Protein AF-0000000068864408 (afdb_homodimer)

Radius of gyration: 22.8 Å; Cα contacts (8 Å, |Δi|>4): 830; chains: 2; bounding box: 75×54×79 Å

Secondary structure (DSSP, 8-state):
--THHHHHHHS---------EEE--SSSSTTHHHHHHHHHTT---EEE---TTHHHHSSSS-S-EEE-TTSSTT---TT-SEE-HHHHHHHHHHH-GGGTT--HHHHHHHHHHHHHHHHHHHHHEETTEEPPHHHHHHHHHHHHHHHHHHS-SSS-TT--SS--HHHHHHHHHHH-IIIIIHHHHHHT--HHHH-HHHHHHHHHHHHSHHHHHHHHH-SSTT----TT---/--THHHHHHHTS--------EEE--SSSSTTHHHHHHHHHTT---EEE---TTHHHHSSSS-S-EEE-TTSSTT---TT-SEE-HHHHHHHHHHH-GGGTT--HHHHHHHHHHHHHHHHHHHHHEETTEEPPHHHHHHHHHHHHHHHHHHS-SSS-TT--SS--HHHHHHHHHHH-IIIIIHHHHHHT--HHHH-HHHHHHHHHHHHSHHHHHHHHH-SSTT----TT---

Sequence (462 aa):
MESLKWLWVLLAARVAAEAPKLTYFNVAGRAELARLYAAVGNLTIVDSTDTSGYKTKTPSGYVPVIAHAGLFPSCAFEYGCLQESLAIERYVRDIAPGFLALSPQQRAVDDMFAQIKEDILQGVEDRGAIRPPAAINATFAQYLRVLELFVPESGFVHGRTFPTGADLAVLVALRAGFPFAQALEAAHFDVATRYPKVHALAARTAAAPTVAAYLSKSKTFYARHSSGSVLMESLKWLWVLLAARVAAEAPKLTYFNVAGRAELARLYAAVGNLTIVDSTDTSGYKTKTPSGYVPVIAHAGLFPSCAFEYGCLQESLAIERYVRDIAPGFLALSPQQRAVDDMFAQIKEDILQGVEDRGAIRPPAAINATFAQYLRVLELFVPESGFVHGRTFPTGADLAVLVALRAGFPFAQALEAAHFDVATRYPKVHALAARTAAAPTVAAYLSKSKTFYARHSSGSVL

Structure (mmCIF, N/CA/C/O backbone):
data_AF-0000000068864408-model_v1
#
loop_
_entity.id
_entity.type
_entity.pdbx_description
1 polymer 'Glutathione S-transferase'
#
loop_
_atom_site.group_PDB
_atom_site.id
_atom_site.type_symbol
_atom_site.label_atom_id
_atom_site.label_alt_id
_atom_site.label_comp_id
_atom_site.label_asym_id
_atom_site.label_entity_id
_atom_site.label_seq_id
_atom_site.pdbx_PDB_ins_code
_atom_site.Cartn_x
_atom_site.Cartn_y
_atom_site.Cartn_z
_atom_site.occupancy
_atom_site.B_iso_or_equiv
_atom_site.auth_seq_id
_atom_site.auth_comp_id
_atom_site.auth_asym_id
_atom_site.auth_atom_id
_atom_site.pdbx_PDB_model_num
ATOM 1 N N . MET A 1 1 ? -2.32 18.219 -54.531 1 35 1 MET A N 1
ATOM 2 C CA . MET A 1 1 ? -1.271 17.812 -53.594 1 35 1 MET A CA 1
ATOM 3 C C . MET A 1 1 ? -1.398 18.547 -52.25 1 35 1 MET A C 1
ATOM 5 O O . MET A 1 1 ? -0.665 18.25 -51.312 1 35 1 MET A O 1
ATOM 9 N N . GLU A 1 2 ? -1.987 19.719 -52.219 1 42.62 2 GLU A N 1
ATOM 10 C CA . GLU A 1 2 ? -2.154 20.688 -51.125 1 42.62 2 GLU A CA 1
ATOM 11 C C . GLU A 1 2 ? -3.172 20.172 -50.094 1 42.62 2 GLU A C 1
ATOM 13 O O . GLU A 1 2 ? -3.211 20.656 -48.969 1 42.62 2 GLU A O 1
ATOM 18 N N . SER A 1 3 ? -4.188 19.406 -50.531 1 43.03 3 SER A N 1
ATOM 19 C CA . SER A 1 3 ? -5.402 19.094 -49.781 1 43.03 3 SER A CA 1
ATOM 20 C C . SER A 1 3 ? -5.133 18.078 -48.688 1 43.03 3 SER A C 1
ATOM 22 O O . SER A 1 3 ? -5.996 17.812 -47.844 1 43.03 3 SER A O 1
ATOM 24 N N . LEU A 1 4 ? -4.078 17.234 -48.812 1 36.28 4 LEU A N 1
ATOM 25 C CA . LEU A 1 4 ? -3.818 16.172 -47.875 1 36.28 4 LEU A CA 1
ATOM 26 C C . LEU A 1 4 ? -3.236 16.719 -46.594 1 36.28 4 LEU A C 1
ATOM 28 O O . LEU A 1 4 ? -2.953 15.961 -45.656 1 36.28 4 LEU A O 1
ATOM 32 N N . LYS A 1 5 ? -2.734 17.953 -46.656 1 38.84 5 LYS A N 1
ATOM 33 C CA . LYS A 1 5 ? -2.086 18.516 -45.469 1 38.84 5 LYS A CA 1
ATOM 34 C C . LYS A 1 5 ? -3.074 18.656 -44.312 1 38.84 5 LYS A C 1
ATOM 36 O O . LYS A 1 5 ? -2.693 18.547 -43.125 1 38.84 5 LYS A O 1
ATOM 41 N N . TRP A 1 6 ? -4.277 19.156 -44.656 1 39.31 6 TRP A N 1
ATOM 42 C CA . TRP A 1 6 ? -5.199 19.656 -43.625 1 39.31 6 TRP A CA 1
ATOM 43 C C . TRP A 1 6 ? -5.766 18.5 -42.812 1 39.31 6 TRP A C 1
ATOM 45 O O . TRP A 1 6 ? -6.125 18.688 -41.625 1 39.31 6 TRP A O 1
ATOM 55 N N . LEU A 1 7 ? -6.109 17.328 -43.469 1 38.22 7 LEU A N 1
ATOM 56 C CA . LEU A 1 7 ? -6.953 16.391 -42.75 1 38.22 7 LEU A CA 1
ATOM 57 C C . LEU A 1 7 ? -6.203 15.781 -41.562 1 38.22 7 LEU A C 1
ATOM 59 O O . LEU A 1 7 ? -6.824 15.328 -40.594 1 38.22 7 LEU A O 1
ATOM 63 N N . TRP A 1 8 ? -4.91 15.523 -41.781 1 34.44 8 TRP A N 1
ATOM 64 C CA . TRP A 1 8 ? -4.219 14.781 -40.719 1 34.44 8 TRP A CA 1
ATOM 65 C C . TRP A 1 8 ? -4.121 15.617 -39.438 1 34.44 8 TRP A C 1
ATOM 67 O O . TRP A 1 8 ? -3.641 15.133 -38.406 1 34.44 8 TRP A O 1
ATOM 77 N N . VAL A 1 9 ? -4.055 16.984 -39.625 1 35.59 9 VAL A N 1
ATOM 78 C CA . VAL A 1 9 ? -3.936 17.812 -38.438 1 35.59 9 VAL A CA 1
ATOM 79 C C . VAL A 1 9 ? -5.137 17.594 -37.531 1 35.59 9 VAL A C 1
ATOM 81 O O . VAL A 1 9 ? -5.082 17.875 -36.312 1 35.59 9 VAL A O 1
ATOM 84 N N . LEU A 1 10 ? -6.359 17.453 -38.094 1 33.41 10 LEU A N 1
ATOM 85 C CA . LEU A 1 10 ? -7.59 17.531 -37.312 1 33.41 10 LEU A CA 1
ATOM 86 C C . LEU A 1 10 ? -7.57 16.531 -36.156 1 33.41 10 LEU A C 1
ATOM 88 O O . LEU A 1 10 ? -8.031 16.828 -35.062 1 33.41 10 LEU A O 1
ATOM 92 N N . LEU A 1 11 ? -7.523 15.195 -36.5 1 32.44 11 LEU A N 1
ATOM 93 C CA . LEU A 1 11 ? -7.945 14.211 -35.5 1 32.44 11 LEU A CA 1
ATOM 94 C C . LEU A 1 11 ? -6.984 14.188 -34.312 1 32.44 11 LEU A C 1
ATOM 96 O O . LEU A 1 11 ? -7.148 13.383 -33.406 1 32.44 11 LEU A O 1
ATOM 100 N N . ALA A 1 12 ? -5.738 14.508 -34.594 1 31.3 12 ALA A N 1
ATOM 101 C CA . ALA A 1 12 ? -4.926 14.555 -33.375 1 31.3 12 ALA A CA 1
ATOM 102 C C . ALA A 1 12 ? -5.449 15.602 -32.406 1 31.3 12 ALA A C 1
ATOM 104 O O . ALA A 1 12 ? -5.012 16.75 -32.438 1 31.3 12 ALA A O 1
ATOM 105 N N . ALA A 1 13 ? -6.703 16.047 -32.438 1 31.47 13 ALA A N 1
ATOM 106 C CA . ALA A 1 13 ? -7.293 16.828 -31.344 1 31.47 13 ALA A CA 1
ATOM 107 C C . ALA A 1 13 ? -6.629 16.484 -30.016 1 31.47 13 ALA A C 1
ATOM 109 O O . ALA A 1 13 ? -6.512 15.32 -29.641 1 31.47 13 ALA A O 1
ATOM 110 N N . ARG A 1 14 ? -5.754 17.312 -29.406 1 33.25 14 ARG A N 1
ATOM 111 C CA . ARG A 1 14 ? -5.262 17.344 -28.047 1 33.25 14 ARG A CA 1
ATOM 112 C C . ARG A 1 14 ? -6.312 16.844 -27.062 1 33.25 14 ARG A C 1
ATOM 114 O O . ARG A 1 14 ? -7.316 17.516 -26.812 1 33.25 14 ARG A O 1
ATOM 121 N N . VAL A 1 15 ? -6.961 15.805 -27.234 1 36.31 15 VAL A N 1
ATOM 122 C CA . VAL A 1 15 ? -7.758 15.383 -26.078 1 36.31 15 VAL A CA 1
ATOM 123 C C . VAL A 1 15 ? -7.184 15.992 -24.812 1 36.31 15 VAL A C 1
ATOM 125 O O . VAL A 1 15 ? -6.062 15.68 -24.406 1 36.31 15 VAL A O 1
ATOM 128 N N . ALA A 1 16 ? -7.051 17.234 -24.672 1 42.25 16 ALA A N 1
ATOM 129 C CA . ALA A 1 16 ? -6.777 17.844 -23.375 1 42.25 16 ALA A CA 1
ATOM 130 C C . ALA A 1 16 ? -6.922 16.844 -22.234 1 42.25 16 ALA A C 1
ATOM 132 O O . ALA A 1 16 ? -7.988 16.25 -22.062 1 42.25 16 ALA A O 1
ATOM 133 N N . ALA A 1 17 ? -5.867 16.031 -22.031 1 57.53 17 ALA A N 1
ATOM 134 C CA . ALA A 1 17 ? -5.84 14.961 -21.047 1 57.53 17 ALA A CA 1
ATOM 135 C C . ALA A 1 17 ? -6.691 15.32 -19.828 1 57.53 17 ALA A C 1
ATOM 137 O O . ALA A 1 17 ? -6.445 16.328 -19.156 1 57.53 17 ALA A O 1
ATOM 138 N N . GLU A 1 18 ? -8 15.023 -19.766 1 85.44 18 GLU A N 1
ATOM 139 C CA . GLU A 1 18 ? -8.945 15.258 -18.688 1 85.44 18 GLU A CA 1
ATOM 140 C C . GLU A 1 18 ? -8.312 14.984 -17.328 1 85.44 18 GLU A C 1
ATOM 142 O O . GLU A 1 18 ? -7.504 14.062 -17.188 1 85.44 18 GLU A O 1
ATOM 147 N N . ALA A 1 19 ? -8.398 16.047 -16.453 1 96.56 19 ALA A N 1
ATOM 148 C CA . ALA A 1 19 ? -7.914 15.914 -15.086 1 96.56 19 ALA A CA 1
ATOM 149 C C . ALA A 1 19 ? -8.43 14.633 -14.445 1 96.56 19 ALA A C 1
ATOM 151 O O . ALA A 1 19 ? -9.57 14.234 -14.672 1 96.56 19 ALA A O 1
ATOM 152 N N . PRO A 1 20 ? -7.562 13.93 -13.727 1 98.12 20 PRO A N 1
ATOM 153 C CA . PRO A 1 20 ? -8.078 12.773 -12.977 1 98.12 20 PRO A CA 1
ATOM 154 C C . PRO A 1 20 ? -9.258 13.133 -12.086 1 98.12 20 PRO A C 1
ATOM 156 O O . PRO A 1 20 ? -9.281 14.219 -11.492 1 98.12 20 PRO A O 1
ATOM 159 N N . LYS A 1 21 ? -10.219 12.234 -12.039 1 98.31 21 LYS A N 1
ATOM 160 C CA . LYS A 1 21 ? -11.383 12.438 -11.172 1 98.31 21 LYS A CA 1
ATOM 161 C C . LYS A 1 21 ? -11.367 11.469 -9.992 1 98.31 21 LYS A C 1
ATOM 163 O O . LYS A 1 21 ? -11.445 10.258 -10.18 1 98.31 21 LYS A O 1
ATOM 168 N N . LEU A 1 22 ? -11.25 12.031 -8.836 1 98.62 22 LEU A N 1
ATOM 169 C CA . LEU A 1 22 ? -11.258 11.273 -7.586 1 98.62 22 LEU A CA 1
ATOM 170 C C . LEU A 1 22 ? -12.641 11.305 -6.941 1 98.62 22 LEU A C 1
ATOM 172 O O . LEU A 1 22 ? -13.234 12.375 -6.785 1 98.62 22 LEU A O 1
ATOM 176 N N . THR A 1 23 ? -13.188 10.102 -6.609 1 98.62 23 THR A N 1
ATOM 177 C CA . THR A 1 23 ? -14.484 10 -5.945 1 98.62 23 THR A CA 1
ATOM 178 C C . THR A 1 23 ? -14.336 9.344 -4.574 1 98.62 23 THR A C 1
ATOM 180 O O . THR A 1 23 ? -13.805 8.234 -4.465 1 98.62 23 THR A O 1
ATOM 183 N N . TYR A 1 24 ? -14.781 10.055 -3.576 1 98 24 TYR A N 1
ATOM 184 C CA . TYR A 1 24 ? -14.734 9.562 -2.203 1 98 24 TYR A CA 1
ATOM 185 C C . TYR A 1 24 ? -15.766 10.266 -1.337 1 98 24 TYR A C 1
ATOM 187 O O . TYR A 1 24 ? -16.375 11.25 -1.764 1 98 24 TYR A O 1
ATOM 195 N N . PHE A 1 25 ? -16.031 9.766 -0.148 1 96.19 25 PHE A N 1
ATOM 196 C CA . PHE A 1 25 ? -16.969 10.359 0.806 1 96.19 25 PHE A CA 1
ATOM 197 C C . PHE A 1 25 ? -16.5 11.75 1.211 1 96.19 25 PHE A C 1
ATOM 199 O O . PHE A 1 25 ? -15.336 12.102 1.048 1 96.19 25 PHE A O 1
ATOM 206 N N . ASN A 1 26 ? -17.406 12.477 1.78 1 94.94 26 ASN A N 1
ATOM 207 C CA . ASN A 1 26 ? -17.109 13.836 2.223 1 94.94 26 ASN A CA 1
ATOM 208 C C . ASN A 1 26 ? -16.406 13.836 3.58 1 94.94 26 ASN A C 1
ATOM 210 O O . ASN A 1 26 ? -16.859 14.508 4.512 1 94.94 26 ASN A O 1
ATOM 214 N N . VAL A 1 27 ? -15.375 13.062 3.727 1 96.31 27 VAL A N 1
ATOM 215 C CA . VAL A 1 27 ? -14.523 12.969 4.91 1 96.31 27 VAL A CA 1
ATOM 216 C C . VAL A 1 27 ? -13.062 12.828 4.484 1 96.31 27 VAL A C 1
ATOM 218 O O . VAL A 1 27 ? -12.773 12.656 3.301 1 96.31 27 VAL A O 1
ATOM 221 N N . ALA A 1 28 ? -12.227 12.922 5.488 1 96.88 28 ALA A N 1
ATOM 222 C CA . ALA A 1 28 ? -10.789 12.859 5.207 1 96.88 28 ALA A CA 1
ATOM 223 C C . ALA A 1 28 ? -10.211 11.508 5.609 1 96.88 28 ALA A C 1
ATOM 225 O O . ALA A 1 28 ? -9.219 11.445 6.34 1 96.88 28 ALA A O 1
ATOM 226 N N . GLY A 1 29 ? -10.914 10.484 5.078 1 96.31 29 GLY A N 1
ATOM 227 C CA . GLY A 1 29 ? -10.438 9.125 5.281 1 96.31 29 GLY A CA 1
ATOM 228 C C . GLY A 1 29 ? -9.375 8.711 4.285 1 96.31 29 GLY A C 1
ATOM 229 O O . GLY A 1 29 ? -8.359 9.391 4.129 1 96.31 29 GLY A O 1
ATOM 230 N N . ARG A 1 30 ? -9.633 7.711 3.504 1 97.5 30 ARG A N 1
ATOM 231 C CA . ARG A 1 30 ? -8.633 7.023 2.688 1 97.5 30 ARG A CA 1
ATOM 232 C C . ARG A 1 30 ? -8.281 7.844 1.449 1 97.5 30 ARG A C 1
ATOM 234 O O . ARG A 1 30 ? -7.262 7.598 0.807 1 97.5 30 ARG A O 1
ATOM 241 N N . ALA A 1 31 ? -9.039 8.852 1.105 1 98.38 31 ALA A N 1
ATOM 242 C CA . ALA A 1 31 ? -8.734 9.609 -0.107 1 98.38 31 ALA A CA 1
ATOM 243 C C . ALA A 1 31 ? -7.914 10.852 0.213 1 98.38 31 ALA A C 1
ATOM 245 O O . ALA A 1 31 ? -7.43 11.531 -0.693 1 98.38 31 ALA A O 1
ATOM 246 N N . GLU A 1 32 ? -7.738 11.156 1.433 1 98.75 32 GLU A N 1
ATOM 247 C CA . GLU A 1 32 ? -7.238 12.484 1.791 1 98.75 32 GLU A CA 1
ATOM 248 C C . GLU A 1 32 ? -5.773 12.648 1.392 1 98.75 32 GLU A C 1
ATOM 250 O O . GLU A 1 32 ? -5.359 13.734 0.973 1 98.75 32 GLU A O 1
ATOM 255 N N . LEU A 1 33 ? -4.988 11.648 1.601 1 98.88 33 LEU A N 1
ATOM 256 C CA . LEU A 1 33 ? -3.586 11.773 1.224 1 98.88 33 LEU A CA 1
ATOM 257 C C . LEU A 1 33 ? -3.445 12.023 -0.274 1 98.88 33 LEU A C 1
ATOM 259 O O . LEU A 1 33 ? -2.566 12.781 -0.7 1 98.88 33 LEU A O 1
ATOM 263 N N . ALA A 1 34 ? -4.281 11.43 -1.109 1 98.94 34 ALA A N 1
ATOM 264 C CA . ALA A 1 34 ? -4.277 11.695 -2.545 1 98.94 34 ALA A CA 1
ATOM 265 C C . ALA A 1 34 ? -4.598 13.164 -2.834 1 98.94 34 ALA A C 1
ATOM 267 O O . ALA A 1 34 ? -3.965 13.789 -3.691 1 98.94 34 ALA A O 1
ATOM 268 N N . ARG A 1 35 ? -5.574 13.719 -2.131 1 98.81 35 ARG A N 1
ATOM 269 C CA . ARG A 1 35 ? -5.934 15.125 -2.281 1 98.81 35 ARG A CA 1
ATOM 270 C C . ARG A 1 35 ? -4.75 16.031 -1.957 1 98.81 35 ARG A C 1
ATOM 272 O O . ARG A 1 35 ? -4.469 16.984 -2.689 1 98.81 35 ARG A O 1
ATOM 279 N N . LEU A 1 36 ? -4.082 15.688 -0.911 1 98.94 36 LEU A N 1
ATOM 280 C CA . LEU A 1 36 ? -2.949 16.5 -0.472 1 98.94 36 LEU A CA 1
ATOM 281 C C . LEU A 1 36 ? -1.782 16.375 -1.447 1 98.94 36 LEU A C 1
ATOM 283 O O . LEU A 1 36 ? -1.086 17.359 -1.718 1 98.94 36 LEU A O 1
ATOM 287 N N . TYR A 1 37 ? -1.508 15.156 -1.98 1 98.88 37 TYR A N 1
ATOM 288 C CA . TYR A 1 37 ? -0.506 15 -3.029 1 98.88 37 TYR A CA 1
ATOM 289 C C . TYR A 1 37 ? -0.811 15.906 -4.215 1 98.88 37 TYR A C 1
ATOM 291 O O . TYR A 1 37 ? 0.09 16.547 -4.766 1 98.88 37 TYR A O 1
ATOM 299 N N . ALA A 1 38 ? -2.059 15.938 -4.652 1 98.75 38 ALA A N 1
ATOM 300 C CA . ALA A 1 38 ? -2.447 16.766 -5.793 1 98.75 38 ALA A CA 1
ATOM 301 C C . ALA A 1 38 ? -2.184 18.25 -5.516 1 98.75 38 ALA A C 1
ATOM 303 O O . ALA A 1 38 ? -1.597 18.938 -6.344 1 98.75 38 ALA A O 1
ATOM 304 N N . ALA A 1 39 ? -2.561 18.688 -4.34 1 98.56 39 ALA A N 1
ATOM 305 C CA . ALA A 1 39 ? -2.42 20.094 -3.969 1 98.56 39 ALA A CA 1
ATOM 306 C C . ALA A 1 39 ? -0.951 20.484 -3.898 1 98.56 39 ALA A C 1
ATOM 308 O O . ALA A 1 39 ? -0.54 21.469 -4.527 1 98.56 39 ALA A O 1
ATOM 309 N N . VAL A 1 40 ? -0.152 19.734 -3.176 1 98.56 40 VAL A N 1
ATOM 310 C CA . VAL A 1 40 ? 1.252 20.062 -2.953 1 98.56 40 VAL A CA 1
ATOM 311 C C . VAL A 1 40 ? 2.041 19.859 -4.246 1 98.56 40 VAL A C 1
ATOM 313 O O . VAL A 1 40 ? 2.982 20.609 -4.523 1 98.56 40 VAL A O 1
ATOM 316 N N . GLY A 1 41 ? 1.615 18.891 -5.027 1 98.5 41 GLY A N 1
ATOM 317 C CA . GLY A 1 41 ? 2.318 18.531 -6.25 1 98.5 41 GLY A CA 1
ATOM 318 C C . GLY A 1 41 ? 1.89 19.359 -7.449 1 98.5 41 GLY A C 1
ATOM 319 O O . GLY A 1 41 ? 2.395 19.172 -8.555 1 98.5 41 GLY A O 1
ATOM 320 N N . ASN A 1 42 ? 0.974 20.219 -7.23 1 98.12 42 ASN A N 1
ATOM 321 C CA . ASN A 1 42 ? 0.466 21.094 -8.281 1 98.12 42 ASN A CA 1
ATOM 322 C C . ASN A 1 42 ? -0.183 20.297 -9.414 1 98.12 42 ASN A C 1
ATOM 324 O O . ASN A 1 42 ? 0.141 20.5 -10.586 1 98.12 42 ASN A O 1
ATOM 328 N N . LEU A 1 43 ? -0.949 19.391 -9.078 1 98.31 43 LEU A N 1
ATOM 329 C CA . LEU A 1 43 ? -1.766 18.609 -10 1 98.31 43 LEU A CA 1
ATOM 330 C C . LEU A 1 43 ? -3.244 18.938 -9.828 1 98.31 43 LEU A C 1
ATOM 332 O O . LEU A 1 43 ? -3.795 18.797 -8.734 1 98.31 43 LEU A O 1
ATOM 336 N N . THR A 1 44 ? -3.891 19.359 -10.875 1 98 44 THR A N 1
ATOM 337 C CA . THR A 1 44 ? -5.332 19.578 -10.836 1 98 44 THR A CA 1
ATOM 338 C C . THR A 1 44 ? -6.078 18.25 -10.898 1 98 44 THR A C 1
ATOM 340 O O . THR A 1 44 ? -5.793 17.406 -11.758 1 98 44 THR A O 1
ATOM 343 N N . ILE A 1 45 ? -7.008 18.094 -9.938 1 98.19 45 ILE A N 1
ATOM 344 C CA . ILE A 1 45 ? -7.895 16.938 -9.992 1 98.19 45 ILE A CA 1
ATOM 345 C C . ILE A 1 45 ? -9.344 17.391 -9.836 1 98.19 45 ILE A C 1
ATOM 347 O O . ILE A 1 45 ? -9.609 18.484 -9.336 1 98.19 45 ILE A O 1
ATOM 351 N N . VAL A 1 46 ? -10.242 16.578 -10.383 1 98.06 46 VAL A N 1
ATOM 352 C CA . VAL A 1 46 ? -11.648 16.719 -10.039 1 98.06 46 VAL A CA 1
ATOM 353 C C . VAL A 1 46 ? -11.961 15.891 -8.789 1 98.06 46 VAL A C 1
ATOM 355 O O . VAL A 1 46 ? -11.898 14.656 -8.82 1 98.06 46 VAL A O 1
ATOM 358 N N . ASP A 1 47 ? -12.25 16.578 -7.762 1 97.81 47 ASP A N 1
ATOM 359 C CA . ASP A 1 47 ? -12.539 15.938 -6.48 1 97.81 47 ASP A CA 1
ATOM 360 C C . ASP A 1 47 ? -14.047 15.836 -6.246 1 97.81 47 ASP A C 1
ATOM 362 O O . ASP A 1 47 ? -14.695 16.844 -5.93 1 97.81 47 ASP A O 1
ATOM 366 N N . SER A 1 48 ? -14.602 14.641 -6.336 1 97.62 48 SER A N 1
ATOM 367 C CA . SER A 1 48 ? -16.047 14.438 -6.191 1 97.62 48 SER A CA 1
ATOM 368 C C . SER A 1 48 ? -16.375 13.742 -4.875 1 97.62 48 SER A C 1
ATOM 370 O O . SER A 1 48 ? -15.805 12.695 -4.562 1 97.62 48 SER A O 1
ATOM 372 N N . THR A 1 49 ? -17.328 14.305 -4.168 1 96.62 49 THR A N 1
ATOM 373 C CA . THR A 1 49 ? -17.812 13.664 -2.949 1 96.62 49 THR A CA 1
ATOM 374 C C . THR A 1 49 ? -19.188 13.055 -3.17 1 96.62 49 THR A C 1
ATOM 376 O O . THR A 1 49 ? -19.859 12.641 -2.215 1 96.62 49 THR A O 1
ATOM 379 N N . ASP A 1 50 ? -19.656 13.023 -4.402 1 96.31 50 ASP A N 1
ATOM 380 C CA . ASP A 1 50 ? -20.891 12.305 -4.738 1 96.31 50 ASP A CA 1
ATOM 381 C C . ASP A 1 50 ? -20.625 10.805 -4.848 1 96.31 50 ASP A C 1
ATOM 383 O O . ASP A 1 50 ? -20.109 10.328 -5.863 1 96.31 50 ASP A O 1
ATOM 387 N N . THR A 1 51 ? -21.078 10.062 -3.857 1 96.62 51 THR A N 1
ATOM 388 C CA . THR A 1 51 ? -20.844 8.625 -3.828 1 96.62 51 THR A CA 1
ATOM 389 C C . THR A 1 51 ? -22.141 7.855 -4.039 1 96.62 51 THR A C 1
ATOM 391 O O . THR A 1 51 ? -22.281 6.719 -3.58 1 96.62 51 THR A O 1
ATOM 394 N N . SER A 1 52 ? -23.078 8.516 -4.594 1 96.06 52 SER A N 1
ATOM 395 C CA . SER A 1 52 ? -24.344 7.859 -4.855 1 96.06 52 SER A CA 1
ATOM 396 C C . SER A 1 52 ? -24.172 6.656 -5.77 1 96.06 52 SER A C 1
ATOM 398 O O . SER A 1 52 ? -23.594 6.773 -6.859 1 96.06 52 SER A O 1
ATOM 400 N N . GLY A 1 53 ? -24.562 5.473 -5.277 1 96.5 53 GLY A N 1
ATOM 401 C CA . GLY A 1 53 ? -24.547 4.27 -6.098 1 96.5 53 GLY A CA 1
ATOM 402 C C . GLY A 1 53 ? -23.156 3.688 -6.258 1 96.5 53 GLY A C 1
ATOM 403 O O . GLY A 1 53 ? -22.891 2.928 -7.195 1 96.5 53 GLY A O 1
ATOM 404 N N . TYR A 1 54 ? -22.203 4.078 -5.414 1 96.31 54 TYR A N 1
ATOM 405 C CA . TYR A 1 54 ? -20.812 3.693 -5.605 1 96.31 54 TYR A CA 1
ATOM 406 C C . TYR A 1 54 ? -20.656 2.178 -5.617 1 96.31 54 TYR A C 1
ATOM 408 O O . TYR A 1 54 ? -19.766 1.641 -6.277 1 96.31 54 TYR A O 1
ATOM 416 N N . LYS A 1 55 ? -21.547 1.451 -5.02 1 96 55 LYS A N 1
ATOM 417 C CA . LYS A 1 55 ? -21.422 -0.001 -4.922 1 96 55 LYS A CA 1
ATOM 418 C C . LYS A 1 55 ? -21.516 -0.651 -6.301 1 96 55 LYS A C 1
ATOM 420 O O . LYS A 1 55 ? -20.891 -1.684 -6.547 1 96 55 LYS A O 1
ATOM 425 N N . THR A 1 56 ? -22.234 -0.036 -7.242 1 96.62 56 THR A N 1
ATOM 426 C CA . THR A 1 56 ? -22.391 -0.6 -8.578 1 96.62 56 THR A CA 1
ATOM 427 C C . THR A 1 56 ? -21.594 0.198 -9.602 1 96.62 56 THR A C 1
ATOM 429 O O . THR A 1 56 ? -21.422 -0.24 -10.742 1 96.62 56 THR A O 1
ATOM 432 N N . LYS A 1 57 ? -21.094 1.305 -9.18 1 97.81 57 LYS A N 1
ATOM 433 C CA . LYS A 1 57 ? -20.422 2.189 -10.125 1 97.81 57 LYS A CA 1
ATOM 434 C C . LYS A 1 57 ? -18.906 2.08 -9.992 1 97.81 57 LYS A C 1
ATOM 436 O O . LYS A 1 57 ? -18.156 2.846 -10.609 1 97.81 57 LYS A O 1
ATOM 441 N N . THR A 1 58 ? -18.484 1.167 -9.102 1 97.88 58 THR A N 1
ATOM 442 C CA . THR A 1 58 ? -17.078 0.82 -8.945 1 97.88 58 THR A CA 1
ATOM 443 C C . THR A 1 58 ? -16.875 -0.69 -9.039 1 97.88 58 THR A C 1
ATOM 445 O O . THR A 1 58 ? -17.797 -1.461 -8.797 1 97.88 58 THR A O 1
ATOM 448 N N . PRO A 1 59 ? -15.656 -1.133 -9.359 1 96.56 59 PRO A N 1
ATOM 449 C CA . PRO A 1 59 ? -15.414 -2.566 -9.523 1 96.56 59 PRO A CA 1
ATOM 450 C C . PRO A 1 59 ? -15.625 -3.359 -8.234 1 96.56 59 PRO A C 1
ATOM 452 O O . PRO A 1 59 ? -16.188 -4.453 -8.266 1 96.56 59 PRO A O 1
ATOM 455 N N . SER A 1 60 ? -15.172 -2.816 -7.141 1 95.75 60 SER A N 1
ATOM 456 C CA . SER A 1 60 ? -15.148 -3.57 -5.895 1 95.75 60 SER A CA 1
ATOM 457 C C . SER A 1 60 ? -16.312 -3.189 -4.992 1 95.75 60 SER A C 1
ATOM 459 O O . SER A 1 60 ? -16.516 -3.797 -3.939 1 95.75 60 SER A O 1
ATOM 461 N N . GLY A 1 61 ? -17.016 -2.152 -5.344 1 95.62 61 GLY A N 1
ATOM 462 C CA . GLY A 1 61 ? -18.125 -1.697 -4.52 1 95.62 61 GLY A CA 1
ATOM 463 C C . GLY A 1 61 ? -17.688 -0.82 -3.363 1 95.62 61 GLY A C 1
ATOM 464 O O . GLY A 1 61 ? -18.406 -0.701 -2.361 1 95.62 61 GLY A O 1
ATOM 465 N N . TYR A 1 62 ? -16.516 -0.321 -3.414 1 94.62 62 TYR A N 1
ATOM 466 C CA . TYR A 1 62 ? -16.078 0.632 -2.402 1 94.62 62 TYR A CA 1
ATOM 467 C C . TYR A 1 62 ? -15.352 1.808 -3.041 1 94.62 62 TYR A C 1
ATOM 469 O O . TYR A 1 62 ? -15.055 1.788 -4.238 1 94.62 62 TYR A O 1
ATOM 477 N N . VAL A 1 63 ? -15.203 2.861 -2.381 1 97.12 63 VAL A N 1
ATOM 478 C CA . VAL A 1 63 ? -14.453 4.066 -2.713 1 97.12 63 VAL A CA 1
ATOM 479 C C . VAL A 1 63 ? -13.336 4.281 -1.691 1 97.12 63 VAL A C 1
ATOM 481 O O . VAL A 1 63 ? -13.406 3.771 -0.571 1 97.12 63 VAL A O 1
ATOM 484 N N . PRO A 1 64 ? -12.203 4.902 -2.086 1 98.25 64 PRO A N 1
ATOM 485 C CA . PRO A 1 64 ? -12.008 5.82 -3.213 1 98.25 64 PRO A CA 1
ATOM 486 C C . PRO A 1 64 ? -11.766 5.09 -4.531 1 98.25 64 PRO A C 1
ATOM 488 O O . PRO A 1 64 ? -11.359 3.924 -4.531 1 98.25 64 PRO A O 1
ATOM 491 N N . VAL A 1 65 ? -12.086 5.781 -5.598 1 98.69 65 VAL A N 1
ATOM 492 C CA . VAL A 1 65 ? -11.805 5.367 -6.969 1 98.69 65 VAL A CA 1
ATOM 493 C C . VAL A 1 65 ? -11.359 6.57 -7.793 1 98.69 65 VAL A C 1
ATOM 495 O O . VAL A 1 65 ? -11.75 7.703 -7.508 1 98.69 65 VAL A O 1
ATOM 498 N N . ILE A 1 66 ? -10.484 6.363 -8.742 1 98.56 66 ILE A N 1
ATOM 499 C CA . ILE A 1 66 ? -10.039 7.461 -9.594 1 98.56 66 ILE A CA 1
ATOM 500 C C . ILE A 1 66 ? -10.18 7.062 -11.062 1 98.56 66 ILE A C 1
ATOM 502 O O . ILE A 1 66 ? -9.906 5.914 -11.422 1 98.56 66 ILE A O 1
ATOM 506 N N . ALA A 1 67 ? -10.734 7.957 -11.859 1 97.62 67 ALA A N 1
ATOM 507 C CA . ALA A 1 67 ? -10.805 7.852 -13.312 1 97.62 67 ALA A CA 1
ATOM 508 C C . ALA A 1 67 ? -9.805 8.789 -13.977 1 97.62 67 ALA A C 1
ATOM 510 O O . ALA A 1 67 ? -9.703 9.961 -13.609 1 97.62 67 ALA A O 1
ATOM 511 N N . HIS A 1 68 ? -9.031 8.25 -14.898 1 97.25 68 HIS A N 1
ATOM 512 C CA . HIS A 1 68 ? -8.078 9.047 -15.656 1 97.25 68 HIS A CA 1
ATOM 513 C C . HIS A 1 68 ? -7.762 8.391 -17 1 97.25 68 HIS A C 1
ATOM 515 O O . HIS A 1 68 ? -7.73 7.168 -17.109 1 97.25 68 HIS A O 1
ATOM 521 N N . ALA A 1 69 ? -7.469 9.164 -17.953 1 91.81 69 ALA A N 1
ATOM 522 C CA . ALA A 1 69 ? -7.141 8.656 -19.281 1 91.81 69 ALA A CA 1
ATOM 523 C C . ALA A 1 69 ? -5.938 7.719 -19.219 1 91.81 69 ALA A C 1
ATOM 525 O O . ALA A 1 69 ? -4.961 7.992 -18.516 1 91.81 69 ALA A O 1
ATOM 526 N N . GLY A 1 70 ? -6.074 6.621 -19.891 1 90.12 70 GLY A N 1
ATOM 527 C CA . GLY A 1 70 ? -4.973 5.68 -19.984 1 90.12 70 GLY A CA 1
ATOM 528 C C . GLY A 1 70 ? -4.992 4.629 -18.891 1 90.12 70 GLY A C 1
ATOM 529 O O . GLY A 1 70 ? -4.328 3.598 -19 1 90.12 70 GLY A O 1
ATOM 530 N N . LEU A 1 71 ? -5.734 4.973 -17.812 1 92.5 71 LEU A N 1
ATOM 531 C CA . LEU A 1 71 ? -5.953 3.98 -16.766 1 92.5 71 LEU A CA 1
ATOM 532 C C . LEU A 1 71 ? -7.059 3.008 -17.156 1 92.5 71 LEU A C 1
ATOM 534 O O . LEU A 1 71 ? -8.188 3.42 -17.438 1 92.5 71 LEU A O 1
ATOM 538 N N . PHE A 1 72 ? -6.727 1.739 -17.234 1 92.25 72 PHE A N 1
ATOM 539 C CA . PHE A 1 72 ? -7.707 0.715 -17.562 1 92.25 72 PHE A CA 1
ATOM 540 C C . PHE A 1 72 ? -8.477 1.098 -18.828 1 92.25 72 PHE A C 1
ATOM 542 O O . PHE A 1 72 ? -9.664 1.429 -18.75 1 92.25 72 PHE A O 1
ATOM 549 N N . PRO A 1 73 ? -7.914 0.913 -19.953 1 84.25 73 PRO A N 1
ATOM 550 C CA . PRO A 1 73 ? -8.531 1.36 -21.203 1 84.25 73 PRO A CA 1
ATOM 551 C C . PRO A 1 73 ? -9.914 0.753 -21.438 1 84.25 73 PRO A C 1
ATOM 553 O O . PRO A 1 73 ? -10.742 1.345 -22.125 1 84.25 73 PRO A O 1
ATOM 556 N N . SER A 1 74 ? -10.25 -0.343 -20.844 1 87.56 74 SER A N 1
ATOM 557 C CA . SER A 1 74 ? -11.523 -1.01 -21.047 1 87.56 74 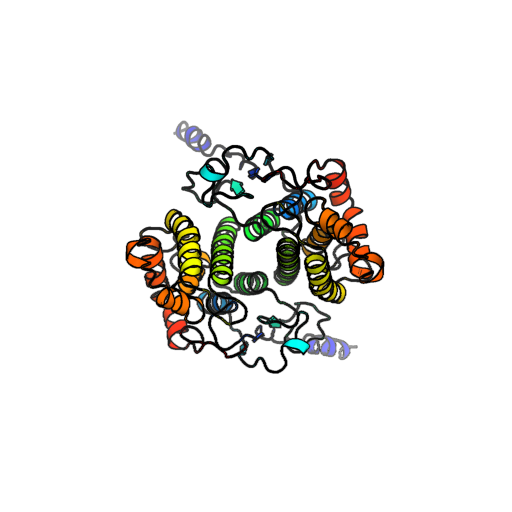SER A CA 1
ATOM 558 C C . SER A 1 74 ? -12.43 -0.881 -19.828 1 87.56 74 SER A C 1
ATOM 560 O O . SER A 1 74 ? -13.336 -1.69 -19.625 1 87.56 74 SER A O 1
ATOM 562 N N . CYS A 1 75 ? -12.172 0.135 -19.062 1 94.06 75 CYS A N 1
ATOM 563 C CA . CYS A 1 75 ? -12.961 0.318 -17.844 1 94.06 75 CYS A CA 1
ATOM 564 C C . CYS A 1 75 ? -14.422 0.607 -18.188 1 94.06 75 CYS A C 1
ATOM 566 O O . CYS A 1 75 ? -14.719 1.533 -18.938 1 94.06 75 CYS A O 1
ATOM 568 N N . ALA A 1 76 ? -15.398 -0.102 -17.562 1 94.25 76 ALA A N 1
ATOM 569 C CA . ALA A 1 76 ? -16.828 0.028 -17.828 1 94.25 76 ALA A CA 1
ATOM 570 C C . ALA A 1 76 ? -17.562 0.673 -16.656 1 94.25 76 ALA A C 1
ATOM 572 O O . ALA A 1 76 ? -18.781 0.807 -16.672 1 94.25 76 ALA A O 1
ATOM 573 N N . PHE A 1 77 ? -16.844 1.099 -15.641 1 97.44 77 PHE A N 1
ATOM 574 C CA . PHE A 1 77 ? -17.469 1.63 -14.438 1 97.44 77 PHE A CA 1
ATOM 575 C C . PHE A 1 77 ? -17.469 3.154 -14.445 1 97.44 77 PHE A C 1
ATOM 577 O O . PHE A 1 77 ? -16.438 3.773 -14.719 1 97.44 77 PHE A O 1
ATOM 584 N N . GLU A 1 78 ? -18.578 3.73 -14.078 1 96.75 78 GLU A N 1
ATOM 585 C CA . GLU A 1 78 ? -18.812 5.168 -14.188 1 96.75 78 GLU A CA 1
ATOM 586 C C . GLU A 1 78 ? -17.781 5.961 -13.398 1 96.75 78 GLU A C 1
ATOM 588 O O . GLU A 1 78 ? -17.297 6.992 -13.867 1 96.75 78 GLU A O 1
ATOM 593 N N . TYR A 1 79 ? -17.391 5.516 -12.227 1 97.62 79 TYR A N 1
ATOM 594 C CA . TYR A 1 79 ? -16.5 6.273 -11.352 1 97.62 79 TYR A CA 1
ATOM 595 C C . TYR A 1 79 ? -15.047 5.938 -11.641 1 97.62 79 TYR A C 1
ATOM 597 O O . TYR A 1 79 ? -14.133 6.539 -11.062 1 97.62 79 TYR A O 1
ATOM 605 N N . GLY A 1 80 ? -14.82 5.012 -12.555 1 97.12 80 GLY A N 1
ATOM 606 C CA . GLY A 1 80 ? -13.469 4.578 -12.875 1 97.12 80 GLY A CA 1
ATOM 607 C C . GLY A 1 80 ? -13.117 3.221 -12.297 1 97.12 80 GLY A C 1
ATOM 608 O O . GLY A 1 80 ? -13.93 2.621 -11.586 1 97.12 80 GLY A O 1
ATOM 609 N N . CYS A 1 81 ? -11.898 2.805 -12.633 1 97.69 81 CYS A N 1
ATOM 610 C CA . CYS A 1 81 ? -11.617 1.413 -12.305 1 97.69 81 CYS A CA 1
ATOM 611 C C . CYS A 1 81 ? -10.406 1.31 -11.383 1 97.69 81 CYS A C 1
ATOM 613 O O . CYS A 1 81 ? -10.148 0.251 -10.805 1 97.69 81 CYS A O 1
ATOM 615 N N . LEU A 1 82 ? -9.641 2.453 -11.219 1 98.5 82 LEU A N 1
ATOM 616 C CA . LEU A 1 82 ? -8.531 2.357 -10.273 1 98.5 82 LEU A CA 1
ATOM 617 C C . LEU A 1 82 ? -9.016 2.602 -8.844 1 98.5 82 LEU A C 1
ATOM 619 O O . LEU A 1 82 ? -9.516 3.686 -8.531 1 98.5 82 LEU A O 1
ATOM 623 N N . GLN A 1 83 ? -8.867 1.541 -8.062 1 98.06 83 GLN A N 1
ATOM 624 C CA . GLN A 1 83 ? -9.242 1.611 -6.656 1 98.06 83 GLN A CA 1
ATOM 625 C C . GLN A 1 83 ? -8.055 1.276 -5.754 1 98.06 83 GLN A C 1
ATOM 627 O O . GLN A 1 83 ? -6.902 1.326 -6.191 1 98.06 83 GLN A O 1
ATOM 632 N N . GLU A 1 84 ? -8.289 1.091 -4.488 1 97.88 84 GLU A N 1
ATOM 633 C CA . GLU A 1 84 ? -7.246 0.906 -3.479 1 97.88 84 GLU A CA 1
ATOM 634 C C . GLU A 1 84 ? -6.547 2.223 -3.16 1 97.88 84 GLU A C 1
ATOM 636 O O . GLU A 1 84 ? -5.789 2.744 -3.982 1 97.88 84 GLU A O 1
ATOM 641 N N . SER A 1 85 ? -6.719 2.689 -1.941 1 98.38 85 SER A N 1
ATOM 642 C CA . SER A 1 85 ? -6.316 4.039 -1.566 1 98.38 85 SER A CA 1
ATOM 643 C C . SER A 1 85 ? -4.812 4.234 -1.739 1 98.38 85 SER A C 1
ATOM 645 O O . SER A 1 85 ? -4.371 5.266 -2.25 1 98.38 85 SER A O 1
ATOM 647 N N . LEU A 1 86 ? -4.012 3.213 -1.416 1 98.44 86 LEU A N 1
ATOM 648 C CA . LEU A 1 86 ? -2.562 3.355 -1.526 1 98.44 86 LEU A CA 1
ATOM 649 C C . LEU A 1 86 ? -2.131 3.404 -2.988 1 98.44 86 LEU A C 1
ATOM 651 O O . LEU A 1 86 ? -1.178 4.105 -3.336 1 98.44 86 LEU A O 1
ATOM 655 N N . ALA A 1 87 ? -2.811 2.658 -3.861 1 98.69 87 ALA A N 1
ATOM 656 C CA . ALA A 1 87 ? -2.531 2.727 -5.293 1 98.69 87 ALA A CA 1
ATOM 657 C C . ALA A 1 87 ? -2.896 4.098 -5.859 1 98.69 87 ALA A C 1
ATOM 659 O O . ALA A 1 87 ? -2.139 4.672 -6.645 1 98.69 87 ALA A O 1
ATOM 660 N N . ILE A 1 88 ? -4.008 4.617 -5.43 1 98.88 88 ILE A N 1
ATOM 661 C CA . ILE A 1 88 ? -4.512 5.898 -5.91 1 98.88 88 ILE A CA 1
ATOM 662 C C . ILE A 1 88 ? -3.572 7.02 -5.465 1 98.88 88 ILE A C 1
ATOM 664 O O . ILE A 1 88 ? -3.18 7.863 -6.273 1 98.88 88 ILE A O 1
ATOM 668 N N . GLU A 1 89 ? -3.238 7.023 -4.156 1 98.81 89 GLU A N 1
ATOM 669 C CA . GLU A 1 89 ? -2.396 8.109 -3.664 1 98.81 89 GLU A CA 1
ATOM 670 C C . GLU A 1 89 ? -1.015 8.07 -4.312 1 98.81 89 GLU A C 1
ATOM 672 O O . GLU A 1 89 ? -0.447 9.117 -4.637 1 98.81 89 GLU A O 1
ATOM 677 N N . ARG A 1 90 ? -0.521 6.945 -4.582 1 98.5 90 ARG A N 1
ATOM 678 C CA . ARG A 1 90 ? 0.766 6.824 -5.258 1 98.5 90 ARG A CA 1
ATOM 679 C C . ARG A 1 90 ? 0.67 7.297 -6.703 1 98.5 90 ARG A C 1
ATOM 681 O O . ARG A 1 90 ? 1.587 7.945 -7.215 1 98.5 90 ARG A O 1
ATOM 688 N N . TYR A 1 91 ? -0.351 6.926 -7.387 1 98.75 91 TYR A N 1
ATOM 689 C CA . TYR A 1 91 ? -0.558 7.355 -8.766 1 98.75 91 TYR A CA 1
ATOM 690 C C . TYR A 1 91 ? -0.592 8.875 -8.859 1 98.75 91 TYR A C 1
ATOM 692 O O . TYR A 1 91 ? 0.1 9.469 -9.688 1 98.75 91 TYR A O 1
ATOM 700 N N . VAL A 1 92 ? -1.358 9.5 -7.953 1 98.81 92 VAL A N 1
ATOM 701 C CA . VAL A 1 92 ? -1.472 10.953 -7.934 1 98.81 92 VAL A CA 1
ATOM 702 C C . VAL A 1 92 ? -0.099 11.57 -7.688 1 98.81 92 VAL A C 1
ATOM 704 O O . VAL A 1 92 ? 0.297 12.516 -8.383 1 98.81 92 VAL A O 1
ATOM 707 N N . ARG A 1 93 ? 0.611 11.008 -6.719 1 98.69 93 ARG A N 1
ATOM 708 C CA . ARG A 1 93 ? 1.968 11.492 -6.465 1 98.69 93 ARG A CA 1
ATOM 709 C C . ARG A 1 93 ? 2.826 11.391 -7.723 1 98.69 93 ARG A C 1
ATOM 711 O O . ARG A 1 93 ? 3.527 12.336 -8.078 1 98.69 93 ARG A O 1
ATOM 718 N N . ASP A 1 94 ? 2.746 10.266 -8.422 1 97.44 94 ASP A N 1
ATOM 719 C CA . ASP A 1 94 ? 3.674 9.938 -9.5 1 97.44 94 ASP A CA 1
ATOM 720 C C . ASP A 1 94 ? 3.41 10.797 -10.734 1 97.44 94 ASP A C 1
ATOM 722 O O . ASP A 1 94 ? 4.301 10.984 -11.562 1 97.44 94 ASP A O 1
ATOM 726 N N . ILE A 1 95 ? 2.219 11.391 -10.891 1 97.75 95 ILE A N 1
ATOM 727 C CA . ILE A 1 95 ? 1.937 12.195 -12.07 1 97.75 95 ILE A CA 1
ATOM 728 C C . ILE A 1 95 ? 1.91 13.68 -11.695 1 97.75 95 ILE A C 1
ATOM 730 O O . ILE A 1 95 ? 1.727 14.539 -12.555 1 97.75 95 ILE A O 1
ATOM 734 N N . ALA A 1 96 ? 2.055 13.984 -10.398 1 98.5 96 ALA A N 1
ATOM 735 C CA . ALA A 1 96 ? 2.098 15.375 -9.961 1 98.5 96 ALA A CA 1
ATOM 736 C C . ALA A 1 96 ? 3.467 15.992 -10.227 1 98.5 96 ALA A C 1
ATOM 738 O O . ALA A 1 96 ? 4.492 15.469 -9.781 1 98.5 96 ALA A O 1
ATOM 739 N N . PRO A 1 97 ? 3.553 17.094 -10.883 1 98.25 97 PRO A N 1
ATOM 740 C CA . PRO A 1 97 ? 4.824 17.719 -11.258 1 98.25 97 PRO A CA 1
ATOM 741 C C . PRO A 1 97 ? 5.73 17.984 -10.062 1 98.25 97 PRO A C 1
ATOM 743 O O . PRO A 1 97 ? 6.953 17.844 -10.156 1 98.25 97 PRO A O 1
ATOM 746 N N . GLY A 1 98 ? 5.211 18.328 -8.953 1 98 98 GLY A N 1
ATOM 747 C CA . GLY A 1 98 ? 5.973 18.75 -7.785 1 98 98 GLY A CA 1
ATOM 748 C C . GLY A 1 98 ? 6.75 17.609 -7.148 1 98 98 GLY A C 1
ATOM 749 O O . GLY A 1 98 ? 7.645 17.844 -6.332 1 98 98 GLY A O 1
ATOM 750 N N . PHE A 1 99 ? 6.406 16.359 -7.547 1 98.44 99 PHE A N 1
ATOM 751 C CA . PHE A 1 99 ? 7.031 15.219 -6.895 1 98.44 99 PHE A CA 1
ATOM 752 C C . PHE A 1 99 ? 7.902 14.445 -7.879 1 98.44 99 PHE A C 1
ATOM 754 O O . PHE A 1 99 ? 8.484 13.414 -7.523 1 98.44 99 PHE A O 1
ATOM 761 N N . LEU A 1 100 ? 8.094 14.883 -9.102 1 96.75 100 LEU A N 1
ATOM 762 C CA . LEU A 1 100 ? 8.781 14.148 -10.164 1 96.75 100 LEU A CA 1
ATOM 763 C C . LEU A 1 100 ? 10.25 13.953 -9.828 1 96.75 100 LEU A C 1
ATOM 765 O O . LEU A 1 100 ? 10.867 12.977 -10.266 1 96.75 100 LEU A O 1
ATOM 769 N N . ALA A 1 101 ? 10.82 14.82 -9.008 1 96.56 101 ALA A N 1
ATOM 770 C CA . ALA A 1 101 ? 12.258 14.797 -8.75 1 96.56 101 ALA A CA 1
ATOM 771 C C . ALA A 1 101 ? 12.594 13.859 -7.59 1 96.56 101 ALA A C 1
ATOM 773 O O . ALA A 1 101 ? 13.766 13.648 -7.277 1 96.56 101 ALA A O 1
ATOM 774 N N . LEU A 1 102 ? 11.617 13.289 -6.945 1 97.69 102 LEU A N 1
ATOM 775 C CA . LEU A 1 102 ? 11.883 12.406 -5.816 1 97.69 102 LEU A CA 1
ATOM 776 C C . LEU A 1 102 ? 12.633 11.156 -6.27 1 97.69 102 LEU A C 1
ATOM 778 O O . LEU A 1 102 ? 12.312 10.578 -7.316 1 97.69 102 LEU A O 1
ATOM 782 N N . SER A 1 103 ? 13.664 10.773 -5.516 1 97 103 SER A N 1
ATOM 783 C CA . SER A 1 103 ? 14.398 9.539 -5.773 1 97 103 SER A CA 1
ATOM 784 C C . SER A 1 103 ? 13.562 8.312 -5.422 1 97 103 SER A C 1
ATOM 786 O O . SER A 1 103 ? 12.57 8.422 -4.695 1 97 103 SER A O 1
ATOM 788 N N . PRO A 1 104 ? 13.945 7.141 -5.926 1 96.88 104 PRO A N 1
ATOM 789 C CA . PRO A 1 104 ? 13.25 5.918 -5.523 1 96.88 104 PRO A CA 1
ATOM 790 C C . PRO A 1 104 ? 13.281 5.691 -4.012 1 96.88 104 PRO A C 1
ATOM 792 O O . PRO A 1 104 ? 12.32 5.176 -3.439 1 96.88 104 PRO A O 1
ATOM 795 N N . GLN A 1 105 ? 14.367 6.09 -3.387 1 97.5 105 GLN A N 1
ATOM 796 C CA . GLN A 1 105 ? 14.484 5.934 -1.941 1 97.5 105 GLN A CA 1
ATOM 797 C C . GLN A 1 105 ? 13.5 6.844 -1.208 1 97.5 105 GLN A C 1
ATOM 799 O O . GLN A 1 105 ? 12.828 6.41 -0.272 1 97.5 105 GLN A O 1
ATOM 804 N N . GLN A 1 106 ? 13.398 8.086 -1.627 1 98.12 106 GLN A N 1
ATOM 805 C CA . GLN A 1 106 ? 12.469 9.016 -1.002 1 98.12 106 GLN A CA 1
ATOM 806 C C . GLN A 1 106 ? 11.023 8.555 -1.178 1 98.12 106 GLN A C 1
ATOM 808 O O . GLN A 1 106 ? 10.227 8.625 -0.241 1 98.12 106 GLN A O 1
ATOM 813 N N . ARG A 1 107 ? 10.727 8.062 -2.375 1 98.44 107 ARG A N 1
ATOM 814 C CA . ARG A 1 107 ? 9.391 7.547 -2.643 1 98.44 107 ARG A CA 1
ATOM 815 C C . ARG A 1 107 ? 9.078 6.344 -1.758 1 98.44 107 ARG A C 1
ATOM 817 O O . ARG A 1 107 ? 7.949 6.188 -1.288 1 98.44 107 ARG A O 1
ATOM 824 N N . ALA A 1 108 ? 10.07 5.527 -1.528 1 98.44 108 ALA A N 1
ATOM 825 C CA . ALA A 1 108 ? 9.883 4.34 -0.696 1 98.44 108 ALA A CA 1
ATOM 826 C C . ALA A 1 108 ? 9.578 4.727 0.748 1 98.44 108 ALA A C 1
ATOM 828 O O . ALA A 1 108 ? 8.703 4.129 1.384 1 98.44 108 ALA A O 1
ATOM 829 N N . VAL A 1 109 ? 10.266 5.695 1.251 1 98.38 109 VAL A N 1
ATOM 830 C CA . VAL A 1 109 ? 10.023 6.188 2.604 1 98.38 109 VAL A CA 1
ATOM 831 C C . VAL A 1 109 ? 8.625 6.785 2.695 1 98.38 109 VAL A C 1
ATOM 833 O O . VAL A 1 109 ? 7.879 6.5 3.639 1 98.38 109 VAL A O 1
ATOM 836 N N . ASP A 1 110 ? 8.273 7.598 1.694 1 98.75 110 ASP A N 1
ATOM 837 C CA . ASP A 1 110 ? 6.918 8.141 1.646 1 98.75 110 ASP A CA 1
ATOM 838 C C . ASP A 1 110 ? 5.879 7.023 1.685 1 98.75 110 ASP A C 1
ATOM 840 O O . ASP A 1 110 ? 4.879 7.125 2.398 1 98.75 110 ASP A O 1
ATOM 844 N N . ASP A 1 111 ? 6.117 5.953 0.958 1 98.69 111 ASP A N 1
ATOM 845 C CA . ASP A 1 111 ? 5.191 4.828 0.885 1 98.69 111 ASP A CA 1
ATOM 846 C C . ASP A 1 111 ? 5.09 4.113 2.23 1 98.69 111 ASP A C 1
ATOM 848 O O . ASP A 1 111 ? 4.016 3.641 2.609 1 98.69 111 ASP A O 1
ATOM 852 N N . MET A 1 112 ? 6.18 3.971 2.92 1 98.69 112 MET A N 1
ATOM 853 C CA . MET A 1 112 ? 6.148 3.354 4.242 1 98.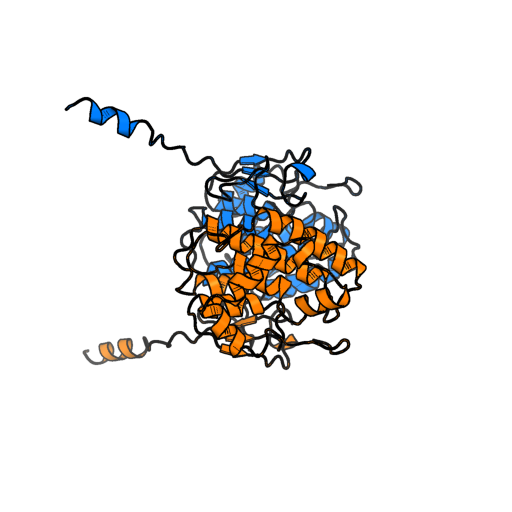69 112 MET A CA 1
ATOM 854 C C . MET A 1 112 ? 5.27 4.152 5.195 1 98.69 112 MET A C 1
ATOM 856 O O . MET A 1 112 ? 4.434 3.584 5.902 1 98.69 112 MET A O 1
ATOM 860 N N . PHE A 1 113 ? 5.406 5.473 5.188 1 98.81 113 PHE A N 1
ATOM 861 C CA . PHE A 1 113 ? 4.602 6.328 6.055 1 98.81 113 PHE A CA 1
ATOM 862 C C . PHE A 1 113 ? 3.129 6.25 5.676 1 98.81 113 PHE A C 1
ATOM 864 O O . PHE A 1 113 ? 2.258 6.234 6.547 1 98.81 113 PHE A O 1
ATOM 871 N N . ALA A 1 114 ? 2.889 6.199 4.371 1 98.81 114 ALA A N 1
ATOM 872 C CA . ALA A 1 114 ? 1.514 6.078 3.895 1 98.81 114 ALA A CA 1
ATOM 873 C C . ALA A 1 114 ? 0.883 4.77 4.359 1 98.81 114 ALA A C 1
ATOM 875 O O . ALA A 1 114 ? -0.294 4.734 4.727 1 98.81 114 ALA A O 1
ATOM 876 N N . GLN A 1 115 ? 1.644 3.732 4.281 1 98.62 115 GLN A N 1
ATOM 877 C CA . GLN A 1 115 ? 1.122 2.445 4.73 1 98.62 115 GLN A CA 1
ATOM 878 C C . GLN A 1 115 ? 0.88 2.447 6.238 1 98.62 115 GLN A C 1
ATOM 880 O O . GLN A 1 115 ? -0.098 1.867 6.715 1 98.62 115 GLN A O 1
ATOM 885 N N . ILE A 1 116 ? 1.751 3.041 7.02 1 98.62 116 ILE A N 1
ATOM 886 C CA . ILE A 1 116 ? 1.549 3.164 8.461 1 98.62 116 ILE A CA 1
ATOM 887 C C . ILE A 1 116 ? 0.274 3.959 8.734 1 98.62 116 ILE A C 1
ATOM 889 O O . ILE A 1 116 ? -0.514 3.596 9.609 1 98.62 116 ILE A O 1
ATOM 893 N N . LYS A 1 117 ? 0.075 4.988 7.949 1 98.81 117 LYS A N 1
ATOM 894 C CA . LYS A 1 117 ? -1.172 5.742 8.055 1 98.81 117 LYS A CA 1
ATOM 895 C C . LYS A 1 117 ? -2.381 4.836 7.836 1 98.81 117 LYS A C 1
ATOM 897 O O . LYS A 1 117 ? -3.375 4.938 8.555 1 98.81 117 LYS A O 1
ATOM 902 N N . GLU A 1 118 ? -2.307 3.992 6.844 1 98.38 118 GLU A N 1
ATOM 903 C CA . GLU A 1 118 ? -3.387 3.049 6.566 1 98.38 118 GLU A CA 1
ATOM 904 C C . GLU A 1 118 ? -3.586 2.078 7.727 1 98.38 118 GLU A C 1
ATOM 906 O O . GLU A 1 118 ? -4.719 1.75 8.078 1 98.38 118 GLU A O 1
ATOM 911 N N . ASP A 1 119 ? -2.479 1.593 8.32 1 97.75 119 ASP A N 1
ATOM 912 C CA . ASP A 1 119 ? -2.568 0.708 9.477 1 97.75 119 ASP A CA 1
ATOM 913 C C . ASP A 1 119 ? -3.252 1.406 10.648 1 97.75 119 ASP A C 1
ATOM 915 O O . ASP A 1 119 ? -4.066 0.801 11.352 1 97.75 119 ASP A O 1
ATOM 919 N N . ILE A 1 120 ? -2.92 2.666 10.836 1 98.69 120 ILE A N 1
ATOM 920 C CA . ILE A 1 120 ? -3.57 3.445 11.891 1 98.69 120 ILE A CA 1
ATOM 921 C C . ILE A 1 120 ? -5.066 3.547 11.602 1 98.69 120 ILE A C 1
ATOM 923 O O . ILE A 1 120 ? -5.891 3.33 12.492 1 98.69 120 ILE A O 1
ATOM 927 N N . LEU A 1 121 ? -5.422 3.854 10.383 1 98.44 121 LEU A N 1
ATOM 928 C CA . LEU A 1 121 ? -6.824 3.971 10.008 1 98.44 121 LEU A CA 1
ATOM 929 C C . LEU A 1 121 ? -7.586 2.695 10.352 1 98.44 121 LEU A C 1
ATOM 931 O O . LEU A 1 121 ? -8.648 2.752 10.969 1 98.44 121 LEU A O 1
ATOM 935 N N . GLN A 1 122 ? -7.027 1.581 10.039 1 96.94 122 GLN A N 1
ATOM 936 C CA . GLN A 1 122 ? -7.68 0.299 10.281 1 96.94 122 GLN A CA 1
ATOM 937 C C . GLN A 1 122 ? -7.812 0.023 11.773 1 96.94 122 GLN A C 1
ATOM 939 O O . GLN A 1 122 ? -8.75 -0.645 12.211 1 96.94 122 GLN A O 1
ATOM 944 N N . GLY A 1 123 ? -6.906 0.55 12.539 1 98 123 GLY A N 1
ATOM 945 C CA . GLY A 1 123 ? -6.898 0.323 13.977 1 98 123 GLY A CA 1
ATOM 946 C C . GLY A 1 123 ? -7.867 1.218 14.727 1 98 123 GLY A C 1
ATOM 947 O O . GLY A 1 123 ? -8.203 0.946 15.883 1 98 123 GLY A O 1
ATOM 948 N N . VAL A 1 124 ? -8.375 2.27 14.047 1 97.94 124 VAL A N 1
ATOM 949 C CA . VAL A 1 124 ? -9.148 3.225 14.836 1 97.94 124 VAL A CA 1
ATOM 950 C C . VAL A 1 124 ? -10.578 3.299 14.305 1 97.94 124 VAL A C 1
ATOM 952 O O . VAL A 1 124 ? -11.445 3.904 14.938 1 97.94 124 VAL A O 1
ATOM 955 N N . GLU A 1 125 ? -10.828 2.684 13.117 1 95.44 125 GLU A N 1
ATOM 956 C CA . GLU A 1 125 ? -12.141 2.768 12.492 1 95.44 125 GLU A CA 1
ATOM 957 C C . GLU A 1 125 ? -12.523 1.444 11.828 1 95.44 125 GLU A C 1
ATOM 959 O O . GLU A 1 125 ? -11.656 0.729 11.32 1 95.44 125 GLU A O 1
ATOM 964 N N . ASP A 1 126 ? -13.75 1.054 11.914 1 91.31 126 ASP A N 1
ATOM 965 C CA . ASP A 1 126 ? -14.297 -0.105 11.219 1 91.31 126 ASP A CA 1
ATOM 966 C C . ASP A 1 126 ? -15.656 0.218 10.602 1 91.31 126 ASP A C 1
ATOM 968 O O . ASP A 1 126 ? -16.641 0.42 11.328 1 91.31 126 ASP A O 1
ATOM 972 N N . ARG A 1 127 ? -15.734 0.235 9.305 1 86.19 127 ARG A N 1
ATOM 973 C CA . ARG A 1 127 ? -16.984 0.388 8.555 1 86.19 127 ARG A CA 1
ATOM 974 C C . ARG A 1 127 ? -17.734 1.638 8.992 1 86.19 127 ARG A C 1
ATOM 976 O O . ARG A 1 127 ? -18.938 1.576 9.289 1 86.19 127 ARG A O 1
ATOM 983 N N . GLY A 1 128 ? -16.969 2.672 9.234 1 87.94 128 GLY A N 1
ATOM 984 C CA . GLY A 1 128 ? -17.594 3.959 9.492 1 87.94 128 GLY A CA 1
ATOM 985 C C . GLY A 1 128 ? -17.75 4.25 10.977 1 87.94 128 GLY A C 1
ATOM 986 O O . GLY A 1 128 ? -18.203 5.332 11.352 1 87.94 128 GLY A O 1
ATOM 987 N N . ALA A 1 129 ? -17.328 3.334 11.781 1 91.81 129 ALA A N 1
ATOM 988 C CA . ALA A 1 129 ? -17.438 3.527 13.227 1 91.81 129 ALA A CA 1
ATOM 989 C C . ALA A 1 129 ? -16.047 3.584 13.875 1 91.81 129 ALA A C 1
ATOM 991 O O . ALA A 1 129 ? -15.164 2.797 13.531 1 91.81 129 ALA A O 1
ATOM 992 N N . ILE A 1 130 ? -15.953 4.504 14.789 1 95 130 ILE A N 1
ATOM 993 C CA . ILE A 1 130 ? -14.719 4.617 15.555 1 95 130 ILE A CA 1
ATOM 994 C C . ILE A 1 130 ? -14.602 3.445 16.531 1 95 130 ILE A C 1
ATOM 996 O O . ILE A 1 130 ? -15.586 3.072 17.172 1 95 130 ILE A O 1
ATOM 1000 N N . ARG A 1 131 ? -13.406 2.885 16.656 1 96.81 131 ARG A N 1
ATOM 1001 C CA . ARG A 1 131 ? -13.172 1.747 17.531 1 96.81 131 ARG A CA 1
ATOM 1002 C C . ARG A 1 131 ? -13.109 2.189 18.984 1 96.81 131 ARG A C 1
ATOM 1004 O O . ARG A 1 131 ? -13.031 3.387 19.281 1 96.81 131 ARG A O 1
ATOM 1011 N N . PRO A 1 132 ? -13.188 1.205 19.922 1 97.38 132 PRO A N 1
ATOM 1012 C CA . PRO A 1 132 ? -13.102 1.548 21.344 1 97.38 132 PRO A CA 1
ATOM 1013 C C . PRO A 1 132 ? -11.75 2.145 21.734 1 97.38 132 PRO A C 1
ATOM 1015 O O . PRO A 1 132 ? -10.734 1.83 21.109 1 97.38 132 PRO A O 1
ATOM 1018 N N . PRO A 1 133 ? -11.719 2.963 22.734 1 98.12 133 PRO A N 1
ATOM 1019 C CA . PRO A 1 133 ? -10.516 3.693 23.156 1 98.12 133 PRO A CA 1
ATOM 1020 C C . PRO A 1 133 ? -9.312 2.781 23.344 1 98.12 133 PRO A C 1
ATOM 1022 O O . PRO A 1 133 ? -8.188 3.156 23 1 98.12 133 PRO A O 1
ATOM 1025 N N . ALA A 1 134 ? -9.523 1.618 23.875 1 98.31 134 ALA A N 1
ATOM 1026 C CA . ALA A 1 134 ? -8.406 0.712 24.109 1 98.31 134 ALA A CA 1
ATOM 1027 C C . ALA A 1 134 ? -7.711 0.342 22.812 1 98.31 134 ALA A C 1
ATOM 1029 O O . ALA A 1 134 ? -6.48 0.304 22.734 1 98.31 134 ALA A O 1
ATOM 1030 N N . ALA A 1 135 ? -8.469 0.096 21.797 1 98.38 135 ALA A N 1
ATOM 1031 C CA . ALA A 1 135 ? -7.93 -0.233 20.484 1 98.38 135 ALA A CA 1
ATOM 1032 C C . ALA A 1 135 ? -7.234 0.973 19.859 1 98.38 135 ALA A C 1
ATOM 1034 O O . ALA A 1 135 ? -6.16 0.841 19.266 1 98.38 135 ALA A O 1
ATOM 1035 N N . ILE A 1 136 ? -7.848 2.094 20.047 1 98.62 136 ILE A N 1
ATOM 1036 C CA . ILE A 1 136 ? -7.301 3.336 19.516 1 98.62 136 ILE A CA 1
ATOM 1037 C C . ILE A 1 136 ? -5.953 3.631 20.156 1 98.62 136 ILE A C 1
ATOM 1039 O O . ILE A 1 136 ? -4.961 3.887 19.469 1 98.62 136 ILE A O 1
ATOM 1043 N N . ASN A 1 137 ? -5.934 3.537 21.469 1 98.69 137 ASN A N 1
ATOM 1044 C CA . ASN A 1 137 ? -4.707 3.812 22.203 1 98.69 137 ASN A CA 1
ATOM 1045 C C . ASN A 1 137 ? -3.584 2.859 21.812 1 98.69 137 ASN A C 1
ATOM 1047 O O . ASN A 1 137 ? -2.449 3.287 21.594 1 98.69 137 ASN A O 1
ATOM 1051 N N . ALA A 1 138 ? -3.906 1.595 21.734 1 98.44 138 ALA A N 1
ATOM 1052 C CA . ALA A 1 138 ? -2.91 0.599 21.344 1 98.44 138 ALA A CA 1
ATOM 1053 C C . ALA A 1 138 ? -2.369 0.879 19.953 1 98.44 138 ALA A C 1
ATOM 1055 O O . ALA A 1 138 ? -1.166 0.765 19.703 1 98.44 138 ALA A O 1
ATOM 1056 N N . THR A 1 139 ? -3.25 1.261 19.062 1 98.62 139 THR A N 1
ATOM 1057 C CA . THR A 1 139 ? -2.885 1.513 17.672 1 98.62 139 THR A CA 1
ATOM 1058 C C . THR A 1 139 ? -1.957 2.719 17.562 1 98.62 139 THR A C 1
ATOM 1060 O O . THR A 1 139 ? -0.875 2.629 16.984 1 98.62 139 THR A O 1
ATOM 1063 N N . PHE A 1 140 ? -2.338 3.812 18.109 1 98.75 140 PHE A N 1
ATOM 1064 C CA . PHE A 1 140 ? -1.525 5.02 18.031 1 98.75 140 PHE A CA 1
ATOM 1065 C C . PHE A 1 140 ? -0.191 4.828 18.734 1 98.75 140 PHE A C 1
ATOM 1067 O O . PHE A 1 140 ? 0.847 5.285 18.25 1 98.75 140 PHE A O 1
ATOM 1074 N N . ALA A 1 141 ? -0.21 4.152 19.891 1 98.56 141 ALA A N 1
ATOM 1075 C CA . ALA A 1 141 ? 1.039 3.9 20.594 1 98.56 141 ALA A CA 1
ATOM 1076 C C . ALA A 1 141 ? 2.002 3.08 19.75 1 98.56 141 ALA A C 1
ATOM 1078 O O . ALA A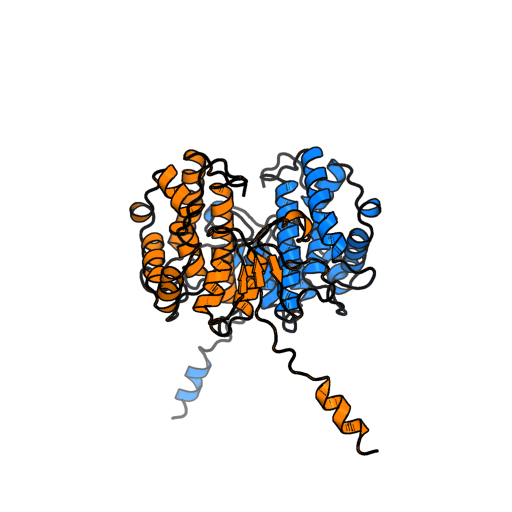 1 141 ? 3.197 3.381 19.688 1 98.56 141 ALA A O 1
ATOM 1079 N N . GLN A 1 142 ? 1.482 2.102 19.094 1 97.62 142 GLN A N 1
ATOM 1080 C CA . GLN A 1 142 ? 2.297 1.204 18.266 1 97.62 142 GLN A CA 1
ATOM 1081 C C . GLN A 1 142 ? 2.941 1.952 17.109 1 97.62 142 GLN A C 1
ATOM 1083 O O . GLN A 1 142 ? 4.141 1.809 16.859 1 97.62 142 GLN A O 1
ATOM 1088 N N . TYR A 1 143 ? 2.246 2.74 16.422 1 98.5 143 TYR A N 1
ATOM 1089 C CA . TYR A 1 143 ? 2.729 3.264 15.148 1 98.5 143 TYR A CA 1
ATOM 1090 C C . TYR A 1 143 ? 3.41 4.613 15.336 1 98.5 143 TYR A C 1
ATOM 1092 O O . TYR A 1 143 ? 4.367 4.938 14.625 1 98.5 143 TYR A O 1
ATOM 1100 N N . LEU A 1 144 ? 2.945 5.438 16.297 1 98.75 144 LEU A N 1
ATOM 1101 C CA . LEU A 1 144 ? 3.594 6.73 16.5 1 98.75 144 LEU A CA 1
ATOM 1102 C C . LEU A 1 144 ? 4.98 6.555 17.109 1 98.75 144 LEU A C 1
ATOM 1104 O O . LEU A 1 144 ? 5.879 7.359 16.859 1 98.75 144 LEU A O 1
ATOM 1108 N N . ARG A 1 145 ? 5.133 5.457 17.859 1 97.88 145 ARG A N 1
ATOM 1109 C CA . ARG A 1 145 ? 6.469 5.164 18.359 1 97.88 145 ARG A CA 1
ATOM 1110 C C . ARG A 1 145 ? 7.449 4.941 17.219 1 97.88 145 ARG A C 1
ATOM 1112 O O . ARG A 1 145 ? 8.602 5.379 17.281 1 97.88 145 ARG A O 1
ATOM 1119 N N . VAL A 1 146 ? 7.027 4.277 16.188 1 97.69 146 VAL A N 1
ATOM 1120 C CA . VAL A 1 146 ? 7.852 4.012 15.023 1 97.69 146 VAL A CA 1
ATOM 1121 C C . VAL A 1 146 ? 8.125 5.312 14.273 1 97.69 146 VAL A C 1
ATOM 1123 O O . VAL A 1 146 ? 9.273 5.609 13.93 1 97.69 146 VAL A O 1
ATOM 1126 N N . LEU A 1 147 ? 7.07 6.102 14.039 1 98.31 147 LEU A N 1
ATOM 1127 C CA . LEU A 1 147 ? 7.215 7.352 13.305 1 98.31 147 LEU A CA 1
ATOM 1128 C C . LEU A 1 147 ? 8.141 8.312 14.047 1 98.31 147 LEU A C 1
ATOM 1130 O O . LEU A 1 147 ? 8.914 9.047 13.422 1 98.31 147 LEU A O 1
ATOM 1134 N N . GLU A 1 148 ? 8.062 8.289 15.328 1 98.19 148 GLU A N 1
ATOM 1135 C CA . GLU A 1 148 ? 8.867 9.172 16.172 1 98.19 148 GLU A CA 1
ATOM 1136 C C . GLU A 1 148 ? 10.359 8.938 15.953 1 98.19 148 GLU A C 1
ATOM 1138 O O . GLU A 1 148 ? 11.164 9.859 16.109 1 98.19 148 GLU A O 1
ATOM 1143 N N . LEU A 1 149 ? 10.711 7.777 15.516 1 96.56 149 LEU A N 1
ATOM 1144 C CA . LEU A 1 149 ? 12.109 7.418 15.266 1 96.56 149 LEU A CA 1
ATOM 1145 C C . LEU A 1 149 ? 12.633 8.109 14.016 1 96.56 149 LEU A C 1
ATOM 1147 O O . LEU A 1 149 ? 13.828 8.367 13.898 1 96.56 149 LEU A O 1
ATOM 1151 N N . PHE A 1 150 ? 11.703 8.43 13.086 1 96.5 150 PHE A N 1
ATOM 1152 C CA . PHE A 1 150 ? 12.164 8.797 11.758 1 96.5 150 PHE A CA 1
ATOM 1153 C C . PHE A 1 150 ? 11.883 10.273 11.477 1 96.5 150 PHE A C 1
ATOM 1155 O O . PHE A 1 150 ? 12.414 10.836 10.516 1 96.5 150 PHE A O 1
ATOM 1162 N N . VAL A 1 151 ? 11.078 10.859 12.281 1 97.56 151 VAL A N 1
ATOM 1163 C CA . VAL A 1 151 ? 10.703 12.258 12.102 1 97.56 151 VAL A CA 1
ATOM 1164 C C . VAL A 1 151 ? 11.812 13.164 12.641 1 97.56 151 VAL A C 1
ATOM 1166 O O . VAL A 1 151 ? 12.305 12.961 13.75 1 97.56 151 VAL A O 1
ATOM 1169 N N . PRO A 1 152 ? 12.211 14.156 11.828 1 97.12 152 PRO A N 1
ATOM 1170 C CA . PRO A 1 152 ? 13.281 15.055 12.273 1 97.12 152 PRO A CA 1
ATOM 1171 C C . PRO A 1 152 ? 12.789 16.094 13.297 1 97.12 152 PRO A C 1
ATOM 1173 O O . PRO A 1 152 ? 11.586 16.359 13.383 1 97.12 152 PRO A O 1
ATOM 1176 N N . GLU A 1 153 ? 13.688 16.641 13.984 1 96.19 153 GLU A N 1
ATOM 1177 C CA . GLU A 1 153 ? 13.367 17.656 14.984 1 96.19 153 GLU A CA 1
ATOM 1178 C C . GLU A 1 153 ? 12.883 18.953 14.328 1 96.19 153 GLU A C 1
ATOM 1180 O O . GLU A 1 153 ? 12.109 19.703 14.922 1 96.19 153 GLU A O 1
ATOM 1185 N N . SER A 1 154 ? 13.422 19.172 13.195 1 97.06 154 SER A N 1
ATOM 1186 C CA . SER A 1 154 ? 13.039 20.359 12.438 1 97.06 154 SER A CA 1
ATOM 1187 C C . SER A 1 154 ? 12.961 20.062 10.945 1 97.06 154 SER A C 1
ATOM 1189 O O . SER A 1 154 ? 13.508 19.062 10.477 1 97.06 154 SER A O 1
ATOM 1191 N N . GLY A 1 155 ? 12.227 20.875 10.234 1 97.94 155 GLY A N 1
ATOM 1192 C CA . GLY A 1 155 ? 12.062 20.641 8.805 1 97.94 155 GLY A CA 1
ATOM 1193 C C . GLY A 1 155 ? 11.172 19.453 8.484 1 97.94 155 GLY A C 1
ATOM 1194 O O . GLY A 1 155 ? 10.273 19.125 9.258 1 97.94 155 GLY A O 1
ATOM 1195 N N . PHE A 1 156 ? 11.336 18.953 7.242 1 98.56 156 PHE A N 1
ATOM 1196 C CA . PHE A 1 156 ? 10.516 17.844 6.773 1 98.56 156 PHE A CA 1
ATOM 1197 C C . PHE A 1 156 ? 11.328 16.562 6.695 1 98.56 156 PHE A C 1
ATOM 1199 O O . PHE A 1 156 ? 12.555 16.578 6.824 1 98.56 156 PHE A O 1
ATOM 1206 N N . VAL A 1 157 ? 10.719 15.461 6.512 1 98.25 157 VAL A N 1
ATOM 1207 C CA . VAL A 1 157 ? 11.305 14.133 6.652 1 98.25 157 VAL A CA 1
ATOM 1208 C C . VAL A 1 157 ? 12.477 13.977 5.684 1 98.25 157 VAL A C 1
ATOM 1210 O O . VAL A 1 157 ? 13.531 13.461 6.051 1 98.25 157 VAL A O 1
ATOM 1213 N N . HIS A 1 158 ? 12.352 14.469 4.445 1 97.62 158 HIS A N 1
ATOM 1214 C CA . HIS A 1 158 ? 13.398 14.266 3.447 1 97.62 158 HIS A CA 1
ATOM 1215 C C . HIS A 1 158 ? 14.352 15.453 3.402 1 97.62 158 HIS A C 1
ATOM 1217 O O . HIS A 1 158 ? 15.234 15.516 2.539 1 97.62 158 HIS A O 1
ATOM 1223 N N . GLY A 1 159 ? 14.156 16.391 4.254 1 96.75 159 GLY A N 1
ATOM 1224 C CA . GLY A 1 159 ? 15.023 17.562 4.277 1 96.75 159 GLY A CA 1
ATOM 1225 C C . GLY A 1 159 ? 14.781 18.5 3.111 1 96.75 159 GLY A C 1
ATOM 1226 O O . GLY A 1 159 ? 15.625 19.359 2.811 1 96.75 159 GLY A O 1
ATOM 1227 N N . ARG A 1 160 ? 13.719 18.297 2.41 1 96.38 160 ARG A N 1
ATOM 1228 C CA . ARG A 1 160 ? 13.352 19.188 1.304 1 96.38 160 ARG A CA 1
ATOM 1229 C C . ARG A 1 160 ? 12.672 20.453 1.813 1 96.38 160 ARG A C 1
ATOM 1231 O O . ARG A 1 160 ? 12.305 20.531 2.988 1 96.38 160 ARG A O 1
ATOM 1238 N N . THR A 1 161 ? 12.492 21.438 0.931 1 96.62 161 THR A N 1
ATOM 1239 C CA . THR A 1 161 ? 11.914 22.719 1.306 1 96.62 161 THR A CA 1
ATOM 1240 C C . THR A 1 161 ? 10.391 22.641 1.327 1 96.62 161 THR A C 1
ATOM 1242 O O . THR A 1 161 ? 9.719 23.594 1.714 1 96.62 161 THR A O 1
ATOM 1245 N N . PHE A 1 162 ? 9.836 21.531 0.907 1 97.62 162 PHE A N 1
ATOM 1246 C CA . PHE A 1 162 ? 8.391 21.297 0.903 1 97.62 162 PHE A CA 1
ATOM 1247 C C . PHE A 1 162 ? 8.078 19.906 1.458 1 97.62 162 PHE A C 1
ATOM 1249 O O . PHE A 1 162 ? 8.922 19.016 1.431 1 97.62 162 PHE A O 1
ATOM 1256 N N . PRO A 1 163 ? 6.855 19.766 1.995 1 98.81 163 PRO A N 1
ATOM 1257 C CA . PRO A 1 163 ? 6.48 18.438 2.512 1 98.81 163 PRO A CA 1
ATOM 1258 C C . PRO A 1 163 ? 6.211 17.438 1.402 1 98.81 163 PRO A C 1
ATOM 1260 O O . PRO A 1 163 ? 5.664 17.781 0.356 1 98.81 163 PRO A O 1
ATOM 1263 N N . THR A 1 164 ? 6.633 16.219 1.636 1 98.75 164 THR A N 1
ATOM 1264 C CA . THR A 1 164 ? 6.32 15.117 0.73 1 98.75 164 THR A CA 1
ATOM 1265 C C . THR A 1 164 ? 5.379 14.117 1.397 1 98.75 164 THR A C 1
ATOM 1267 O O . THR A 1 164 ? 4.668 14.461 2.342 1 98.75 164 THR A O 1
ATOM 1270 N N . GLY A 1 165 ? 5.297 12.93 0.855 1 98.81 165 GLY A N 1
ATOM 1271 C CA . GLY A 1 165 ? 4.328 11.938 1.293 1 98.81 165 GLY A CA 1
ATOM 1272 C C . GLY A 1 165 ? 4.457 11.586 2.764 1 98.81 165 GLY A C 1
ATOM 1273 O O . GLY A 1 165 ? 3.451 11.383 3.449 1 98.81 165 GLY A O 1
ATOM 1274 N N . ALA A 1 166 ? 5.656 11.484 3.25 1 98.88 166 ALA A N 1
ATOM 1275 C CA . ALA A 1 166 ? 5.871 11.133 4.652 1 98.88 166 ALA A CA 1
ATOM 1276 C C . ALA A 1 166 ? 5.281 12.188 5.578 1 98.88 166 ALA A C 1
ATOM 1278 O O . ALA A 1 166 ? 4.57 11.859 6.531 1 98.88 166 ALA A O 1
ATOM 1279 N N . ASP A 1 167 ? 5.523 13.43 5.305 1 98.94 167 ASP A N 1
ATOM 1280 C CA . ASP A 1 167 ? 5.012 14.547 6.102 1 98.94 167 ASP A CA 1
ATOM 1281 C C . ASP A 1 167 ? 3.49 14.625 6.02 1 98.94 167 ASP A C 1
ATOM 1283 O O . ASP A 1 167 ? 2.816 14.812 7.035 1 98.94 167 ASP A O 1
ATOM 1287 N N . LEU A 1 168 ? 3.004 14.469 4.832 1 99 168 LEU A N 1
ATOM 1288 C CA . LEU A 1 168 ? 1.569 14.578 4.586 1 99 168 LEU A CA 1
ATOM 1289 C C . LEU A 1 168 ? 0.812 13.445 5.266 1 99 168 LEU A C 1
ATOM 1291 O O . LEU A 1 168 ? -0.287 13.648 5.785 1 99 168 LEU A O 1
ATOM 1295 N N . ALA A 1 169 ? 1.38 12.242 5.242 1 98.94 169 ALA A N 1
ATOM 1296 C CA . ALA A 1 169 ? 0.759 11.102 5.91 1 98.94 169 ALA A CA 1
ATOM 1297 C C . ALA A 1 169 ? 0.64 11.344 7.414 1 98.94 169 ALA A C 1
ATOM 1299 O O . ALA A 1 169 ? -0.379 11.008 8.023 1 98.94 169 ALA A O 1
ATOM 1300 N N . VAL A 1 170 ? 1.681 11.914 7.988 1 98.94 170 VAL A N 1
ATOM 1301 C CA . VAL A 1 170 ? 1.665 12.227 9.414 1 98.94 170 VAL A CA 1
ATOM 1302 C C . VAL A 1 170 ? 0.596 13.281 9.703 1 98.94 170 VAL A C 1
ATOM 1304 O O . VAL A 1 170 ? -0.162 13.156 10.664 1 98.94 170 VAL A O 1
ATOM 1307 N N . LEU A 1 171 ? 0.523 14.297 8.875 1 98.94 171 LEU A N 1
ATOM 1308 C CA . LEU A 1 171 ? -0.512 15.312 9.016 1 98.94 171 LEU A CA 1
ATOM 1309 C C . LEU A 1 171 ? -1.899 14.68 9.023 1 98.94 171 LEU A C 1
ATOM 1311 O O . LEU A 1 171 ? -2.709 14.953 9.914 1 98.94 171 LEU A O 1
ATOM 1315 N N . VAL A 1 172 ? -2.168 13.82 8.109 1 98.94 172 VAL A N 1
ATOM 1316 C CA . VAL A 1 172 ? -3.479 13.188 7.984 1 98.94 172 VAL A CA 1
ATOM 1317 C C . VAL A 1 172 ? -3.758 12.328 9.219 1 98.94 172 VAL A C 1
ATOM 1319 O O . VAL A 1 172 ? -4.805 12.469 9.852 1 98.94 172 VAL A O 1
ATOM 1322 N N . ALA A 1 173 ? -2.809 11.523 9.625 1 98.81 173 ALA A N 1
ATOM 1323 C CA . ALA A 1 173 ? -2.986 10.555 10.703 1 98.81 173 ALA A CA 1
ATOM 1324 C C . ALA A 1 173 ? -3.275 11.266 12.023 1 98.81 173 ALA A C 1
ATOM 1326 O O . ALA A 1 173 ? -3.871 10.672 12.93 1 98.81 173 ALA A O 1
ATOM 1327 N N . LEU A 1 174 ? -2.869 12.531 12.102 1 98.81 174 LEU A N 1
ATOM 1328 C CA . LEU A 1 174 ? -2.99 13.18 13.406 1 98.81 174 LEU A CA 1
ATOM 1329 C C . LEU A 1 174 ? -4.102 14.227 13.391 1 98.81 174 LEU A C 1
ATOM 1331 O O . LEU A 1 174 ? -4.723 14.492 14.422 1 98.81 174 LEU A O 1
ATOM 1335 N N . ARG A 1 175 ? -4.414 14.781 12.164 1 98.5 175 ARG A N 1
ATOM 1336 C CA . ARG A 1 175 ? -5.211 16 12.219 1 98.5 175 ARG A CA 1
ATOM 1337 C C . ARG A 1 175 ? -6.453 15.891 11.344 1 98.5 175 ARG A C 1
ATOM 1339 O O . ARG A 1 175 ? -7.387 16.688 11.477 1 98.5 175 ARG A O 1
ATOM 1346 N N . ALA A 1 176 ? -6.445 14.969 10.375 1 98.56 176 ALA A N 1
ATOM 1347 C CA . ALA A 1 176 ? -7.66 14.812 9.586 1 98.56 176 ALA A CA 1
ATOM 1348 C C . ALA A 1 176 ? -8.852 14.438 10.461 1 98.56 176 ALA A C 1
ATOM 1350 O O . ALA A 1 176 ? -8.711 13.641 11.391 1 98.56 176 ALA A O 1
ATOM 1351 N N . GLY A 1 177 ? -9.969 14.992 10.203 1 97.44 177 GLY A N 1
ATOM 1352 C CA . GLY A 1 177 ? -11.156 14.812 11.031 1 97.44 177 GLY A CA 1
ATOM 1353 C C . GLY A 1 177 ? -11.562 13.359 11.18 1 97.44 177 GLY A C 1
ATOM 1354 O O . GLY A 1 177 ? -11.008 12.633 12.008 1 97.44 177 GLY A O 1
ATOM 1355 N N . PHE A 1 178 ? -12.508 12.891 10.367 1 96.12 178 PHE A N 1
ATOM 1356 C CA . PHE A 1 178 ? -12.906 11.492 10.43 1 96.12 178 PHE A CA 1
ATOM 1357 C C . PHE A 1 178 ? -12.016 10.633 9.531 1 96.12 178 PHE A C 1
ATOM 1359 O O . PHE A 1 178 ? -11.859 10.93 8.344 1 96.12 178 PHE A O 1
ATOM 1366 N N . PRO A 1 179 ? -11.375 9.609 10.086 1 96.88 179 PRO A N 1
ATOM 1367 C CA . PRO A 1 179 ? -11.641 9.133 11.445 1 96.88 179 PRO A CA 1
ATOM 1368 C C . PRO A 1 179 ? -10.531 9.516 12.43 1 96.88 179 PRO A C 1
ATOM 1370 O O . PRO A 1 179 ? -10.68 9.305 13.641 1 96.88 179 PRO A O 1
ATOM 1373 N N . PHE A 1 180 ? -9.469 10.125 12.055 1 97.88 180 PHE A N 1
ATOM 1374 C CA . PHE A 1 180 ? -8.211 10.156 12.789 1 97.88 180 PHE A CA 1
ATOM 1375 C C . PHE A 1 180 ? -8.32 11.055 14.016 1 97.88 180 PHE A C 1
ATOM 1377 O O . PHE A 1 180 ? -8.297 10.562 15.148 1 97.88 180 PHE A O 1
ATOM 1384 N N . ALA A 1 181 ? -8.555 12.312 13.797 1 97.69 181 ALA A N 1
ATOM 1385 C CA . ALA A 1 181 ? -8.656 13.25 14.914 1 97.69 181 ALA A CA 1
ATOM 1386 C C . ALA A 1 181 ? -9.805 12.867 15.852 1 97.69 181 ALA A C 1
ATOM 1388 O O . ALA A 1 181 ? -9.68 12.984 17.062 1 97.69 181 ALA A O 1
ATOM 1389 N N . GLN A 1 182 ? -10.914 12.445 15.273 1 97 182 GLN A N 1
ATOM 1390 C CA . GLN A 1 182 ? -12.055 12.016 16.078 1 97 182 GLN A CA 1
ATOM 1391 C C . GLN A 1 182 ? -11.68 10.844 16.984 1 97 182 GLN A C 1
ATOM 1393 O O . GLN A 1 182 ? -12.133 10.758 18.125 1 97 182 GLN A O 1
ATOM 1398 N N . ALA A 1 183 ? -10.906 9.945 16.438 1 98 183 ALA A N 1
ATOM 1399 C CA . ALA A 1 183 ? -10.461 8.805 17.234 1 98 183 ALA A CA 1
ATOM 1400 C C . ALA A 1 183 ? -9.539 9.242 18.359 1 98 183 ALA A C 1
ATOM 1402 O O . ALA A 1 183 ? -9.68 8.773 19.5 1 98 183 ALA A O 1
ATOM 1403 N N . LEU A 1 184 ? -8.602 10.102 18.078 1 98.44 184 LEU A N 1
ATOM 1404 C CA . LEU A 1 184 ? -7.688 10.609 19.094 1 98.44 184 LEU A CA 1
ATOM 1405 C C . LEU A 1 184 ? -8.453 11.281 20.234 1 98.44 184 LEU A C 1
ATOM 1407 O O . LEU A 1 184 ? -8.148 11.062 21.406 1 98.44 184 LEU A O 1
ATOM 1411 N N . GLU A 1 185 ? -9.445 12.055 19.875 1 97.38 185 GLU A N 1
ATOM 1412 C CA . GLU A 1 185 ? -10.281 12.742 20.859 1 97.38 185 GLU A CA 1
ATOM 1413 C C . GLU A 1 185 ? -11.078 11.75 21.688 1 97.38 185 GLU A C 1
ATOM 1415 O O . GLU A 1 185 ? -11.125 11.859 22.922 1 97.38 185 GLU A O 1
ATOM 1420 N N . ALA A 1 186 ? -11.656 10.773 21 1 96.44 186 ALA A N 1
ATOM 1421 C CA . ALA A 1 186 ? -12.477 9.773 21.688 1 96.44 186 ALA A CA 1
ATOM 1422 C C . ALA A 1 186 ? -11.656 8.992 22.703 1 96.44 186 ALA A C 1
ATOM 1424 O O . ALA A 1 186 ? -12.164 8.609 23.75 1 96.44 186 ALA A O 1
ATOM 1425 N N . ALA A 1 187 ? -10.414 8.789 22.422 1 98.25 187 ALA A N 1
ATOM 1426 C CA . ALA A 1 187 ? -9.57 7.965 23.281 1 98.25 187 ALA A CA 1
ATOM 1427 C C . ALA A 1 187 ? -8.766 8.828 24.266 1 98.25 187 ALA A C 1
ATOM 1429 O O . ALA A 1 187 ? -8.039 8.305 25.109 1 98.25 187 ALA A O 1
ATOM 1430 N N . HIS A 1 188 ? -8.859 10.133 24.125 1 98.25 188 HIS A N 1
ATOM 1431 C CA . HIS A 1 188 ? -8.078 11.078 24.922 1 98.25 188 HIS A CA 1
ATOM 1432 C C . HIS A 1 188 ? -6.59 10.773 24.812 1 98.25 188 HIS A C 1
ATOM 1434 O O . HIS A 1 188 ? -5.891 10.734 25.828 1 98.25 188 HIS A O 1
ATOM 1440 N N . PHE A 1 189 ? -6.148 10.477 23.656 1 98.56 189 PHE A N 1
ATOM 1441 C CA . PHE A 1 189 ? -4.746 10.156 23.422 1 98.56 189 PHE A CA 1
ATOM 1442 C C . PHE A 1 189 ? -3.912 11.43 23.312 1 98.56 189 PHE A C 1
ATOM 1444 O O . PHE A 1 189 ? -4.156 12.258 22.438 1 98.56 189 PHE A O 1
ATOM 1451 N N . ASP A 1 190 ? -2.881 11.586 24.094 1 98.19 190 ASP A N 1
ATOM 1452 C CA . ASP A 1 190 ? -2.074 12.805 24.156 1 98.19 190 ASP A CA 1
ATOM 1453 C C . ASP A 1 190 ? -0.84 12.688 23.25 1 98.19 190 ASP A C 1
ATOM 1455 O O . ASP A 1 190 ? 0.258 12.406 23.734 1 98.19 190 ASP A O 1
ATOM 1459 N N . VAL A 1 191 ? -0.962 13.047 22.031 1 98.75 191 VAL A N 1
ATOM 1460 C CA . VAL A 1 191 ? 0.115 12.914 21.047 1 98.75 191 VAL A CA 1
ATOM 1461 C C . VAL A 1 191 ? 1.25 13.875 21.406 1 98.75 191 VAL A C 1
ATOM 1463 O O . VAL A 1 191 ? 2.424 13.5 21.344 1 98.75 191 VAL A O 1
ATOM 1466 N N . ALA A 1 192 ? 0.957 15.078 21.75 1 98.5 192 ALA A N 1
ATOM 1467 C CA . ALA A 1 192 ? 1.934 16.141 21.953 1 98.5 192 ALA A CA 1
ATOM 1468 C C . ALA A 1 192 ? 2.957 15.742 23.016 1 98.5 192 ALA A C 1
ATOM 1470 O O . ALA A 1 192 ? 4.156 15.977 22.844 1 98.5 192 ALA A O 1
ATOM 1471 N N . THR A 1 193 ? 2.518 15.133 24.062 1 98.5 193 THR A N 1
ATOM 1472 C CA . THR A 1 193 ? 3.396 14.742 25.172 1 98.5 193 THR A CA 1
ATOM 1473 C C . THR A 1 193 ? 4.125 13.445 24.844 1 98.5 193 THR A C 1
ATOM 1475 O O . THR A 1 193 ? 5.328 13.328 25.078 1 98.5 193 THR A O 1
ATOM 1478 N N . ARG A 1 194 ? 3.463 12.492 24.297 1 98.62 194 ARG A N 1
ATOM 1479 C CA . ARG A 1 194 ? 4.004 11.148 24.125 1 98.62 194 ARG A CA 1
ATOM 1480 C C . ARG A 1 194 ? 4.93 11.078 22.922 1 98.62 194 ARG A C 1
ATOM 1482 O O . ARG A 1 194 ? 5.891 10.312 22.906 1 98.62 194 ARG A O 1
ATOM 1489 N N . TYR A 1 195 ? 4.598 11.883 21.891 1 98.75 195 TYR A N 1
ATOM 1490 C CA . TYR A 1 195 ? 5.336 11.859 20.641 1 98.75 195 TYR A CA 1
ATOM 1491 C C . TYR A 1 195 ? 5.52 13.273 20.078 1 98.75 195 TYR A C 1
ATOM 1493 O O . TYR A 1 195 ? 4.973 13.609 19.031 1 98.75 195 TYR A O 1
ATOM 1501 N N . PRO A 1 196 ? 6.395 14.031 20.719 1 98.75 196 PRO A N 1
ATOM 1502 C CA . PRO A 1 196 ? 6.496 15.469 20.438 1 98.75 196 PRO A CA 1
ATOM 1503 C C . PRO A 1 196 ? 7.023 15.75 19.031 1 98.75 196 PRO A C 1
ATOM 1505 O O . PRO A 1 196 ? 6.633 16.734 18.406 1 98.75 196 PRO A O 1
ATOM 1508 N N . LYS A 1 197 ? 7.965 14.938 18.484 1 98.75 197 LYS A N 1
ATOM 1509 C CA . LYS A 1 197 ? 8.492 15.188 17.156 1 98.75 197 LYS A CA 1
ATOM 1510 C C . LYS A 1 197 ? 7.41 14.984 16.094 1 98.75 197 LYS A C 1
ATOM 1512 O O . LYS A 1 197 ? 7.293 15.781 15.156 1 98.75 197 LYS A O 1
ATOM 1517 N N . VAL A 1 198 ? 6.668 13.922 16.266 1 98.81 198 VAL A N 1
ATOM 1518 C CA . VAL A 1 198 ? 5.59 13.617 15.328 1 98.81 198 VAL A CA 1
ATOM 1519 C C . VAL A 1 198 ? 4.531 14.711 15.383 1 98.81 198 VAL A C 1
ATOM 1521 O O . VAL A 1 198 ? 4.043 15.164 14.344 1 98.81 198 VAL A O 1
ATOM 1524 N N . HIS A 1 199 ? 4.176 15.117 16.578 1 98.88 199 HIS A N 1
ATOM 1525 C CA . HIS A 1 199 ? 3.221 16.203 16.766 1 98.88 199 HIS A CA 1
ATOM 1526 C C . HIS A 1 199 ? 3.701 17.484 16.094 1 98.88 199 HIS A C 1
ATOM 1528 O O . HIS A 1 199 ? 2.932 18.156 15.406 1 98.88 199 HIS A O 1
ATOM 1534 N N . ALA A 1 200 ? 4.895 17.797 16.281 1 98.88 200 ALA A N 1
ATOM 1535 C CA . ALA A 1 200 ? 5.48 19.016 15.719 1 98.88 200 ALA A CA 1
ATOM 1536 C C . ALA A 1 200 ? 5.539 18.953 14.195 1 98.88 200 ALA A C 1
ATOM 1538 O O . ALA A 1 200 ? 5.324 19.953 13.516 1 98.88 200 ALA A O 1
ATOM 1539 N N . LEU A 1 201 ? 5.91 17.812 13.648 1 98.88 201 LEU A N 1
ATOM 1540 C CA . LEU A 1 201 ? 5.941 17.656 12.195 1 98.88 201 LEU A CA 1
ATOM 1541 C C . LEU A 1 201 ? 4.57 17.938 11.594 1 98.88 201 LEU A C 1
ATOM 1543 O O . LEU A 1 201 ? 4.465 18.578 10.539 1 98.88 201 LEU A O 1
ATOM 1547 N N . ALA A 1 202 ? 3.535 17.391 12.203 1 98.88 202 ALA A N 1
ATOM 1548 C CA . ALA A 1 202 ? 2.184 17.641 11.703 1 98.88 202 ALA A CA 1
ATOM 1549 C C . ALA A 1 202 ? 1.873 19.125 11.664 1 98.88 202 ALA A C 1
ATOM 1551 O O . ALA A 1 202 ? 1.303 19.625 10.688 1 98.88 202 ALA A O 1
ATOM 1552 N N . ALA A 1 203 ? 2.232 19.797 12.695 1 98.75 203 ALA A N 1
ATOM 1553 C CA . ALA A 1 203 ? 1.999 21.234 12.766 1 98.75 203 ALA A CA 1
ATOM 1554 C C . ALA A 1 203 ? 2.781 21.984 11.688 1 98.75 203 ALA A C 1
ATOM 1556 O O . ALA A 1 203 ? 2.244 22.859 11.016 1 98.75 203 ALA A O 1
ATOM 1557 N N . ARG A 1 204 ? 4.066 21.641 11.516 1 98.69 204 ARG A N 1
ATOM 1558 C CA . ARG A 1 204 ? 4.895 22.25 10.477 1 98.69 204 ARG A CA 1
ATOM 1559 C C . ARG A 1 204 ? 4.328 21.984 9.094 1 98.69 204 ARG A C 1
ATOM 1561 O O . ARG A 1 204 ? 4.336 22.859 8.227 1 98.69 204 ARG A O 1
ATOM 1568 N N . THR A 1 205 ? 3.904 20.781 8.883 1 98.94 205 THR A N 1
ATOM 1569 C CA . THR A 1 205 ? 3.35 20.375 7.594 1 98.94 205 THR A CA 1
ATOM 1570 C C . THR A 1 205 ? 2.074 21.172 7.293 1 98.94 205 THR A C 1
ATOM 1572 O O . THR A 1 205 ? 1.891 21.656 6.18 1 98.94 205 THR A O 1
ATOM 1575 N N . ALA A 1 206 ? 1.204 21.312 8.273 1 98.88 206 ALA A N 1
ATOM 1576 C CA . ALA A 1 206 ? -0.041 22.062 8.109 1 98.88 206 ALA A CA 1
ATOM 1577 C C . ALA A 1 206 ? 0.236 23.531 7.773 1 98.88 206 ALA A C 1
ATOM 1579 O O . ALA A 1 206 ? -0.54 24.156 7.055 1 98.88 206 ALA A O 1
ATOM 1580 N N . ALA A 1 207 ? 1.321 24 8.266 1 98.69 207 ALA A N 1
ATOM 1581 C CA . ALA A 1 207 ? 1.649 25.422 8.109 1 98.69 207 ALA A CA 1
ATOM 1582 C C . ALA A 1 207 ? 2.354 25.672 6.777 1 98.69 207 ALA A C 1
ATOM 1584 O O . ALA A 1 207 ? 2.488 26.828 6.348 1 98.69 207 ALA A O 1
ATOM 1585 N N . ALA A 1 208 ? 2.875 24.625 6.125 1 98.75 208 ALA A N 1
ATOM 1586 C CA . ALA A 1 208 ? 3.51 24.812 4.824 1 98.75 208 ALA A CA 1
ATOM 1587 C C . ALA A 1 208 ? 2.568 25.531 3.859 1 98.75 208 ALA A C 1
ATOM 1589 O O . ALA A 1 208 ? 1.383 25.203 3.779 1 98.75 208 ALA A O 1
ATOM 1590 N N . PRO A 1 209 ? 3.035 26.453 3.084 1 98.19 209 PRO A N 1
ATOM 1591 C CA . PRO A 1 209 ? 2.17 27.359 2.32 1 98.19 209 PRO A CA 1
ATOM 1592 C C . PRO A 1 209 ? 1.171 26.609 1.439 1 98.19 209 PRO A C 1
ATOM 1594 O O . PRO A 1 209 ? -0.028 26.906 1.477 1 98.19 209 PRO A O 1
ATOM 1597 N N . THR A 1 210 ? 1.601 25.641 0.688 1 98.19 210 THR A N 1
ATOM 1598 C CA . THR A 1 210 ? 0.712 24.922 -0.228 1 98.19 210 THR A CA 1
ATOM 1599 C C . THR A 1 210 ? -0.295 24.078 0.542 1 98.19 210 THR A C 1
ATOM 1601 O O . THR A 1 210 ? -1.444 23.938 0.119 1 98.19 210 THR A O 1
ATOM 1604 N N . VAL A 1 211 ? 0.108 23.531 1.652 1 98.88 211 VAL A N 1
ATOM 1605 C CA . VAL A 1 211 ? -0.785 22.719 2.479 1 98.88 211 VAL A CA 1
ATOM 1606 C C . VAL A 1 211 ? -1.805 23.625 3.168 1 98.88 211 VAL A C 1
ATOM 1608 O O . VAL A 1 211 ? -3.004 23.328 3.164 1 98.88 211 VAL A O 1
ATOM 1611 N N . ALA A 1 212 ? -1.33 24.719 3.725 1 98.81 212 ALA A N 1
ATOM 1612 C CA . ALA A 1 212 ? -2.205 25.672 4.398 1 98.81 212 ALA A CA 1
ATOM 1613 C C . ALA A 1 212 ? -3.275 26.203 3.445 1 98.81 212 ALA A C 1
ATOM 1615 O O . ALA A 1 212 ? -4.438 26.344 3.828 1 98.81 212 ALA A O 1
ATOM 1616 N N . ALA A 1 213 ? -2.855 26.484 2.246 1 98.56 213 ALA A N 1
ATOM 1617 C CA . ALA A 1 213 ? -3.803 26.938 1.233 1 98.56 213 ALA A CA 1
ATOM 1618 C C . ALA A 1 213 ? -4.863 25.891 0.954 1 98.56 213 ALA A C 1
ATOM 1620 O O . ALA A 1 213 ? -6.055 26.203 0.852 1 98.56 213 ALA A O 1
ATOM 1621 N N . TYR A 1 214 ? -4.43 24.688 0.801 1 98.69 214 TYR A N 1
ATOM 1622 C CA . TYR A 1 214 ? -5.363 23.594 0.583 1 98.69 214 TYR A CA 1
ATOM 1623 C C . TYR A 1 214 ? -6.316 23.453 1.765 1 98.69 214 TYR A C 1
ATOM 1625 O O . TYR A 1 214 ? -7.527 23.328 1.58 1 98.69 214 TYR A O 1
ATOM 1633 N N . LEU A 1 215 ? -5.785 23.422 2.992 1 98.69 215 LEU A N 1
ATOM 1634 C CA . LEU A 1 215 ? -6.574 23.188 4.195 1 98.69 215 LEU A CA 1
ATOM 1635 C C . LEU A 1 215 ? -7.617 24.281 4.383 1 98.69 215 LEU A C 1
ATOM 1637 O O . LEU A 1 215 ? -8.727 24.016 4.852 1 98.69 215 LEU A O 1
ATOM 1641 N N . SER A 1 216 ? -7.34 25.484 4.02 1 98.06 216 SER A N 1
ATOM 1642 C CA . SER A 1 216 ? -8.242 26.609 4.211 1 98.06 216 SER A CA 1
ATOM 1643 C C . SER A 1 216 ? -9.469 26.5 3.311 1 98.06 216 SER A C 1
ATOM 1645 O O . SER A 1 216 ? -10.516 27.094 3.594 1 98.06 216 SER A O 1
ATOM 1647 N N . LYS A 1 217 ? -9.375 25.703 2.27 1 97.06 217 LYS A N 1
ATOM 1648 C CA . LYS A 1 217 ? -10.469 25.594 1.306 1 97.06 217 LYS A CA 1
ATOM 1649 C C . LYS A 1 217 ? -11.094 24.203 1.335 1 97.06 217 LYS A C 1
ATOM 1651 O O . LYS A 1 217 ? -12.109 23.969 0.686 1 97.06 217 LYS A O 1
ATOM 1656 N N . SER A 1 218 ? -10.453 23.344 2.109 1 97.44 218 SER A N 1
ATOM 1657 C CA . SER A 1 218 ? -10.883 21.938 2.104 1 97.44 218 SER A CA 1
ATOM 1658 C C . SER A 1 218 ? -12.258 21.781 2.742 1 97.44 218 SER A C 1
ATOM 1660 O O . SER A 1 218 ? -12.539 22.391 3.777 1 97.44 218 SER A O 1
ATOM 1662 N N . LYS A 1 219 ? -13.078 20.953 2.121 1 92.19 219 LYS A N 1
ATOM 1663 C CA . LYS A 1 219 ? -14.391 20.656 2.68 1 92.19 219 LYS A CA 1
ATOM 1664 C C . LYS A 1 219 ? -14.391 19.312 3.406 1 92.19 219 LYS A C 1
ATOM 1666 O O . LYS A 1 219 ? -15.375 18.938 4.047 1 92.19 219 LYS A O 1
ATOM 1671 N N . THR A 1 220 ? -13.305 18.609 3.299 1 96.12 220 THR A N 1
ATOM 1672 C CA . THR A 1 220 ? -13.266 17.25 3.822 1 96.12 220 THR A CA 1
ATOM 1673 C C . THR A 1 220 ? -12.32 17.156 5.016 1 96.12 220 THR A C 1
ATOM 1675 O O . THR A 1 220 ? -12.555 16.391 5.945 1 96.12 220 THR A O 1
ATOM 1678 N N . PHE A 1 221 ? -11.297 17.922 5.098 1 98.31 221 PHE A N 1
ATOM 1679 C CA . PHE A 1 221 ? -10.18 17.672 6 1 98.31 221 PHE A CA 1
ATOM 1680 C C . PHE A 1 221 ? -10.641 17.688 7.453 1 98.31 221 PHE A C 1
ATOM 1682 O O . PHE A 1 221 ? -10.227 16.859 8.258 1 98.31 221 PHE A O 1
ATOM 1689 N N . TYR A 1 222 ? -11.5 18.578 7.797 1 97.12 222 TYR A N 1
ATOM 1690 C CA . TYR A 1 222 ? -11.875 18.734 9.195 1 97.12 222 TYR A CA 1
ATOM 1691 C C . TYR A 1 222 ? -13.266 18.156 9.453 1 97.12 222 TYR A C 1
ATOM 1693 O O . TYR A 1 222 ? -13.836 18.359 10.523 1 97.12 222 TYR A O 1
ATOM 1701 N N . ALA A 1 223 ? -13.797 17.453 8.375 1 95.19 223 ALA A N 1
ATOM 1702 C CA . ALA A 1 223 ? -15.141 16.891 8.484 1 95.19 223 ALA A CA 1
ATOM 1703 C C . ALA A 1 223 ? -15.211 15.852 9.609 1 95.19 223 ALA A C 1
ATOM 1705 O O . ALA A 1 223 ? -14.266 15.078 9.805 1 95.19 223 ALA A O 1
ATOM 1706 N N . ARG A 1 224 ? -16.312 15.875 10.281 1 92.12 224 ARG A N 1
ATOM 1707 C CA . ARG A 1 224 ? -16.609 14.906 11.328 1 92.12 224 ARG A CA 1
ATOM 1708 C C . ARG A 1 224 ? -17.734 13.961 10.906 1 92.12 224 ARG A C 1
ATOM 1710 O O . ARG A 1 224 ? -18.453 14.234 9.938 1 92.12 224 ARG A O 1
ATOM 1717 N N . HIS A 1 225 ? -17.625 12.852 11.422 1 85.38 225 HIS A N 1
ATOM 1718 C CA . HIS A 1 225 ? -18.656 11.859 11.094 1 85.38 225 HIS A CA 1
ATOM 1719 C C . HIS A 1 225 ? -19.328 11.32 12.344 1 85.38 225 HIS A C 1
ATOM 1721 O O . HIS A 1 225 ? -18.641 10.977 13.32 1 85.38 225 HIS A O 1
ATOM 1727 N N . SER A 1 226 ? -20.609 11.586 12.398 1 70.56 226 SER A N 1
ATOM 1728 C CA . SER A 1 226 ? -21.359 11.109 13.547 1 70.56 226 SER A CA 1
ATOM 1729 C C . SER A 1 226 ? -21.641 9.609 13.438 1 70.56 226 SER A C 1
ATOM 1731 O O . SER A 1 226 ? -21.953 9.117 12.344 1 70.56 226 SER A O 1
ATOM 1733 N N . SER A 1 227 ? -21.391 8.93 14.484 1 55.19 227 SER A N 1
ATOM 1734 C CA . SER A 1 227 ? -21.578 7.5 14.68 1 55.19 227 SER A CA 1
ATOM 1735 C C . SER A 1 227 ? -22.984 7.074 14.273 1 55.19 227 SER A C 1
ATOM 1737 O O . SER A 1 227 ? -23.953 7.816 14.469 1 55.19 227 SER A O 1
ATOM 1739 N N . GLY A 1 228 ? -23.172 6.074 13.352 1 48.66 228 GLY A N 1
ATOM 1740 C CA . GLY A 1 228 ? -24.438 5.52 12.914 1 48.66 228 GLY A CA 1
ATOM 1741 C C . GLY A 1 228 ? -24.734 5.781 11.453 1 48.66 228 GLY A C 1
ATOM 1742 O O . GLY A 1 228 ? -25.672 5.219 10.891 1 48.66 228 GLY A O 1
ATOM 1743 N N . SER A 1 229 ? -24 6.738 10.984 1 49.06 229 SER A N 1
ATOM 1744 C CA . SER A 1 229 ? -24.25 6.992 9.57 1 49.06 229 SER A CA 1
ATOM 1745 C C . SER A 1 229 ? -23.359 6.133 8.688 1 49.06 229 SER A C 1
ATOM 1747 O O . SER A 1 229 ? -22.188 5.914 9.008 1 49.06 229 SER A O 1
ATOM 1749 N N . VAL A 1 230 ? -24.062 5.16 8.18 1 48.94 230 VAL A N 1
ATOM 1750 C CA . VAL A 1 230 ? -23.344 4.25 7.285 1 48.94 230 VAL A CA 1
ATOM 1751 C C . VAL A 1 230 ? -22.625 5.051 6.207 1 48.94 230 VAL A C 1
ATOM 1753 O O . VAL A 1 230 ? -23.203 5.934 5.578 1 48.94 230 VAL A O 1
ATOM 1756 N N . LEU A 1 231 ? -21.25 5.062 6.305 1 51.47 231 LEU A N 1
ATOM 1757 C CA . LEU A 1 231 ? -20.594 5.5 5.082 1 51.47 231 LEU A CA 1
ATOM 1758 C C . LEU A 1 231 ? -20.844 4.523 3.939 1 51.47 231 LEU A C 1
ATOM 1760 O O . LEU A 1 231 ? -21.016 3.324 4.168 1 51.47 231 LEU A O 1
ATOM 1764 N N . MET B 1 1 ? 52.062 20.281 -4.109 1 34.81 1 MET B N 1
ATOM 1765 C CA . MET B 1 1 ? 50.75 20.734 -4.543 1 34.81 1 MET B CA 1
ATOM 1766 C C . MET B 1 1 ? 50.031 19.656 -5.375 1 34.81 1 MET B C 1
ATOM 1768 O O . MET B 1 1 ? 48.844 19.781 -5.668 1 34.81 1 MET B O 1
ATOM 1772 N N . GLU B 1 2 ? 50.781 18.781 -6.086 1 45.75 2 GLU B N 1
ATOM 1773 C CA . GLU B 1 2 ? 50.312 17.688 -6.934 1 45.75 2 GLU B CA 1
ATOM 1774 C C . GLU B 1 2 ? 49.719 16.562 -6.098 1 45.75 2 GLU B C 1
ATOM 1776 O O . GLU B 1 2 ? 48.969 15.727 -6.617 1 45.75 2 GLU B O 1
ATOM 1781 N N . SER B 1 3 ? 50.219 16.344 -4.867 1 42.66 3 SER B N 1
ATOM 1782 C CA . SER B 1 3 ? 49.938 15.156 -4.062 1 42.66 3 SER B CA 1
ATOM 1783 C C . SER B 1 3 ? 48.5 15.195 -3.498 1 42.66 3 SER B C 1
ATOM 1785 O O . SER B 1 3 ? 48 14.18 -3.043 1 42.66 3 SER B O 1
ATOM 1787 N N . LEU B 1 4 ? 47.969 16.438 -3.25 1 42.66 4 LEU B N 1
ATOM 1788 C CA . LEU B 1 4 ? 46.656 16.5 -2.615 1 42.66 4 LEU B CA 1
ATOM 1789 C C . LEU B 1 4 ? 45.562 16.031 -3.572 1 42.66 4 LEU B C 1
ATOM 1791 O O . LEU B 1 4 ? 44.406 15.914 -3.18 1 42.66 4 LEU B O 1
ATOM 1795 N N . LYS B 1 5 ? 45.844 16.156 -4.887 1 40.34 5 LYS B N 1
ATOM 1796 C CA . LYS B 1 5 ? 44.812 15.82 -5.867 1 40.34 5 LYS B CA 1
ATOM 1797 C C . LYS B 1 5 ? 44.5 14.336 -5.848 1 40.34 5 LYS B C 1
ATOM 1799 O O . LYS B 1 5 ? 43.406 13.93 -6.238 1 40.34 5 LYS B O 1
ATOM 1804 N N . TRP B 1 6 ? 45.5 13.547 -5.613 1 40.06 6 TRP B N 1
ATOM 1805 C CA . TRP B 1 6 ? 45.281 12.109 -5.719 1 40.06 6 TRP B CA 1
ATOM 1806 C C . TRP B 1 6 ? 44.344 11.609 -4.629 1 40.06 6 TRP B C 1
ATOM 1808 O O . TRP B 1 6 ? 43.656 10.594 -4.801 1 40.06 6 TRP B O 1
ATOM 1818 N N . LEU B 1 7 ? 44.438 12.25 -3.35 1 38.88 7 LEU B N 1
ATOM 1819 C CA . LEU B 1 7 ? 43.719 11.648 -2.248 1 38.88 7 LEU B CA 1
ATOM 1820 C C . LEU B 1 7 ? 42.188 11.773 -2.465 1 38.88 7 LEU B C 1
ATOM 1822 O O . LEU B 1 7 ? 41.406 11.086 -1.811 1 38.88 7 LEU B O 1
ATOM 1826 N N . TRP B 1 8 ? 41.812 12.914 -3.137 1 34.81 8 TRP B N 1
ATOM 1827 C CA . TRP B 1 8 ? 40.344 13.055 -3.301 1 34.81 8 TRP B CA 1
ATOM 1828 C C . TRP B 1 8 ? 39.781 11.922 -4.152 1 34.81 8 TRP B C 1
ATOM 1830 O O . TRP B 1 8 ? 38.562 11.758 -4.254 1 34.81 8 TRP B O 1
ATOM 1840 N N . VAL B 1 9 ? 40.625 11.391 -5.133 1 36.16 9 VAL B N 1
ATOM 1841 C CA . VAL B 1 9 ? 40.094 10.305 -5.949 1 36.16 9 VAL B CA 1
ATOM 1842 C C . VAL B 1 9 ? 39.688 9.133 -5.055 1 36.16 9 VAL B C 1
ATOM 1844 O O . VAL B 1 9 ? 38.719 8.422 -5.348 1 36.16 9 VAL B O 1
ATOM 1847 N N . LEU B 1 10 ? 40.594 8.711 -4.156 1 34.91 10 LEU B N 1
ATOM 1848 C CA . LEU B 1 10 ? 40.406 7.457 -3.438 1 34.91 10 LEU B CA 1
ATOM 1849 C C . LEU B 1 10 ? 39.062 7.426 -2.711 1 34.91 10 LEU B C 1
ATOM 1851 O O . LEU B 1 10 ? 38.469 6.363 -2.568 1 34.91 10 LEU B O 1
ATOM 1855 N N . LEU B 1 11 ? 38.781 8.469 -1.95 1 33.69 11 LEU B N 1
ATOM 1856 C CA . LEU B 1 11 ? 37.594 8.344 -1.11 1 33.69 11 LEU B CA 1
ATOM 1857 C C . LEU B 1 11 ? 36.344 8.172 -1.961 1 33.69 11 LEU B C 1
ATOM 1859 O O . LEU B 1 11 ? 35.25 7.961 -1.43 1 33.69 11 LEU B O 1
ATOM 1863 N N . ALA B 1 12 ? 36.406 8.766 -3.137 1 31.89 12 ALA B N 1
ATOM 1864 C CA . ALA B 1 12 ? 35.219 8.422 -3.955 1 31.89 12 ALA B CA 1
ATOM 1865 C C . ALA B 1 12 ? 35.156 6.918 -4.211 1 31.89 12 ALA B C 1
ATOM 1867 O O . ALA B 1 12 ? 35.625 6.441 -5.246 1 31.89 12 ALA B O 1
ATOM 1868 N N . ALA B 1 13 ? 35.906 5.996 -3.57 1 31.97 13 ALA B N 1
ATOM 1869 C CA . ALA B 1 13 ? 35.719 4.551 -3.654 1 31.97 13 ALA B CA 1
ATOM 1870 C C . ALA B 1 13 ? 34.25 4.215 -3.967 1 31.97 13 ALA B C 1
ATOM 1872 O O . ALA B 1 13 ? 33.344 4.773 -3.359 1 31.97 13 ALA B O 1
ATOM 1873 N N . ARG B 1 14 ? 33.875 3.656 -5.164 1 33.19 14 ARG B N 1
ATOM 1874 C CA . ARG B 1 14 ? 32.656 2.992 -5.602 1 33.19 14 ARG B CA 1
ATOM 1875 C C . ARG B 1 14 ? 32 2.242 -4.449 1 33.19 14 ARG B C 1
ATOM 1877 O O . ARG B 1 14 ? 32.531 1.221 -3.992 1 33.19 14 ARG B O 1
ATOM 1884 N N . VAL B 1 15 ? 31.812 2.729 -3.34 1 36.47 15 VAL B N 1
ATOM 1885 C CA . VAL B 1 15 ? 30.938 1.912 -2.5 1 36.47 15 VAL B CA 1
ATOM 1886 C C . VAL B 1 15 ? 30.078 1.008 -3.375 1 36.47 15 VAL B C 1
ATOM 1888 O O . VAL B 1 15 ? 29.25 1.491 -4.141 1 36.47 15 VAL B O 1
ATOM 1891 N N . ALA B 1 16 ? 30.656 0.184 -4.195 1 41.34 16 ALA B N 1
ATOM 1892 C CA . ALA B 1 16 ? 29.859 -0.878 -4.812 1 41.34 16 ALA B CA 1
ATOM 1893 C C . ALA B 1 16 ? 28.484 -0.975 -4.176 1 41.34 16 ALA B C 1
ATOM 1895 O O . ALA B 1 16 ? 28.359 -1.21 -2.969 1 41.34 16 ALA B O 1
ATOM 1896 N N . ALA B 1 17 ? 27.547 -0.096 -4.621 1 56.94 17 ALA B N 1
ATOM 1897 C CA . ALA B 1 17 ? 26.188 -0.031 -4.117 1 56.94 17 ALA B CA 1
ATOM 1898 C C . ALA B 1 17 ? 25.688 -1.409 -3.678 1 56.94 17 ALA B C 1
ATOM 1900 O O . ALA B 1 17 ? 25.594 -2.326 -4.496 1 56.94 17 ALA B O 1
ATOM 1901 N N . GLU B 1 18 ? 25.938 -1.846 -2.424 1 85.25 18 GLU B N 1
ATOM 1902 C CA . GLU B 1 18 ? 25.531 -3.121 -1.844 1 85.25 18 GLU B CA 1
ATOM 1903 C C . GLU B 1 18 ? 24.094 -3.455 -2.211 1 85.25 18 GLU B C 1
ATOM 1905 O O . GLU B 1 18 ? 23.25 -2.561 -2.303 1 85.25 18 GLU B O 1
ATOM 1910 N N . ALA B 1 19 ? 23.953 -4.711 -2.797 1 96.62 19 ALA B N 1
ATOM 1911 C CA . ALA B 1 19 ? 22.609 -5.207 -3.125 1 96.62 19 ALA B CA 1
ATOM 1912 C C . ALA B 1 19 ? 21.656 -5.023 -1.952 1 96.62 19 ALA B C 1
ATOM 1914 O O . ALA B 1 19 ? 22.047 -5.191 -0.794 1 96.62 19 ALA B O 1
ATOM 1915 N N . PRO B 1 20 ? 20.438 -4.578 -2.23 1 98.12 20 PRO B N 1
ATOM 1916 C CA . PRO B 1 20 ? 19.453 -4.547 -1.143 1 98.12 20 PRO B CA 1
ATOM 1917 C C . PRO B 1 20 ? 19.328 -5.891 -0.426 1 98.12 20 PRO B C 1
ATOM 1919 O O . PRO B 1 20 ? 19.391 -6.945 -1.064 1 98.12 20 PRO B O 1
ATOM 1922 N N . LYS B 1 21 ? 19.188 -5.82 0.882 1 98.31 21 LYS B N 1
ATOM 1923 C CA . LYS B 1 21 ? 19 -7.031 1.673 1 98.31 21 LYS B CA 1
ATOM 1924 C C . LYS B 1 21 ? 17.578 -7.113 2.221 1 98.31 21 LYS B C 1
ATOM 1926 O O . LYS B 1 21 ? 17.156 -6.266 3.014 1 98.31 21 LYS B O 1
ATOM 1931 N N . LEU B 1 22 ? 16.875 -8.102 1.773 1 98.62 22 LEU B N 1
ATOM 1932 C CA . LEU B 1 22 ? 15.508 -8.375 2.209 1 98.62 22 LEU B CA 1
ATOM 1933 C C . LEU B 1 22 ? 15.484 -9.461 3.285 1 98.62 22 LEU B C 1
ATOM 1935 O O . LEU B 1 22 ? 16.094 -10.523 3.115 1 98.62 22 LEU B O 1
ATOM 1939 N N . THR B 1 23 ? 14.828 -9.156 4.445 1 98.56 23 THR B N 1
ATOM 1940 C CA . THR B 1 23 ? 14.695 -10.125 5.531 1 98.56 23 THR B CA 1
ATOM 1941 C C . THR B 1 23 ? 13.234 -10.453 5.785 1 98.56 23 THR B C 1
ATOM 1943 O O . THR B 1 23 ? 12.414 -9.562 6.016 1 98.56 23 THR B O 1
ATOM 1946 N N . TYR B 1 24 ? 12.93 -11.727 5.688 1 97.94 24 TYR B N 1
ATOM 1947 C CA . TYR B 1 24 ? 11.57 -12.211 5.922 1 97.94 24 TYR B CA 1
ATOM 1948 C C . TYR B 1 24 ? 11.578 -13.68 6.316 1 97.94 24 TYR B C 1
ATOM 1950 O O . TYR B 1 24 ? 12.609 -14.352 6.223 1 97.94 24 TYR B O 1
ATOM 1958 N N . PHE B 1 25 ? 10.477 -14.195 6.816 1 96.12 25 PHE B N 1
ATOM 1959 C CA . PHE B 1 25 ? 10.32 -15.602 7.188 1 96.12 25 PHE B CA 1
ATOM 1960 C C . PHE B 1 25 ? 10.516 -16.5 5.977 1 96.12 25 PHE B C 1
ATOM 1962 O O . PHE B 1 25 ? 10.406 -16.062 4.836 1 96.12 25 PHE B O 1
ATOM 1969 N N . ASN B 1 26 ? 10.734 -17.75 6.258 1 94.88 26 ASN B N 1
ATOM 1970 C CA . ASN B 1 26 ? 10.938 -18.719 5.191 1 94.88 26 ASN B CA 1
ATOM 1971 C C . ASN B 1 26 ? 9.609 -19.203 4.605 1 94.88 26 ASN B C 1
ATOM 1973 O O . ASN B 1 26 ? 9.352 -20.406 4.539 1 94.88 26 ASN B O 1
ATOM 1977 N N . VAL B 1 27 ? 8.75 -18.297 4.25 1 96.31 27 VAL B N 1
ATOM 1978 C CA . VAL B 1 27 ? 7.461 -18.516 3.6 1 96.31 27 VAL B CA 1
ATOM 1979 C C . VAL B 1 27 ? 7.227 -17.469 2.521 1 96.31 27 VAL B C 1
ATOM 1981 O O . VAL B 1 27 ? 7.988 -16.5 2.412 1 96.31 27 VAL B O 1
ATOM 1984 N N . ALA B 1 28 ? 6.184 -17.703 1.778 1 96.88 28 ALA B N 1
ATOM 1985 C CA . ALA B 1 28 ? 5.887 -16.797 0.668 1 96.88 28 ALA B CA 1
ATOM 1986 C C . ALA B 1 28 ? 4.703 -15.898 0.999 1 96.88 28 ALA B C 1
ATOM 1988 O O . ALA B 1 28 ? 3.742 -15.812 0.227 1 96.88 28 ALA B O 1
ATOM 1989 N N . GLY B 1 29 ? 4.867 -15.281 2.188 1 96.25 29 GLY B N 1
ATOM 1990 C CA . GLY B 1 29 ? 3.875 -14.312 2.615 1 96.25 29 GLY B CA 1
ATOM 1991 C C . GLY B 1 29 ? 4.105 -12.93 2.031 1 96.25 29 GLY B C 1
ATOM 1992 O O . GLY B 1 29 ? 4.207 -12.773 0.813 1 96.25 29 GLY B O 1
ATOM 1993 N N . ARG B 1 30 ? 4.332 -11.961 2.844 1 97.44 30 ARG B N 1
ATOM 1994 C CA . ARG B 1 30 ? 4.305 -10.547 2.477 1 97.44 30 ARG B CA 1
ATOM 1995 C C . ARG B 1 30 ? 5.574 -10.156 1.726 1 97.44 30 ARG B C 1
ATOM 1997 O O . ARG B 1 30 ? 5.617 -9.109 1.068 1 97.44 30 ARG B O 1
ATOM 2004 N N . ALA B 1 31 ? 6.602 -10.953 1.725 1 98.38 31 ALA B N 1
ATOM 2005 C CA . ALA B 1 31 ? 7.84 -10.562 1.053 1 98.38 31 ALA B CA 1
ATOM 2006 C C . ALA B 1 31 ? 7.906 -11.141 -0.357 1 98.38 31 ALA B C 1
ATOM 2008 O O . ALA B 1 31 ? 8.797 -10.789 -1.137 1 98.38 31 ALA B O 1
ATOM 2009 N N . GLU B 1 32 ? 7.016 -11.984 -0.705 1 98.75 32 GLU B N 1
ATOM 2010 C CA . GLU B 1 32 ? 7.203 -12.797 -1.901 1 98.75 32 GLU B CA 1
ATOM 2011 C C . GLU B 1 32 ? 7.094 -11.953 -3.168 1 98.75 32 GLU B C 1
ATOM 2013 O O . GLU B 1 32 ? 7.809 -12.188 -4.145 1 98.75 32 GLU B O 1
ATOM 2018 N N . LEU B 1 33 ? 6.16 -11.055 -3.193 1 98.94 33 LEU B N 1
ATOM 2019 C CA . LEU B 1 33 ? 6.031 -10.219 -4.387 1 98.94 33 LEU B CA 1
ATOM 2020 C C . LEU B 1 33 ? 7.305 -9.414 -4.625 1 98.94 33 LEU B C 1
ATOM 2022 O O . LEU B 1 33 ? 7.703 -9.203 -5.773 1 98.94 33 LEU B O 1
ATOM 2026 N N . ALA B 1 34 ? 7.973 -8.945 -3.586 1 98.94 34 ALA B N 1
ATOM 2027 C CA . ALA B 1 34 ? 9.25 -8.25 -3.727 1 98.94 34 ALA B CA 1
ATOM 2028 C C . ALA B 1 34 ? 10.312 -9.156 -4.34 1 98.94 34 ALA B C 1
ATOM 2030 O O . ALA B 1 34 ? 11.078 -8.734 -5.207 1 98.94 34 ALA B O 1
ATOM 2031 N N . ARG B 1 35 ? 10.344 -10.414 -3.9 1 98.81 35 ARG B N 1
ATOM 2032 C CA . ARG B 1 35 ? 11.281 -11.391 -4.453 1 98.81 35 ARG B CA 1
ATOM 2033 C C . ARG B 1 35 ? 11.047 -11.578 -5.949 1 98.81 35 ARG B C 1
ATOM 2035 O O . ARG B 1 35 ? 12 -11.609 -6.73 1 98.81 35 ARG B O 1
ATOM 2042 N N . LEU B 1 36 ? 9.82 -11.664 -6.293 1 98.94 36 LEU B N 1
ATOM 2043 C CA . LEU B 1 36 ? 9.469 -11.891 -7.691 1 98.94 36 LEU B CA 1
ATOM 2044 C C . LEU B 1 36 ? 9.781 -10.664 -8.539 1 98.94 36 LEU B C 1
ATOM 2046 O O . LEU B 1 36 ? 10.234 -10.789 -9.68 1 98.94 36 LEU B O 1
ATOM 2050 N N . TYR B 1 37 ? 9.516 -9.438 -8.023 1 98.88 37 TYR B N 1
ATOM 2051 C CA . TYR B 1 37 ? 9.93 -8.219 -8.711 1 98.88 37 TYR B CA 1
ATOM 2052 C C . TYR B 1 37 ? 11.43 -8.234 -8.992 1 98.88 37 TYR B C 1
ATOM 2054 O O . TYR B 1 37 ? 11.859 -7.871 -10.086 1 98.88 37 TYR B O 1
ATOM 2062 N N . ALA B 1 38 ? 12.227 -8.602 -8 1 98.75 38 ALA B N 1
ATOM 2063 C CA . ALA B 1 38 ? 13.68 -8.633 -8.164 1 98.75 38 ALA B CA 1
ATOM 2064 C C . ALA B 1 38 ? 14.086 -9.609 -9.266 1 98.75 38 ALA B C 1
ATOM 2066 O O . ALA B 1 38 ? 14.883 -9.273 -10.141 1 98.75 38 ALA B O 1
ATOM 2067 N N . ALA B 1 39 ? 13.484 -10.766 -9.25 1 98.56 39 ALA B N 1
ATOM 2068 C CA . ALA B 1 39 ? 13.828 -11.82 -10.211 1 98.56 39 ALA B CA 1
ATOM 2069 C C . ALA B 1 39 ? 13.453 -11.406 -11.625 1 98.56 39 ALA B C 1
ATOM 2071 O O . ALA B 1 39 ? 14.289 -11.453 -12.531 1 98.56 39 ALA B O 1
ATOM 2072 N N . VAL B 1 40 ? 12.227 -10.961 -11.82 1 98.56 40 VAL B N 1
ATOM 2073 C CA . VAL B 1 40 ? 11.727 -10.625 -13.148 1 98.56 40 VAL B CA 1
ATOM 2074 C C . VAL B 1 40 ? 12.391 -9.344 -13.648 1 98.56 40 VAL B C 1
ATOM 2076 O O . VAL B 1 40 ? 12.641 -9.195 -14.844 1 98.56 40 VAL B O 1
ATOM 2079 N N . GLY B 1 41 ? 12.68 -8.461 -12.703 1 98.5 41 GLY B N 1
ATOM 2080 C CA . GLY B 1 41 ? 13.242 -7.16 -13.039 1 98.5 41 GLY B CA 1
ATOM 2081 C C . GLY B 1 41 ? 14.75 -7.18 -13.172 1 98.5 41 GLY B C 1
ATOM 2082 O O . GLY B 1 41 ? 15.367 -6.148 -13.445 1 98.5 41 GLY B O 1
ATOM 2083 N N . ASN B 1 42 ? 15.32 -8.305 -12.953 1 98.19 42 ASN B N 1
ATOM 2084 C CA . ASN B 1 42 ? 16.766 -8.469 -13.055 1 98.19 42 ASN B CA 1
ATOM 2085 C C . ASN B 1 42 ? 17.5 -7.605 -12.031 1 98.19 42 ASN B C 1
ATOM 2087 O O . ASN B 1 42 ? 18.422 -6.859 -12.391 1 98.19 42 ASN B O 1
ATOM 2091 N N . LEU B 1 43 ? 17.062 -7.609 -10.883 1 98.31 43 LEU B N 1
ATOM 2092 C CA . LEU B 1 43 ? 17.703 -6.961 -9.742 1 98.31 43 LEU B CA 1
ATOM 2093 C C . LEU B 1 43 ? 18.25 -7.996 -8.766 1 98.31 43 LEU B C 1
ATOM 2095 O O . LEU B 1 43 ? 17.5 -8.828 -8.258 1 98.31 43 LEU B O 1
ATOM 2099 N N . THR B 1 44 ? 19.516 -7.961 -8.484 1 98 44 THR B N 1
ATOM 2100 C CA . THR B 1 44 ? 20.094 -8.82 -7.461 1 98 44 THR B CA 1
ATOM 2101 C C . THR B 1 44 ? 19.75 -8.305 -6.066 1 98 44 THR B C 1
ATOM 2103 O O . THR B 1 44 ? 19.938 -7.117 -5.781 1 98 44 THR B O 1
ATOM 2106 N N . ILE B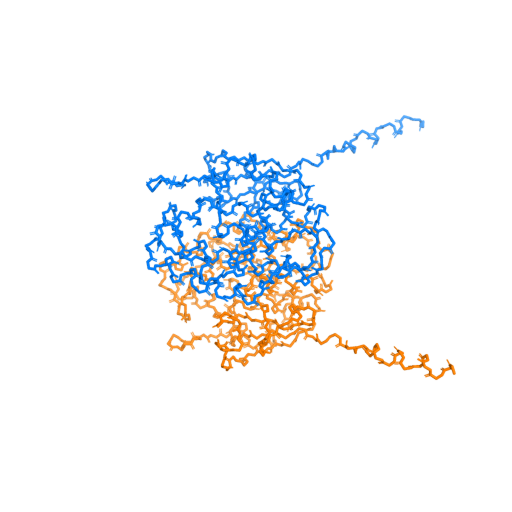 1 45 ? 19.234 -9.227 -5.234 1 98.19 45 ILE B N 1
ATOM 2107 C CA . ILE B 1 45 ? 19.031 -8.898 -3.83 1 98.19 45 ILE B CA 1
ATOM 2108 C C . ILE B 1 45 ? 19.625 -9.984 -2.947 1 98.19 45 ILE B C 1
ATOM 2110 O O . ILE B 1 45 ? 19.844 -11.109 -3.402 1 98.19 45 ILE B O 1
ATOM 2114 N N . VAL B 1 46 ? 19.984 -9.578 -1.732 1 98 46 VAL B N 1
ATOM 2115 C CA . VAL B 1 46 ? 20.266 -10.562 -0.691 1 98 46 VAL B CA 1
ATOM 2116 C C . VAL B 1 46 ? 18.969 -10.938 0.031 1 98 46 VAL B C 1
ATOM 2118 O O . VAL B 1 46 ? 18.375 -10.102 0.717 1 98 46 VAL B O 1
ATOM 2121 N N . ASP B 1 47 ? 18.578 -12.125 -0.17 1 97.75 47 ASP B N 1
ATOM 2122 C CA . ASP B 1 47 ? 17.344 -12.625 0.426 1 97.75 47 ASP B CA 1
ATOM 2123 C C . ASP B 1 47 ? 17.625 -13.438 1.688 1 97.75 47 ASP B C 1
ATOM 2125 O O . ASP B 1 47 ? 18.078 -14.578 1.607 1 97.75 47 ASP B O 1
ATOM 2129 N N . SER B 1 48 ? 17.312 -12.883 2.846 1 97.56 48 SER B N 1
ATOM 2130 C CA . SER B 1 48 ? 17.594 -13.547 4.117 1 97.56 48 SER B CA 1
ATOM 2131 C C . SER B 1 48 ? 16.312 -14.055 4.773 1 97.56 48 SER B C 1
ATOM 2133 O O . SER B 1 48 ? 15.359 -13.297 4.941 1 97.56 48 SER B O 1
ATOM 2135 N N . THR B 1 49 ? 16.359 -15.297 5.191 1 96.62 49 THR B N 1
ATOM 2136 C CA . THR B 1 49 ? 15.234 -15.859 5.941 1 96.62 49 THR B CA 1
ATOM 2137 C C . THR B 1 49 ? 15.594 -16.016 7.418 1 96.62 49 THR B C 1
ATOM 2139 O O . THR B 1 49 ? 14.859 -16.641 8.18 1 96.62 49 THR B O 1
ATOM 2142 N N . ASP B 1 50 ? 16.734 -15.492 7.832 1 96.31 50 ASP B N 1
ATOM 2143 C CA . ASP B 1 50 ? 17.078 -15.422 9.25 1 96.31 50 ASP B CA 1
ATOM 2144 C C . ASP B 1 50 ? 16.344 -14.281 9.945 1 96.31 50 ASP B C 1
ATOM 2146 O O . ASP B 1 50 ? 16.734 -13.117 9.828 1 96.31 50 ASP B O 1
ATOM 2150 N N . THR B 1 51 ? 15.352 -14.617 10.742 1 96.69 51 THR B N 1
ATOM 2151 C CA . THR B 1 51 ? 14.547 -13.609 11.414 1 96.69 51 THR B CA 1
ATOM 2152 C C . THR B 1 51 ? 14.797 -13.625 12.914 1 96.69 51 THR B C 1
ATOM 2154 O O . THR B 1 51 ? 13.93 -13.25 13.703 1 96.69 51 THR B O 1
ATOM 2157 N N . SER B 1 52 ? 15.883 -14.164 13.273 1 96.12 52 SER B N 1
ATOM 2158 C CA . SER B 1 52 ? 16.219 -14.219 14.695 1 96.12 52 SER B CA 1
ATOM 2159 C C . SER B 1 52 ? 16.297 -12.812 15.289 1 96.12 52 SER B C 1
ATOM 2161 O O . SER B 1 52 ? 17.031 -11.961 14.781 1 96.12 52 SER B O 1
ATOM 2163 N N . GLY B 1 53 ? 15.469 -12.555 16.312 1 96.5 53 GLY B N 1
ATOM 2164 C CA . GLY B 1 53 ? 15.523 -11.289 17.031 1 96.5 53 GLY B CA 1
ATOM 2165 C C . GLY B 1 53 ? 14.883 -10.148 16.266 1 96.5 53 GLY B C 1
ATOM 2166 O O . GLY B 1 53 ? 15.172 -8.977 16.531 1 96.5 53 GLY B O 1
ATOM 2167 N N . TYR B 1 54 ? 14.078 -10.453 15.258 1 96.31 54 TYR B N 1
ATOM 2168 C CA . TYR B 1 54 ? 13.555 -9.414 14.383 1 96.31 54 TYR B CA 1
ATOM 2169 C C . TYR B 1 54 ? 12.773 -8.367 15.172 1 96.31 54 TYR B C 1
ATOM 2171 O O . TYR B 1 54 ? 12.734 -7.195 14.789 1 96.31 54 TYR B O 1
ATOM 2179 N N . LYS B 1 55 ? 12.25 -8.703 16.297 1 95.94 55 LYS B N 1
ATOM 2180 C CA . LYS B 1 55 ? 11.43 -7.777 17.078 1 95.94 55 LYS B CA 1
ATOM 2181 C C . LYS B 1 55 ? 12.242 -6.578 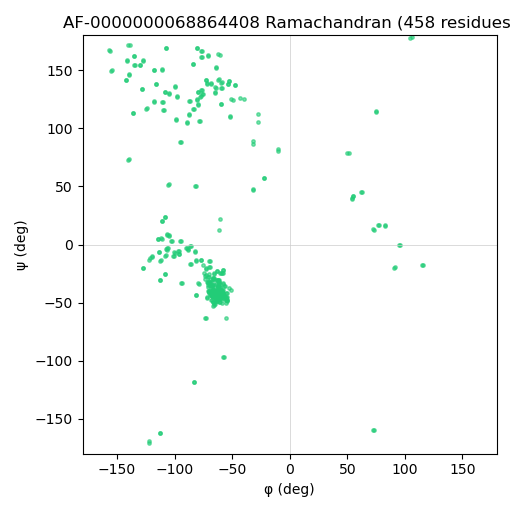17.547 1 95.94 55 LYS B C 1
ATOM 2183 O O . LYS B 1 55 ? 11.719 -5.473 17.672 1 95.94 55 LYS B O 1
ATOM 2188 N N . THR B 1 56 ? 13.539 -6.75 17.781 1 96.56 56 THR B N 1
ATOM 2189 C CA . THR B 1 56 ? 14.391 -5.672 18.266 1 96.56 56 THR B CA 1
ATOM 2190 C C . THR B 1 56 ? 15.32 -5.176 17.172 1 96.56 56 THR B C 1
ATOM 2192 O O . THR B 1 56 ? 15.969 -4.133 17.312 1 96.56 56 THR B O 1
ATOM 2195 N N . LYS B 1 57 ? 15.344 -5.887 16.094 1 97.88 57 LYS B N 1
ATOM 2196 C CA . LYS B 1 57 ? 16.297 -5.555 15.039 1 97.88 57 LYS B CA 1
ATOM 2197 C C . LYS B 1 57 ? 15.617 -4.824 13.891 1 97.88 57 LYS B C 1
ATOM 2199 O O . LYS B 1 57 ? 16.234 -4.582 12.844 1 97.88 57 LYS B O 1
ATOM 2204 N N . THR B 1 58 ? 14.312 -4.566 14.086 1 97.88 58 THR B N 1
ATOM 2205 C CA . THR B 1 58 ? 13.531 -3.754 13.164 1 97.88 58 THR B CA 1
ATOM 2206 C C . THR B 1 58 ? 12.805 -2.637 13.914 1 97.88 58 THR B C 1
ATOM 2208 O O . THR B 1 58 ? 12.555 -2.75 15.109 1 97.88 58 THR B O 1
ATOM 2211 N N . PRO B 1 59 ? 12.414 -1.572 13.211 1 96.56 59 PRO B N 1
ATOM 2212 C CA . PRO B 1 59 ? 11.766 -0.441 13.875 1 96.56 59 PRO B CA 1
ATOM 2213 C C . PRO B 1 59 ? 10.422 -0.813 14.492 1 96.56 59 PRO B C 1
ATOM 2215 O O . PRO B 1 59 ? 10.109 -0.381 15.609 1 96.56 59 PRO B O 1
ATOM 2218 N N . SER B 1 60 ? 9.656 -1.599 13.781 1 95.75 60 SER B N 1
ATOM 2219 C CA . SER B 1 60 ? 8.273 -1.852 14.188 1 95.75 60 SER B CA 1
ATOM 2220 C C . SER B 1 60 ? 8.141 -3.207 14.875 1 95.75 60 SER B C 1
ATOM 2222 O O . SER B 1 60 ? 7.074 -3.553 15.383 1 95.75 60 SER B O 1
ATOM 2224 N N . GLY B 1 61 ? 9.172 -3.994 14.828 1 95.56 61 GLY B N 1
ATOM 2225 C CA . GLY B 1 61 ? 9.117 -5.316 15.43 1 95.56 61 GLY B CA 1
ATOM 2226 C C . GLY B 1 61 ? 8.469 -6.355 14.531 1 95.56 61 GLY B C 1
ATOM 2227 O O . GLY B 1 61 ? 7.973 -7.379 15.008 1 95.56 61 GLY B O 1
ATOM 2228 N N . TYR B 1 62 ? 8.344 -6.07 13.289 1 94.62 62 TYR B N 1
ATOM 2229 C CA . TYR B 1 62 ? 7.848 -7.062 12.352 1 94.62 62 TYR B CA 1
ATOM 2230 C C . TYR B 1 62 ? 8.688 -7.082 11.078 1 94.62 62 TYR B C 1
ATOM 2232 O O . TYR B 1 62 ? 9.547 -6.219 10.883 1 94.62 62 TYR B O 1
ATOM 2240 N N . VAL B 1 63 ? 8.617 -8.07 10.32 1 97 63 VAL B N 1
ATOM 2241 C CA . VAL B 1 63 ? 9.211 -8.273 9 1 97 63 VAL B CA 1
ATOM 2242 C C . VAL B 1 63 ? 8.109 -8.477 7.965 1 97 63 VAL B C 1
ATOM 2244 O O . VAL B 1 63 ? 6.984 -8.859 8.305 1 97 63 VAL B O 1
ATOM 2247 N N . PRO B 1 64 ? 8.328 -8.078 6.688 1 98.19 64 PRO B N 1
ATOM 2248 C CA . PRO B 1 64 ? 9.609 -7.895 6.008 1 98.19 64 PRO B CA 1
ATOM 2249 C C . PRO B 1 64 ? 10.227 -6.523 6.277 1 98.19 64 PRO B C 1
ATOM 2251 O O . PRO B 1 64 ? 9.523 -5.59 6.656 1 98.19 64 PRO B O 1
ATOM 2254 N N . VAL B 1 65 ? 11.539 -6.484 6.137 1 98.69 65 VAL B N 1
ATOM 2255 C CA . VAL B 1 65 ? 12.336 -5.262 6.188 1 98.69 65 VAL B CA 1
ATOM 2256 C C . VAL B 1 65 ? 13.43 -5.316 5.121 1 98.69 65 VAL B C 1
ATOM 2258 O O . VAL B 1 65 ? 13.891 -6.398 4.754 1 98.69 65 VAL B O 1
ATOM 2261 N N . ILE B 1 66 ? 13.773 -4.195 4.555 1 98.62 66 ILE B N 1
ATOM 2262 C CA . ILE B 1 66 ? 14.836 -4.168 3.557 1 98.62 66 ILE B CA 1
ATOM 2263 C C . ILE B 1 66 ? 15.867 -3.105 3.928 1 98.62 66 ILE B C 1
ATOM 2265 O O . ILE B 1 66 ? 15.508 -2.025 4.406 1 98.62 66 ILE B O 1
ATOM 2269 N N . ALA B 1 67 ? 17.141 -3.455 3.852 1 97.62 67 ALA B N 1
ATOM 2270 C CA . ALA B 1 67 ? 18.281 -2.553 3.994 1 97.62 67 ALA B CA 1
ATOM 2271 C C . ALA B 1 67 ? 18.922 -2.262 2.641 1 97.62 67 ALA B C 1
ATOM 2273 O O . ALA B 1 67 ? 19.172 -3.18 1.854 1 97.62 67 ALA B O 1
ATOM 2274 N N . HIS B 1 68 ? 19.109 -1.006 2.361 1 97.31 68 HIS B N 1
ATOM 2275 C CA . HIS B 1 68 ? 19.781 -0.586 1.133 1 97.31 68 HIS B CA 1
ATOM 2276 C C . HIS B 1 68 ? 20.422 0.784 1.296 1 97.31 68 HIS B C 1
ATOM 2278 O O . HIS B 1 68 ? 19.906 1.639 2.018 1 97.31 68 HIS B O 1
ATOM 2284 N N . ALA B 1 69 ? 21.453 1.009 0.602 1 92 69 ALA B N 1
ATOM 2285 C CA . ALA B 1 69 ? 22.156 2.291 0.667 1 92 69 ALA B CA 1
ATOM 2286 C C . ALA B 1 69 ? 21.234 3.438 0.265 1 92 69 ALA B C 1
ATOM 2288 O O . ALA B 1 69 ? 20.469 3.316 -0.689 1 92 69 ALA B O 1
ATOM 2289 N N . GLY B 1 70 ? 21.297 4.461 1.036 1 90.44 70 GLY B N 1
ATOM 2290 C CA . GLY B 1 70 ? 20.516 5.652 0.72 1 90.44 70 GLY B CA 1
ATOM 2291 C C . GLY B 1 70 ? 19.141 5.652 1.352 1 90.44 70 GLY B C 1
ATOM 2292 O O . GLY B 1 70 ? 18.484 6.695 1.442 1 90.44 70 GLY B O 1
ATOM 2293 N N . LEU B 1 71 ? 18.703 4.438 1.72 1 92.81 71 LEU B N 1
ATOM 2294 C CA . LEU B 1 71 ? 17.453 4.332 2.475 1 92.81 71 LEU B CA 1
ATOM 2295 C C . LEU B 1 71 ? 17.688 4.648 3.949 1 92.81 71 LEU B C 1
ATOM 2297 O O . LEU B 1 71 ? 18.5 3.998 4.609 1 92.81 71 LEU B O 1
ATOM 2301 N N . PHE B 1 72 ? 17 5.656 4.438 1 92.44 72 PHE B N 1
ATOM 2302 C CA . PHE B 1 72 ? 17.109 6.031 5.844 1 92.44 72 PHE B CA 1
ATOM 2303 C C . PHE B 1 72 ? 18.562 6.172 6.254 1 92.44 72 PHE B C 1
ATOM 2305 O O . PHE B 1 72 ? 19.094 5.348 7.008 1 92.44 72 PHE B O 1
ATOM 2312 N N . PRO B 1 73 ? 19.172 7.238 5.93 1 84.81 73 PRO B N 1
ATOM 2313 C CA . PRO B 1 73 ? 20.609 7.406 6.176 1 84.81 73 PRO B CA 1
ATOM 2314 C C . PRO B 1 73 ? 20.984 7.262 7.648 1 84.81 73 PRO B C 1
ATOM 2316 O O . PRO B 1 73 ? 22.109 6.898 7.977 1 84.81 73 PRO B O 1
ATOM 2319 N N . SER B 1 74 ? 20.078 7.434 8.57 1 87.75 74 SER B N 1
ATOM 2320 C CA . SER B 1 74 ? 20.359 7.367 10 1 87.75 74 SER B CA 1
ATOM 2321 C C . SER B 1 74 ? 19.766 6.109 10.625 1 87.75 74 SER B C 1
ATOM 2323 O O . SER B 1 74 ? 19.531 6.062 11.836 1 87.75 74 SER B O 1
ATOM 2325 N N . CYS B 1 75 ? 19.562 5.137 9.805 1 94.25 75 CYS B N 1
ATOM 2326 C CA . CYS B 1 75 ? 18.969 3.906 10.312 1 94.25 75 CYS B CA 1
ATOM 2327 C C . CYS B 1 75 ? 19.891 3.217 11.305 1 94.25 75 CYS B C 1
ATOM 2329 O O . CYS B 1 75 ? 21.047 2.959 11 1 94.25 75 CYS B O 1
ATOM 2331 N N . ALA B 1 76 ? 19.391 2.807 12.492 1 94.31 76 ALA B N 1
ATOM 2332 C CA . ALA B 1 76 ? 20.188 2.193 13.555 1 94.31 76 ALA B CA 1
ATOM 2333 C C . ALA B 1 76 ? 19.812 0.726 13.742 1 94.31 76 ALA B C 1
ATOM 2335 O O . ALA B 1 76 ? 20.328 0.057 14.641 1 94.31 76 ALA B O 1
ATOM 2336 N N . PHE B 1 77 ? 18.953 0.19 12.906 1 97.5 77 PHE B N 1
ATOM 2337 C CA . PHE B 1 77 ? 18.469 -1.173 13.078 1 97.5 77 PHE B CA 1
ATOM 2338 C C . PHE B 1 77 ? 19.219 -2.133 12.156 1 97.5 77 PHE B C 1
ATOM 2340 O O . PHE B 1 77 ? 19.375 -1.862 10.969 1 97.5 77 PHE B O 1
ATOM 2347 N N . GLU B 1 78 ? 19.578 -3.254 12.703 1 96.81 78 GLU B N 1
ATOM 2348 C CA . GLU B 1 78 ? 20.453 -4.223 12.039 1 96.81 78 GLU B CA 1
ATOM 2349 C C . GLU B 1 78 ? 19.844 -4.695 10.719 1 96.81 78 GLU B C 1
ATOM 2351 O O . GLU B 1 78 ? 20.547 -4.832 9.719 1 96.81 78 GLU B O 1
ATOM 2356 N N . TYR B 1 79 ? 18.562 -4.93 10.664 1 97.69 79 TYR B N 1
ATOM 2357 C CA . TYR B 1 79 ? 17.922 -5.496 9.477 1 97.69 79 TYR B CA 1
ATOM 2358 C C . TYR B 1 79 ? 17.484 -4.398 8.516 1 97.69 79 TYR B C 1
ATOM 2360 O O . TYR B 1 79 ? 17 -4.684 7.418 1 97.69 79 TYR B O 1
ATOM 2368 N N . GLY B 1 80 ? 17.672 -3.156 8.906 1 97.19 80 GLY B N 1
ATOM 2369 C CA . GLY B 1 80 ? 17.25 -2.031 8.086 1 97.19 80 GLY B CA 1
ATOM 2370 C C . GLY B 1 80 ? 16.016 -1.345 8.617 1 97.19 80 GLY B C 1
ATOM 2371 O O . GLY B 1 80 ? 15.43 -1.784 9.609 1 97.19 80 GLY B O 1
ATOM 2372 N N . CYS B 1 81 ? 15.641 -0.283 7.891 1 97.69 81 CYS B N 1
ATOM 2373 C CA . CYS B 1 81 ? 14.602 0.546 8.484 1 97.69 81 CYS B CA 1
ATOM 2374 C C . CYS B 1 81 ? 13.391 0.643 7.57 1 97.69 81 CYS B C 1
ATOM 2376 O O . CYS B 1 81 ? 12.32 1.089 7.996 1 97.69 81 CYS B O 1
ATOM 2378 N N . LEU B 1 82 ? 13.555 0.202 6.266 1 98.5 82 LEU B N 1
ATOM 2379 C CA . LEU B 1 82 ? 12.359 0.231 5.426 1 98.5 82 LEU B CA 1
ATOM 2380 C C . LEU B 1 82 ? 11.508 -1.014 5.645 1 98.5 82 LEU B C 1
ATOM 2382 O O . LEU B 1 82 ? 11.961 -2.133 5.395 1 98.5 82 LEU B O 1
ATOM 2386 N N . GLN B 1 83 ? 10.32 -0.737 6.148 1 98.06 83 GLN B N 1
ATOM 2387 C CA . GLN B 1 83 ? 9.352 -1.806 6.387 1 98.06 83 GLN B CA 1
ATOM 2388 C C . GLN B 1 83 ? 8.055 -1.555 5.629 1 98.06 83 GLN B C 1
ATOM 2390 O O . GLN B 1 83 ? 8.023 -0.759 4.688 1 98.06 83 GLN B O 1
ATOM 2395 N N . GLU B 1 84 ? 7.027 -2.316 5.887 1 97.81 84 GLU B N 1
ATOM 2396 C CA . GLU B 1 84 ? 5.773 -2.303 5.145 1 97.81 84 GLU B CA 1
ATOM 2397 C C . GLU B 1 84 ? 5.922 -2.992 3.791 1 97.81 84 GLU B C 1
ATOM 2399 O O . GLU B 1 84 ? 6.59 -2.475 2.895 1 97.81 84 GLU B O 1
ATOM 2404 N N . SER B 1 85 ? 5.227 -4.086 3.631 1 98.31 85 SER B N 1
ATOM 2405 C CA . SER B 1 85 ? 5.438 -4.973 2.492 1 98.31 85 SER B CA 1
ATOM 2406 C C . SER B 1 85 ? 5.156 -4.262 1.175 1 98.31 85 SER B C 1
ATOM 2408 O O . SER B 1 85 ? 5.918 -4.395 0.216 1 98.31 85 SER B O 1
ATOM 2410 N N . LEU B 1 86 ? 4.133 -3.42 1.126 1 98.44 86 LEU B N 1
ATOM 2411 C CA . LEU B 1 86 ? 3.799 -2.736 -0.118 1 98.44 86 LEU B CA 1
ATOM 2412 C C . LEU B 1 86 ? 4.848 -1.683 -0.459 1 98.44 86 LEU B C 1
ATOM 2414 O O . LEU B 1 86 ? 5.172 -1.481 -1.632 1 98.44 86 LEU B O 1
ATOM 2418 N N . ALA B 1 87 ? 5.387 -1.014 0.552 1 98.69 87 ALA B N 1
ATOM 2419 C CA . ALA B 1 87 ? 6.469 -0.06 0.318 1 98.69 87 ALA B CA 1
ATOM 2420 C C . ALA B 1 87 ? 7.719 -0.765 -0.203 1 98.69 87 ALA B C 1
ATOM 2422 O O . ALA B 1 87 ? 8.367 -0.286 -1.138 1 98.69 87 ALA B O 1
ATOM 2423 N N . ILE B 1 88 ? 8.016 -1.899 0.365 1 98.88 88 ILE B N 1
ATOM 2424 C CA . ILE B 1 88 ? 9.195 -2.666 0.002 1 98.88 88 ILE B CA 1
ATOM 2425 C C . ILE B 1 88 ? 9.062 -3.182 -1.429 1 98.88 88 ILE B C 1
ATOM 2427 O O . ILE B 1 88 ? 9.984 -3.037 -2.238 1 98.88 88 ILE B O 1
ATOM 2431 N N . GLU B 1 89 ? 7.898 -3.811 -1.721 1 98.81 89 GLU B N 1
ATOM 2432 C CA . GLU B 1 89 ? 7.75 -4.387 -3.053 1 98.81 89 GLU B CA 1
ATOM 2433 C C . GLU B 1 89 ? 7.758 -3.301 -4.129 1 98.81 89 GLU B C 1
ATOM 2435 O O . GLU B 1 89 ? 8.328 -3.49 -5.203 1 98.81 89 GLU B O 1
ATOM 2440 N N . ARG B 1 90 ? 7.223 -2.158 -3.848 1 98.5 90 ARG B N 1
ATOM 2441 C CA . ARG B 1 90 ? 7.238 -1.048 -4.797 1 98.5 90 ARG B CA 1
ATOM 2442 C C . ARG B 1 90 ? 8.656 -0.506 -4.977 1 98.5 90 ARG B C 1
ATOM 2444 O O . ARG B 1 90 ? 9.055 -0.149 -6.086 1 98.5 90 ARG B O 1
ATOM 2451 N N . TYR B 1 91 ? 9.414 -0.412 -3.904 1 98.81 91 TYR B N 1
ATOM 2452 C CA . TYR B 1 91 ? 10.797 0.04 -3.979 1 98.81 91 TYR B CA 1
ATOM 2453 C C . TYR B 1 91 ? 11.625 -0.884 -4.863 1 98.81 91 TYR B C 1
ATOM 2455 O O . TYR B 1 91 ? 12.336 -0.423 -5.762 1 98.81 91 TYR B O 1
ATOM 2463 N N . VAL B 1 92 ? 11.477 -2.199 -4.645 1 98.81 92 VAL B N 1
ATOM 2464 C CA . VAL B 1 92 ? 12.211 -3.189 -5.43 1 98.81 92 VAL B CA 1
ATOM 2465 C C . VAL B 1 92 ? 11.836 -3.062 -6.902 1 98.81 92 VAL B C 1
ATOM 2467 O O . VAL B 1 92 ? 12.711 -3.051 -7.773 1 98.81 92 VAL B O 1
ATOM 2470 N N . ARG B 1 93 ? 10.539 -2.939 -7.152 1 98.75 93 ARG B N 1
ATOM 2471 C CA . ARG B 1 93 ? 10.102 -2.732 -8.531 1 98.75 93 ARG B CA 1
ATOM 2472 C C . ARG B 1 93 ? 10.758 -1.497 -9.133 1 98.75 93 ARG B C 1
ATOM 2474 O O . ARG B 1 93 ? 11.266 -1.545 -10.258 1 98.75 93 ARG B O 1
ATOM 2481 N N . ASP B 1 94 ? 10.805 -0.411 -8.391 1 97.56 94 ASP B N 1
ATOM 2482 C CA . ASP B 1 94 ? 11.18 0.894 -8.922 1 97.56 94 ASP B CA 1
ATOM 2483 C C . ASP B 1 94 ? 12.68 0.96 -9.203 1 97.56 94 ASP B C 1
ATOM 2485 O O . ASP B 1 94 ? 13.125 1.767 -10.023 1 97.56 94 ASP B O 1
ATOM 2489 N N . ILE B 1 95 ? 13.508 0.108 -8.594 1 97.81 95 ILE B N 1
ATOM 2490 C CA . ILE B 1 95 ? 14.945 0.168 -8.836 1 97.81 95 ILE B CA 1
ATOM 2491 C C . ILE B 1 95 ? 15.375 -1.008 -9.711 1 97.81 95 ILE B C 1
ATOM 2493 O O . ILE B 1 95 ? 16.547 -1.124 -10.07 1 97.81 95 ILE B O 1
ATOM 2497 N N . ALA B 1 96 ? 14.438 -1.919 -10.016 1 98.5 96 ALA B N 1
ATOM 2498 C CA . ALA B 1 96 ? 14.75 -3.043 -10.891 1 98.5 96 ALA B CA 1
ATOM 2499 C C . ALA B 1 96 ? 14.781 -2.604 -12.352 1 98.5 96 ALA B C 1
ATOM 2501 O O . ALA B 1 96 ? 13.812 -2.037 -12.859 1 98.5 96 ALA B O 1
ATOM 2502 N N . PRO B 1 97 ? 15.812 -2.875 -13.078 1 98.19 97 PRO B N 1
ATOM 2503 C CA . PRO B 1 97 ? 15.969 -2.416 -14.461 1 98.19 97 PRO B CA 1
ATOM 2504 C C . PRO B 1 97 ? 14.82 -2.861 -15.367 1 98.19 97 PRO B C 1
ATOM 2506 O O . PRO B 1 97 ? 14.406 -2.115 -16.25 1 98.19 97 PRO B O 1
ATOM 2509 N N . GLY B 1 98 ? 14.289 -3.998 -15.18 1 98.06 98 GLY B N 1
ATOM 2510 C CA . GLY B 1 98 ? 13.289 -4.586 -16.062 1 98.06 98 GLY B CA 1
ATOM 2511 C C . GLY B 1 98 ? 11.953 -3.865 -16.016 1 98.06 98 GLY B C 1
ATOM 2512 O O . GLY B 1 98 ? 11.102 -4.07 -16.875 1 98.06 98 GLY B O 1
ATOM 2513 N N . PHE B 1 99 ? 11.797 -3.002 -14.977 1 98.44 99 PHE B N 1
ATOM 2514 C CA . PHE B 1 99 ? 10.5 -2.361 -14.797 1 98.44 99 PHE B CA 1
ATOM 2515 C C . PHE B 1 99 ? 10.609 -0.855 -15.016 1 98.44 99 PHE B C 1
ATOM 2517 O O . PHE B 1 99 ? 9.625 -0.129 -14.859 1 98.44 99 PHE B O 1
ATOM 2524 N N . LEU B 1 100 ? 11.742 -0.309 -15.422 1 96.81 100 LEU B N 1
ATOM 2525 C CA . LEU B 1 100 ? 11.992 1.125 -15.5 1 96.81 100 LEU B CA 1
ATOM 2526 C C . LEU B 1 100 ? 11.109 1.772 -16.562 1 96.81 100 LEU B C 1
ATOM 2528 O O . LEU B 1 100 ? 10.773 2.955 -16.469 1 96.81 100 LEU B O 1
ATOM 2532 N N . ALA B 1 101 ? 10.664 0.989 -17.547 1 96.62 101 ALA B N 1
ATOM 2533 C CA . ALA B 1 101 ? 9.945 1.552 -18.688 1 96.62 101 ALA B CA 1
ATOM 2534 C C . ALA B 1 101 ? 8.445 1.617 -18.406 1 96.62 101 ALA B C 1
ATOM 2536 O O . ALA B 1 101 ? 7.676 2.148 -19.203 1 96.62 101 ALA B O 1
ATOM 2537 N N . LEU B 1 102 ? 7.992 1.116 -17.297 1 97.62 102 LEU B N 1
ATOM 2538 C CA . LEU B 1 102 ? 6.566 1.135 -16.984 1 97.62 102 LEU B CA 1
ATOM 2539 C C . LEU B 1 102 ? 6.062 2.564 -16.828 1 97.62 102 LEU B C 1
ATOM 2541 O O . LEU B 1 102 ? 6.73 3.4 -16.219 1 97.62 102 LEU B O 1
ATOM 2545 N N . SER B 1 103 ? 4.902 2.865 -17.438 1 96.94 103 SER B N 1
ATOM 2546 C CA . SER B 1 103 ? 4.254 4.164 -17.281 1 96.94 103 SER B CA 1
ATOM 2547 C C . SER B 1 103 ? 3.664 4.316 -15.883 1 96.94 103 SER B C 1
ATOM 2549 O O . SER B 1 103 ? 3.477 3.33 -15.172 1 96.94 103 SER B O 1
ATOM 2551 N N . PRO B 1 104 ? 3.359 5.551 -15.484 1 96.81 104 PRO B N 1
ATOM 2552 C CA . PRO B 1 104 ? 2.682 5.742 -14.203 1 96.81 104 PRO B CA 1
ATOM 2553 C C . PRO B 1 104 ? 1.349 5 -14.125 1 96.81 104 PRO B C 1
ATOM 2555 O O . PRO B 1 104 ? 0.972 4.512 -13.055 1 96.81 104 PRO B O 1
ATOM 2558 N N . GLN B 1 105 ? 0.667 4.898 -15.242 1 97.44 105 GLN B N 1
ATOM 2559 C CA . GLN B 1 105 ? -0.606 4.188 -15.273 1 97.44 105 GLN B CA 1
ATOM 2560 C C . GLN B 1 105 ? -0.406 2.693 -15.039 1 97.44 105 GLN B C 1
ATOM 2562 O O . GLN B 1 105 ? -1.133 2.078 -14.258 1 97.44 105 GLN B O 1
ATOM 2567 N N . GLN B 1 106 ? 0.576 2.113 -15.688 1 98.06 106 GLN B N 1
ATOM 2568 C CA . GLN B 1 106 ? 0.856 0.692 -15.508 1 98.06 106 GLN B CA 1
ATOM 2569 C C . GLN B 1 106 ? 1.271 0.388 -14.07 1 98.06 106 GLN B C 1
ATOM 2571 O O . GLN B 1 106 ? 0.833 -0.607 -13.492 1 98.06 106 GLN B O 1
ATOM 2576 N N . ARG B 1 107 ? 2.092 1.266 -13.523 1 98.38 107 ARG B N 1
ATOM 2577 C CA . ARG B 1 107 ? 2.518 1.101 -12.133 1 98.38 107 ARG B CA 1
ATOM 2578 C C . ARG B 1 107 ? 1.327 1.178 -11.188 1 98.38 107 ARG B C 1
ATOM 2580 O O . ARG B 1 107 ? 1.265 0.439 -10.203 1 98.38 107 ARG B O 1
ATOM 2587 N N . ALA B 1 108 ? 0.402 2.045 -11.492 1 98.44 108 ALA B N 1
ATOM 2588 C CA . ALA B 1 108 ? -0.781 2.205 -10.656 1 98.44 108 ALA B CA 1
ATOM 2589 C C . ALA B 1 108 ? -1.641 0.945 -10.664 1 98.44 108 ALA B C 1
ATOM 2591 O O . ALA B 1 108 ? -2.141 0.516 -9.625 1 98.44 108 ALA B O 1
ATOM 2592 N N . VAL B 1 109 ? -1.8 0.368 -11.805 1 98.31 109 VAL B N 1
ATOM 2593 C CA . VAL B 1 109 ? -2.559 -0.871 -11.938 1 98.31 109 VAL B CA 1
ATOM 2594 C C . VAL B 1 109 ? -1.854 -1.991 -11.172 1 98.31 109 VAL B C 1
ATOM 2596 O O . VAL B 1 109 ? -2.49 -2.736 -10.422 1 98.31 109 VAL B O 1
ATOM 2599 N N . ASP B 1 110 ? -0.539 -2.08 -11.367 1 98.75 110 ASP B N 1
ATOM 2600 C CA . ASP B 1 110 ? 0.235 -3.057 -10.609 1 98.75 110 ASP B CA 1
ATOM 2601 C C . ASP B 1 110 ? 0.02 -2.879 -9.102 1 98.75 110 ASP B C 1
ATOM 2603 O O . ASP B 1 110 ? -0.151 -3.857 -8.375 1 98.75 110 ASP B O 1
ATOM 2607 N N . ASP B 1 111 ? -0.007 -1.645 -8.648 1 98.75 111 ASP B N 1
ATOM 2608 C CA . ASP B 1 111 ? -0.179 -1.337 -7.227 1 98.75 111 ASP B CA 1
ATOM 2609 C C . ASP B 1 111 ? -1.567 -1.746 -6.742 1 98.75 111 ASP B C 1
ATOM 2611 O O . ASP B 1 111 ? -1.725 -2.203 -5.605 1 98.75 111 ASP B O 1
ATOM 2615 N N . MET B 1 112 ? -2.578 -1.535 -7.543 1 98.62 112 MET B N 1
ATOM 2616 C CA . MET B 1 112 ? -3.926 -1.953 -7.172 1 98.62 112 MET B CA 1
ATOM 2617 C C . MET B 1 112 ? -3.99 -3.461 -6.961 1 98.62 112 MET B C 1
ATOM 2619 O O . MET B 1 112 ? -4.539 -3.932 -5.965 1 98.62 112 MET B O 1
ATOM 2623 N N . PHE B 1 113 ? -3.393 -4.234 -7.859 1 98.81 113 PHE B N 1
ATOM 2624 C CA . PHE B 1 113 ? -3.383 -5.688 -7.746 1 98.81 113 PHE B CA 1
ATOM 2625 C C . PHE B 1 113 ? -2.604 -6.125 -6.512 1 98.81 113 PHE B C 1
ATOM 2627 O O . PHE B 1 113 ? -3.006 -7.062 -5.816 1 98.81 113 PHE B O 1
ATOM 2634 N N . ALA B 1 114 ? -1.503 -5.43 -6.27 1 98.81 114 ALA B N 1
ATOM 2635 C CA . ALA B 1 114 ? -0.695 -5.738 -5.09 1 98.81 114 ALA B CA 1
ATOM 2636 C C . ALA B 1 114 ? -1.481 -5.492 -3.807 1 98.81 114 ALA B C 1
ATOM 2638 O O . ALA B 1 114 ? -1.383 -6.266 -2.852 1 98.81 114 ALA B O 1
ATOM 2639 N N . GLN B 1 115 ? -2.184 -4.406 -3.787 1 98.62 115 GLN B N 1
ATOM 2640 C CA . GLN B 1 115 ? -2.986 -4.113 -2.605 1 98.62 115 GLN B CA 1
ATOM 2641 C C . GLN B 1 115 ? -4.105 -5.133 -2.434 1 98.62 115 GLN B C 1
ATOM 2643 O O . GLN B 1 115 ? -4.434 -5.523 -1.31 1 98.62 115 GLN B O 1
ATOM 2648 N N . ILE B 1 116 ? -4.746 -5.559 -3.502 1 98.62 116 ILE B N 1
ATOM 2649 C CA . ILE B 1 116 ? -5.77 -6.598 -3.434 1 98.62 116 ILE B CA 1
ATOM 2650 C C . ILE B 1 116 ? -5.156 -7.891 -2.895 1 98.62 116 ILE B C 1
ATOM 2652 O O . ILE B 1 116 ? -5.758 -8.562 -2.057 1 98.62 116 ILE B O 1
ATOM 2656 N N . LYS B 1 117 ? -3.951 -8.172 -3.338 1 98.81 117 LYS B N 1
ATOM 2657 C CA . LYS B 1 117 ? -3.23 -9.32 -2.795 1 98.81 117 LYS B CA 1
ATOM 2658 C C . LYS B 1 117 ? -3.076 -9.203 -1.281 1 98.81 117 LYS B C 1
ATOM 2660 O O . LYS B 1 117 ? -3.258 -10.188 -0.557 1 98.81 117 LYS B O 1
ATOM 2665 N N . GLU B 1 118 ? -2.721 -8.031 -0.818 1 98.31 118 GLU B N 1
ATOM 2666 C CA . GLU B 1 118 ? -2.58 -7.793 0.615 1 98.31 118 GLU B CA 1
ATOM 2667 C C . GLU B 1 118 ? -3.912 -7.973 1.338 1 98.31 118 GLU B C 1
ATOM 2669 O O . GLU B 1 118 ? -3.959 -8.531 2.436 1 98.31 118 GLU B O 1
ATOM 2674 N N . ASP B 1 119 ? -5.008 -7.488 0.74 1 97.75 119 ASP B N 1
ATOM 2675 C CA . ASP B 1 119 ? -6.332 -7.66 1.322 1 97.75 119 ASP B CA 1
ATOM 2676 C C . ASP B 1 119 ? -6.695 -9.141 1.431 1 97.75 119 ASP B C 1
ATOM 2678 O O . ASP B 1 119 ? -7.266 -9.578 2.434 1 97.75 119 ASP B O 1
ATOM 2682 N N . ILE B 1 120 ? -6.352 -9.891 0.405 1 98.69 120 ILE B N 1
ATOM 2683 C CA . ILE B 1 120 ? -6.586 -11.328 0.442 1 98.69 120 ILE B CA 1
ATOM 2684 C C . ILE B 1 120 ? -5.785 -11.953 1.581 1 98.69 120 ILE B C 1
ATOM 2686 O O . ILE B 1 120 ? -6.312 -12.75 2.357 1 98.69 120 ILE B O 1
ATOM 2690 N N . LEU B 1 121 ? -4.527 -11.594 1.703 1 98.44 121 LEU B N 1
ATOM 2691 C CA . LEU B 1 121 ? -3.68 -12.125 2.762 1 98.44 121 LEU B CA 1
ATOM 2692 C C . LEU B 1 121 ? -4.309 -11.891 4.133 1 98.44 121 LEU B C 1
ATOM 2694 O O . LEU B 1 121 ? -4.406 -12.82 4.941 1 98.44 121 LEU B O 1
ATOM 2698 N N . GLN B 1 122 ? -4.797 -10.727 4.359 1 96.88 122 GLN B N 1
ATOM 2699 C CA . GLN B 1 122 ? -5.387 -10.375 5.645 1 96.88 122 GLN B CA 1
ATOM 2700 C C . GLN B 1 122 ? -6.672 -11.164 5.895 1 96.88 122 GLN B C 1
ATOM 2702 O O . GLN B 1 122 ? -7.016 -11.461 7.039 1 96.88 122 GLN B O 1
ATOM 2707 N N . GLY B 1 123 ? -7.348 -11.516 4.836 1 98 123 GLY B N 1
ATOM 2708 C CA . GLY B 1 123 ? -8.609 -12.227 4.941 1 98 123 GLY B CA 1
ATOM 2709 C C . GLY B 1 123 ? -8.438 -13.719 5.164 1 98 123 GLY B C 1
ATOM 2710 O O . GLY B 1 123 ? -9.375 -14.406 5.582 1 98 123 GLY B O 1
ATOM 2711 N N . VAL B 1 124 ? -7.195 -14.234 4.953 1 97.94 124 VAL B N 1
ATOM 2712 C CA . VAL B 1 124 ? -7.098 -15.688 4.98 1 97.94 124 VAL B CA 1
ATOM 2713 C C . VAL B 1 124 ? -6.137 -16.125 6.086 1 97.94 124 VAL B C 1
ATOM 2715 O O . VAL B 1 124 ? -6.047 -17.312 6.41 1 97.94 124 VAL B O 1
ATOM 2718 N N . GLU B 1 125 ? -5.402 -15.141 6.68 1 95.38 125 GLU B N 1
ATOM 2719 C CA . GLU B 1 125 ? -4.398 -15.461 7.691 1 95.38 125 GLU B CA 1
ATOM 2720 C C . GLU B 1 125 ? -4.383 -14.414 8.805 1 95.38 125 GLU B C 1
ATOM 2722 O O . GLU B 1 125 ? -4.625 -13.234 8.555 1 95.38 125 GLU B O 1
ATOM 2727 N N . ASP B 1 126 ? -4.211 -14.828 10.008 1 91.06 126 ASP B N 1
ATOM 2728 C CA . ASP B 1 126 ? -4.031 -13.953 11.164 1 91.06 126 ASP B CA 1
ATOM 2729 C C . ASP B 1 126 ? -2.908 -14.461 12.07 1 91.06 126 ASP B C 1
ATOM 2731 O O . ASP B 1 126 ? -3.045 -15.5 12.711 1 91.06 126 ASP B O 1
ATOM 2735 N N . ARG B 1 127 ? -1.843 -13.727 12.148 1 85.06 127 ARG B N 1
ATOM 2736 C CA . ARG B 1 127 ? -0.732 -13.984 13.062 1 85.06 127 ARG B CA 1
ATOM 2737 C C . ARG B 1 127 ? -0.209 -15.406 12.898 1 85.06 127 ARG B C 1
ATOM 2739 O O . ARG B 1 127 ? -0.056 -16.125 13.891 1 85.06 127 ARG B O 1
ATOM 2746 N N . GLY B 1 128 ? -0.159 -15.805 11.664 1 87.5 128 GLY B N 1
ATOM 2747 C CA . GLY B 1 128 ? 0.475 -17.078 11.383 1 87.5 128 GLY B CA 1
ATOM 2748 C C . GLY B 1 128 ? -0.51 -18.234 11.305 1 87.5 128 GLY B C 1
ATOM 2749 O O . GLY B 1 128 ? -0.126 -19.375 11.008 1 87.5 128 GLY B O 1
ATOM 2750 N N . ALA B 1 129 ? -1.743 -17.938 11.5 1 91.75 129 ALA B N 1
ATOM 2751 C CA . ALA B 1 129 ? -2.766 -18.984 11.438 1 91.75 129 ALA B CA 1
ATOM 2752 C C . ALA B 1 129 ? -3.736 -18.734 10.289 1 91.75 129 ALA B C 1
ATOM 2754 O O . ALA B 1 129 ? -4.16 -17.594 10.062 1 91.75 129 ALA B O 1
ATOM 2755 N N . ILE B 1 130 ? -4.051 -19.812 9.633 1 95.06 130 ILE B N 1
ATOM 2756 C CA . ILE B 1 130 ? -5.039 -19.734 8.562 1 95.06 130 ILE B CA 1
ATOM 2757 C C . ILE B 1 130 ? -6.43 -19.531 9.164 1 95.06 130 ILE B C 1
ATOM 2759 O O . ILE B 1 130 ? -6.785 -20.156 10.156 1 95.06 130 ILE B O 1
ATOM 2763 N N . ARG B 1 131 ? -7.223 -18.656 8.531 1 96.75 131 ARG B N 1
ATOM 2764 C CA . ARG B 1 131 ? -8.562 -18.359 9.023 1 96.75 131 ARG B CA 1
ATOM 2765 C C . ARG B 1 131 ? -9.539 -19.484 8.672 1 96.75 131 ARG B C 1
ATOM 2767 O O . ARG B 1 131 ? -9.211 -20.359 7.883 1 96.75 131 ARG B O 1
ATOM 2774 N N . PRO B 1 132 ? -10.734 -19.453 9.32 1 97.44 132 PRO B N 1
ATOM 2775 C CA . PRO B 1 132 ? -11.734 -20.484 9.016 1 97.44 132 PRO B CA 1
ATOM 2776 C C . PRO B 1 132 ? -12.227 -20.422 7.57 1 97.44 132 PRO B C 1
ATOM 2778 O O . PRO B 1 132 ? -12.227 -19.359 6.961 1 97.44 132 PRO B O 1
ATOM 2781 N N . PRO B 1 133 ? -12.648 -21.531 7.039 1 98.12 133 PRO B N 1
ATOM 2782 C CA . PRO B 1 133 ? -13.039 -21.641 5.633 1 98.12 133 PRO B CA 1
ATOM 2783 C C . PRO B 1 133 ? -14.062 -20.594 5.215 1 98.12 133 PRO B C 1
ATOM 2785 O O . PRO B 1 133 ? -14 -20.078 4.098 1 98.12 133 PRO B O 1
ATOM 2788 N N . ALA B 1 134 ? -14.977 -20.281 6.078 1 98.31 134 ALA B N 1
ATOM 2789 C CA . ALA B 1 134 ? -16 -19.297 5.727 1 98.31 134 ALA B CA 1
ATOM 2790 C C . ALA B 1 134 ? -15.375 -17.938 5.418 1 98.31 134 ALA B C 1
ATOM 2792 O O . ALA B 1 134 ? -15.766 -17.281 4.457 1 98.31 134 ALA B O 1
ATOM 2793 N N . ALA B 1 135 ? -14.422 -17.547 6.188 1 98.38 135 ALA B N 1
ATOM 2794 C CA . ALA B 1 135 ? -13.719 -16.297 5.977 1 98.38 135 ALA B CA 1
ATOM 2795 C C . ALA B 1 135 ? -12.875 -16.344 4.707 1 98.38 135 ALA B C 1
ATOM 2797 O O . ALA B 1 135 ? -12.836 -15.375 3.941 1 98.38 135 ALA B O 1
ATOM 2798 N N . ILE B 1 136 ? -12.266 -17.453 4.523 1 98.62 136 ILE B N 1
ATOM 2799 C CA . ILE B 1 136 ? -11.422 -17.656 3.352 1 98.62 136 ILE B CA 1
ATOM 2800 C C . ILE B 1 136 ? -12.266 -17.578 2.086 1 98.62 136 ILE B C 1
ATOM 2802 O O . ILE B 1 136 ? -11.938 -16.844 1.153 1 98.62 136 ILE B O 1
ATOM 2806 N N . ASN B 1 137 ? -13.359 -18.281 2.1 1 98.69 137 ASN B N 1
ATOM 2807 C CA . ASN B 1 137 ? -14.25 -18.312 0.941 1 98.69 137 ASN B CA 1
ATOM 2808 C C . ASN B 1 137 ? -14.781 -16.922 0.622 1 98.69 137 ASN B C 1
ATOM 2810 O O . ASN B 1 137 ? -14.797 -16.5 -0.54 1 98.69 137 ASN B O 1
ATOM 2814 N N . ALA B 1 138 ? -15.227 -16.234 1.644 1 98.44 138 ALA B N 1
ATOM 2815 C CA . ALA B 1 138 ? -15.758 -14.883 1.453 1 98.44 138 ALA B CA 1
ATOM 2816 C C . ALA B 1 138 ? -14.688 -13.961 0.879 1 98.44 138 ALA B C 1
ATOM 2818 O O . ALA B 1 138 ? -14.969 -13.156 -0.01 1 98.44 138 ALA B O 1
ATOM 2819 N N . THR B 1 139 ? -13.484 -14.086 1.369 1 98.62 139 THR B N 1
ATOM 2820 C CA . THR B 1 139 ? -12.383 -13.234 0.952 1 98.62 139 THR B CA 1
ATOM 2821 C C . THR B 1 139 ? -12.031 -13.477 -0.513 1 98.62 139 THR B C 1
ATOM 2823 O O . THR B 1 139 ? -11.984 -12.539 -1.312 1 98.62 139 THR B O 1
ATOM 2826 N N . PHE B 1 140 ? -11.812 -14.688 -0.877 1 98.75 140 PHE B N 1
ATOM 2827 C CA . PHE B 1 140 ? -11.43 -15 -2.25 1 98.75 140 PHE B CA 1
ATOM 2828 C C . PHE B 1 140 ? -12.562 -14.656 -3.215 1 98.75 140 PHE B C 1
ATOM 2830 O O . PHE B 1 140 ? -12.312 -14.148 -4.309 1 98.75 140 PHE B O 1
ATOM 2837 N N . ALA B 1 141 ? -13.797 -14.93 -2.816 1 98.56 141 ALA B N 1
ATOM 2838 C CA . ALA B 1 141 ? -14.93 -14.594 -3.678 1 98.56 141 ALA B CA 1
ATOM 2839 C C . ALA B 1 141 ? -14.984 -13.094 -3.941 1 98.56 141 ALA B C 1
ATOM 2841 O O . ALA B 1 141 ? -15.203 -12.664 -5.074 1 98.56 141 ALA B O 1
ATOM 2842 N N . GLN B 1 142 ? -14.758 -12.328 -2.924 1 97.62 142 GLN B N 1
ATOM 2843 C CA . GLN B 1 142 ? -14.828 -10.875 -3.025 1 97.62 142 GLN B CA 1
ATOM 2844 C C . GLN B 1 142 ? -13.758 -10.336 -3.971 1 97.62 142 GLN B C 1
ATOM 2846 O O . GLN B 1 142 ? -14.047 -9.508 -4.836 1 97.62 142 GLN B O 1
ATOM 2851 N N . TYR B 1 143 ? -12.578 -10.766 -3.877 1 98.5 143 TYR B N 1
ATOM 2852 C CA . TYR B 1 143 ? -11.477 -10.094 -4.555 1 98.5 143 TYR B CA 1
ATOM 2853 C C . TYR B 1 143 ? -11.203 -10.727 -5.914 1 98.5 143 TYR B C 1
ATOM 2855 O O . TYR B 1 143 ? -10.82 -10.039 -6.863 1 98.5 143 TYR B O 1
ATOM 2863 N N . LEU B 1 144 ? -11.414 -12.062 -6.051 1 98.81 144 LEU B N 1
ATOM 2864 C CA . LEU B 1 144 ? -11.164 -12.68 -7.348 1 98.81 144 LEU B CA 1
ATOM 2865 C C . LEU B 1 144 ? -12.219 -12.258 -8.359 1 98.81 144 LEU B C 1
ATOM 2867 O O . LEU B 1 144 ? -11.938 -12.172 -9.562 1 98.81 144 LEU B O 1
ATOM 2871 N N . ARG B 1 145 ? -13.406 -11.945 -7.844 1 97.94 145 ARG B N 1
ATOM 2872 C CA . ARG B 1 145 ? -14.422 -11.406 -8.742 1 97.94 145 ARG B CA 1
ATOM 2873 C C . ARG B 1 145 ? -13.953 -10.102 -9.375 1 97.94 145 ARG B C 1
ATOM 2875 O O . ARG B 1 145 ? -14.195 -9.852 -10.562 1 97.94 145 ARG B O 1
ATOM 2882 N N . VAL B 1 146 ? -13.32 -9.266 -8.609 1 97.69 146 VAL B N 1
ATOM 2883 C CA . VAL B 1 146 ? -12.805 -7.988 -9.094 1 97.69 146 VAL B CA 1
ATOM 2884 C C . VAL B 1 146 ? -11.664 -8.234 -10.078 1 97.69 146 VAL B C 1
ATOM 2886 O O . VAL B 1 146 ? -11.641 -7.652 -11.172 1 97.69 146 VAL B O 1
ATOM 2889 N N . LEU B 1 147 ? -10.719 -9.109 -9.711 1 98.38 147 LEU B N 1
ATOM 2890 C CA . LEU B 1 147 ? -9.57 -9.391 -10.562 1 98.38 147 LEU B CA 1
ATOM 2891 C C . LEU B 1 147 ? -10.016 -9.992 -11.891 1 98.38 147 LEU B C 1
ATOM 2893 O O . LEU B 1 147 ? -9.422 -9.703 -12.93 1 98.38 147 LEU B O 1
ATOM 2897 N N . GLU B 1 148 ? -11.023 -10.781 -11.836 1 98.19 148 GLU B N 1
ATOM 2898 C CA . GLU B 1 148 ? -11.547 -11.453 -13.023 1 98.19 148 GLU B CA 1
ATOM 2899 C C . GLU B 1 148 ? -12.008 -10.445 -14.07 1 98.19 148 GLU B C 1
ATOM 2901 O O . GLU B 1 148 ? -11.961 -10.727 -15.273 1 98.19 148 GLU B O 1
ATOM 2906 N N . LEU B 1 149 ? -12.344 -9.281 -13.648 1 96.56 149 LEU B N 1
ATOM 2907 C CA . LEU B 1 149 ? -12.805 -8.227 -14.547 1 96.56 149 LEU B CA 1
ATOM 2908 C C . LEU B 1 149 ? -11.648 -7.66 -15.359 1 96.56 149 LEU B C 1
ATOM 2910 O O . LEU B 1 149 ? -11.852 -7.164 -16.469 1 96.56 149 LEU B O 1
ATOM 2914 N N . PHE B 1 150 ? -10.422 -7.75 -14.797 1 96.56 150 PHE B N 1
ATOM 2915 C CA . PHE B 1 150 ? -9.328 -6.965 -15.367 1 96.56 150 PHE B CA 1
ATOM 2916 C C . PHE B 1 150 ? -8.297 -7.875 -16.016 1 96.56 150 PHE B C 1
ATOM 2918 O O . PHE B 1 150 ? -7.434 -7.406 -16.766 1 96.56 150 PHE B O 1
ATOM 2925 N N . VAL B 1 151 ? -8.383 -9.133 -15.742 1 97.56 151 VAL B N 1
ATOM 2926 C CA . VAL B 1 151 ? -7.426 -10.102 -16.281 1 97.56 151 VAL B CA 1
ATOM 2927 C C . VAL B 1 151 ? -7.797 -10.453 -17.719 1 97.56 151 VAL B C 1
ATOM 2929 O O . VAL B 1 151 ? -8.961 -10.758 -18 1 97.56 151 VAL B O 1
ATOM 2932 N N . PRO B 1 152 ? -6.809 -10.398 -18.609 1 97.19 152 PRO B N 1
ATOM 2933 C CA . PRO B 1 152 ? -7.102 -10.719 -20 1 97.19 152 PRO B CA 1
ATOM 2934 C C . PRO B 1 152 ? -7.242 -12.219 -20.25 1 97.19 152 PRO B C 1
ATOM 2936 O O . PRO B 1 152 ? -6.758 -13.031 -19.453 1 97.19 152 PRO B O 1
ATOM 2939 N N . GLU B 1 153 ? -7.844 -12.562 -21.312 1 96.25 153 GLU B N 1
ATOM 2940 C CA . GLU B 1 153 ? -8.039 -13.961 -21.672 1 96.25 153 GLU B CA 1
ATOM 2941 C C . GLU B 1 153 ? -6.719 -14.625 -22.047 1 96.25 153 GLU B C 1
ATOM 2943 O O . GLU B 1 153 ? -6.555 -15.836 -21.891 1 96.25 153 GLU B O 1
ATOM 2948 N N . SER B 1 154 ? -5.887 -13.812 -22.609 1 97.12 154 SER B N 1
ATOM 2949 C CA . SER B 1 154 ? -4.566 -14.297 -23 1 97.12 154 SER B CA 1
ATOM 2950 C C . SER B 1 154 ? -3.492 -13.25 -22.734 1 97.12 154 SER B C 1
ATOM 2952 O O . SER B 1 154 ? -3.799 -12.07 -22.547 1 97.12 154 SER B O 1
ATOM 2954 N N . GLY B 1 155 ? -2.26 -13.695 -22.625 1 97.94 155 GLY B N 1
ATOM 2955 C CA . GLY B 1 155 ? -1.174 -12.766 -22.344 1 97.94 155 GLY B CA 1
ATOM 2956 C C . GLY B 1 155 ? -1.184 -12.258 -20.906 1 97.94 155 GLY B C 1
ATOM 2957 O O . GLY B 1 155 ? -1.654 -12.945 -20 1 97.94 155 GLY B O 1
ATOM 2958 N N . PHE B 1 156 ? -0.491 -11.109 -20.719 1 98.62 156 PHE B N 1
ATOM 2959 C CA . PHE B 1 156 ? -0.37 -10.523 -19.391 1 98.62 156 PHE B CA 1
ATOM 2960 C C . PHE B 1 156 ? -1.221 -9.266 -19.266 1 98.62 156 PHE B C 1
ATOM 2962 O O . PHE B 1 156 ? -1.735 -8.766 -20.266 1 98.62 156 PHE B O 1
ATOM 2969 N N . VAL B 1 157 ? -1.392 -8.758 -18.109 1 98.19 157 VAL B N 1
ATOM 2970 C CA . VAL B 1 157 ? -2.357 -7.715 -17.797 1 98.19 157 VAL B CA 1
ATOM 2971 C C . VAL B 1 157 ? -2.062 -6.469 -18.625 1 98.19 157 VAL B C 1
ATOM 2973 O O . VAL B 1 157 ? -2.979 -5.844 -19.172 1 98.19 157 VAL B O 1
ATOM 2976 N N . HIS B 1 158 ? -0.789 -6.094 -18.797 1 97.56 158 HIS B N 1
ATOM 2977 C CA . HIS B 1 158 ? -0.451 -4.859 -19.5 1 97.56 158 HIS B CA 1
ATOM 2978 C C . HIS B 1 158 ? -0.171 -5.121 -20.969 1 97.56 158 HIS B C 1
ATOM 2980 O O . HIS B 1 158 ? 0.247 -4.219 -21.703 1 97.56 158 HIS B O 1
ATOM 2986 N N . GLY B 1 159 ? -0.329 -6.324 -21.391 1 96.69 159 GLY B N 1
ATOM 2987 C CA . GLY B 1 159 ? -0.084 -6.664 -22.781 1 96.69 159 GLY B CA 1
ATOM 2988 C C . GLY B 1 159 ? 1.39 -6.676 -23.156 1 96.69 159 GLY B C 1
ATOM 2989 O O . GLY B 1 159 ? 1.746 -6.613 -24.328 1 96.69 159 GLY B O 1
ATOM 2990 N N . ARG B 1 160 ? 2.227 -6.652 -22.156 1 96.19 160 ARG B N 1
ATOM 2991 C CA . ARG B 1 160 ? 3.668 -6.727 -22.375 1 96.19 160 ARG B CA 1
ATOM 2992 C C . ARG B 1 160 ? 4.113 -8.164 -22.594 1 96.19 160 ARG B C 1
ATOM 2994 O O . ARG B 1 160 ? 3.348 -9.102 -22.375 1 96.19 160 ARG B O 1
ATOM 3001 N N . THR B 1 161 ? 5.367 -8.352 -23.031 1 96.56 161 THR B N 1
ATOM 3002 C CA . THR B 1 161 ? 5.898 -9.672 -23.344 1 96.56 161 THR B CA 1
ATOM 3003 C C . THR B 1 161 ? 6.367 -10.383 -22.078 1 96.56 161 THR B C 1
ATOM 3005 O O . THR B 1 161 ? 6.762 -11.547 -22.109 1 96.56 161 THR B O 1
ATOM 3008 N N . PHE B 1 162 ? 6.352 -9.703 -20.969 1 97.69 162 PHE B N 1
ATOM 3009 C CA . PHE B 1 162 ? 6.738 -10.25 -19.672 1 97.69 162 PHE B CA 1
ATOM 3010 C C . PHE B 1 162 ? 5.734 -9.852 -18.594 1 97.69 162 PHE B C 1
ATOM 3012 O O . PHE B 1 162 ? 5.027 -8.852 -18.734 1 97.69 162 PHE B O 1
ATOM 3019 N N . PRO B 1 163 ? 5.656 -10.672 -17.531 1 98.81 163 PRO B N 1
ATOM 3020 C CA . PRO B 1 163 ? 4.734 -10.32 -16.453 1 98.81 163 PRO B CA 1
ATOM 3021 C C . PRO B 1 163 ? 5.227 -9.141 -15.609 1 98.81 163 PRO B C 1
ATOM 3023 O O . PRO B 1 163 ? 6.43 -9.016 -15.367 1 98.81 163 PRO B O 1
ATOM 3026 N N . THR B 1 164 ? 4.297 -8.305 -15.219 1 98.75 164 THR B N 1
ATOM 3027 C CA . THR B 1 164 ? 4.598 -7.223 -14.297 1 98.75 164 THR B CA 1
ATOM 3028 C C . THR B 1 164 ? 3.898 -7.441 -12.953 1 98.75 164 THR B C 1
ATOM 3030 O O . THR B 1 164 ? 3.557 -8.57 -12.609 1 98.75 164 THR B O 1
ATOM 3033 N N . GLY B 1 165 ? 3.779 -6.41 -12.172 1 98.81 165 GLY B N 1
ATOM 3034 C CA . GLY B 1 165 ? 3.281 -6.516 -10.812 1 98.81 165 GLY B CA 1
ATOM 3035 C C . GLY B 1 165 ? 1.889 -7.109 -10.727 1 98.81 165 GLY B C 1
ATOM 3036 O O . GLY B 1 165 ? 1.591 -7.883 -9.812 1 98.81 165 GLY B O 1
ATOM 3037 N N . ALA B 1 166 ? 1.033 -6.746 -11.633 1 98.88 166 ALA B N 1
ATOM 3038 C CA . ALA B 1 166 ? -0.334 -7.258 -11.617 1 98.88 166 ALA B CA 1
ATOM 3039 C C . ALA B 1 166 ? -0.355 -8.773 -11.789 1 98.88 166 ALA B C 1
ATOM 3041 O O . ALA B 1 166 ? -1.027 -9.484 -11.039 1 98.88 166 ALA B O 1
ATOM 3042 N N . ASP B 1 167 ? 0.386 -9.281 -12.719 1 98.94 167 ASP B N 1
ATOM 3043 C CA . ASP B 1 167 ? 0.472 -10.711 -12.992 1 98.94 167 ASP B CA 1
ATOM 3044 C C . ASP B 1 167 ? 1.108 -11.453 -11.82 1 98.94 167 ASP B C 1
ATOM 3046 O O . ASP B 1 167 ? 0.617 -12.508 -11.406 1 98.94 167 ASP B O 1
ATOM 3050 N N . LEU B 1 168 ? 2.154 -10.891 -11.32 1 99 168 LEU B N 1
ATOM 3051 C CA . LEU B 1 168 ? 2.904 -11.508 -10.234 1 99 168 LEU B CA 1
ATOM 3052 C C . LEU B 1 168 ? 2.07 -11.562 -8.961 1 99 168 LEU B C 1
ATOM 3054 O O . LEU B 1 168 ? 2.141 -12.539 -8.211 1 99 168 LEU B O 1
ATOM 3058 N N . ALA B 1 169 ? 1.303 -10.508 -8.688 1 98.94 169 ALA B N 1
ATOM 3059 C CA . ALA B 1 169 ? 0.428 -10.484 -7.523 1 98.94 169 ALA B CA 1
ATOM 3060 C C . ALA B 1 169 ? -0.612 -11.602 -7.594 1 98.94 169 ALA B C 1
ATOM 3062 O O . ALA B 1 169 ? -0.906 -12.25 -6.59 1 98.94 169 ALA B O 1
ATOM 3063 N N . VAL B 1 170 ? -1.156 -11.797 -8.781 1 98.94 170 VAL B N 1
ATOM 3064 C CA . VAL B 1 170 ? -2.139 -12.859 -8.977 1 98.94 170 VAL B CA 1
ATOM 3065 C C . VAL B 1 170 ? -1.48 -14.219 -8.758 1 98.94 170 VAL B C 1
ATOM 3067 O O . VAL B 1 170 ? -2.049 -15.094 -8.094 1 98.94 170 VAL B O 1
ATOM 3070 N N . LEU B 1 171 ? -0.3 -14.406 -9.297 1 98.94 171 LEU B N 1
ATOM 3071 C CA . LEU B 1 171 ? 0.443 -15.641 -9.078 1 98.94 171 LEU B CA 1
ATOM 3072 C C . LEU B 1 171 ? 0.614 -15.922 -7.59 1 98.94 171 LEU B C 1
ATOM 3074 O O . LEU B 1 171 ? 0.319 -17.016 -7.125 1 98.94 171 LEU B O 1
ATOM 3078 N N . VAL B 1 172 ? 1.022 -14.953 -6.844 1 98.94 172 VAL B N 1
ATOM 3079 C CA . VAL B 1 172 ? 1.272 -15.117 -5.418 1 98.94 172 VAL B CA 1
ATOM 3080 C C . VAL B 1 172 ? -0.033 -15.453 -4.699 1 98.94 172 VAL B C 1
ATOM 3082 O O . VAL B 1 172 ? -0.107 -16.422 -3.951 1 98.94 172 VAL B O 1
ATOM 3085 N N . ALA B 1 173 ? -1.082 -14.711 -4.984 1 98.81 173 ALA B N 1
ATOM 3086 C CA . ALA B 1 173 ? -2.355 -14.836 -4.277 1 98.81 173 ALA B CA 1
ATOM 3087 C C . ALA B 1 173 ? -2.971 -16.219 -4.488 1 98.81 173 ALA B C 1
ATOM 3089 O O . ALA B 1 173 ? -3.768 -16.688 -3.672 1 98.81 173 ALA B O 1
ATOM 3090 N N . LEU B 1 174 ? -2.568 -16.875 -5.578 1 98.81 174 LEU B N 1
ATOM 3091 C CA . LEU B 1 174 ? -3.248 -18.125 -5.895 1 98.81 174 LEU B CA 1
ATOM 3092 C C . LEU B 1 174 ? -2.336 -19.312 -5.633 1 98.81 174 LEU B C 1
ATOM 3094 O O . LEU B 1 174 ? -2.814 -20.406 -5.316 1 98.81 174 LEU B O 1
ATOM 3098 N N . ARG B 1 175 ? -0.97 -19.094 -5.688 1 98.5 175 ARG B N 1
ATOM 3099 C CA . ARG B 1 175 ? -0.146 -20.281 -5.785 1 98.5 175 ARG B CA 1
ATOM 3100 C C . ARG B 1 175 ? 0.936 -20.297 -4.711 1 98.5 175 ARG B C 1
ATOM 3102 O O . ARG B 1 175 ? 1.541 -21.344 -4.445 1 98.5 175 ARG B O 1
ATOM 3109 N N . ALA B 1 176 ? 1.257 -19.141 -4.156 1 98.56 176 ALA B N 1
ATOM 3110 C CA . ALA B 1 176 ? 2.244 -19.156 -3.078 1 98.56 176 ALA B CA 1
ATOM 3111 C C . ALA B 1 176 ? 1.771 -20.031 -1.916 1 98.56 176 ALA B C 1
ATOM 3113 O O . ALA B 1 176 ? 0.591 -20 -1.557 1 98.56 176 ALA B O 1
ATOM 3114 N N . GLY B 1 177 ? 2.643 -20.766 -1.339 1 97.44 177 GLY B N 1
ATOM 3115 C CA . GLY B 1 177 ? 2.303 -21.719 -0.293 1 97.44 177 GLY B CA 1
ATOM 3116 C C . GLY B 1 177 ? 1.616 -21.078 0.898 1 97.44 177 GLY B C 1
ATOM 3117 O O . GLY B 1 177 ? 0.417 -20.797 0.854 1 97.44 177 GLY B O 1
ATOM 3118 N N . PHE B 1 178 ? 2.365 -20.766 1.95 1 96.12 178 PHE B N 1
ATOM 3119 C CA . PHE B 1 178 ? 1.772 -20.109 3.107 1 96.12 178 PHE B CA 1
ATOM 3120 C C . PHE B 1 178 ? 1.762 -18.594 2.922 1 96.12 178 PHE B C 1
ATOM 3122 O O . PHE B 1 178 ? 2.799 -18 2.637 1 96.12 178 PHE B O 1
ATOM 3129 N N . PRO B 1 179 ? 0.601 -17.969 3.006 1 96.94 179 PRO B N 1
ATOM 3130 C CA . PRO B 1 179 ? -0.629 -18.609 3.479 1 96.94 179 PRO B CA 1
ATOM 3131 C C . PRO B 1 179 ? -1.615 -18.891 2.35 1 96.94 179 PRO B C 1
ATOM 3133 O O . PRO B 1 179 ? -2.629 -19.562 2.566 1 96.94 179 PRO B O 1
ATOM 3136 N N . PHE B 1 180 ? -1.394 -18.547 1.136 1 97.88 180 PHE B N 1
ATOM 3137 C CA . PHE B 1 180 ? -2.398 -18.391 0.091 1 97.88 180 PHE B CA 1
ATOM 3138 C C . PHE B 1 180 ? -2.91 -19.75 -0.376 1 97.88 180 PHE B C 1
ATOM 3140 O O . PHE B 1 180 ? -4.062 -20.094 -0.126 1 97.88 180 PHE B O 1
ATOM 3147 N N . ALA B 1 181 ? -2.037 -20.531 -0.94 1 97.75 181 ALA B N 1
ATOM 3148 C CA . ALA B 1 181 ? -2.439 -21.844 -1.44 1 97.75 181 ALA B CA 1
ATOM 3149 C C . ALA B 1 181 ? -2.969 -22.719 -0.311 1 97.75 181 ALA B C 1
ATOM 3151 O O . ALA B 1 181 ? -3.934 -23.453 -0.496 1 97.75 181 ALA B O 1
ATOM 3152 N N . GLN B 1 182 ? -2.326 -22.641 0.844 1 97 182 GLN B N 1
ATOM 3153 C CA . GLN B 1 182 ? -2.781 -23.422 1.998 1 97 182 GLN B CA 1
ATOM 3154 C C . GLN B 1 182 ? -4.203 -23.031 2.391 1 97 182 GLN B C 1
ATOM 3156 O O . GLN B 1 182 ? -5 -23.875 2.785 1 97 182 GLN B O 1
ATOM 3161 N N . ALA B 1 183 ? -4.484 -21.766 2.318 1 98 183 ALA B N 1
ATOM 3162 C CA . ALA B 1 183 ? -5.832 -21.297 2.637 1 98 183 ALA B CA 1
ATOM 3163 C C . ALA B 1 183 ? -6.848 -21.797 1.618 1 98 183 ALA B C 1
ATOM 3165 O O . ALA B 1 183 ? -7.93 -22.25 1.988 1 98 183 ALA B O 1
ATOM 3166 N N . LEU B 1 184 ? -6.523 -21.719 0.357 1 98.44 184 LEU B N 1
ATOM 3167 C CA . LEU B 1 184 ? -7.41 -22.203 -0.698 1 98.44 184 LEU B CA 1
ATOM 3168 C C . LEU B 1 184 ? -7.719 -23.672 -0.512 1 98.44 184 LEU B C 1
ATOM 3170 O O . LEU B 1 184 ? -8.867 -24.094 -0.653 1 98.44 184 LEU B O 1
ATOM 3174 N N . GLU B 1 185 ? -6.707 -24.438 -0.175 1 97.44 185 GLU B N 1
ATOM 3175 C CA . GLU B 1 185 ? -6.863 -25.875 0.059 1 97.44 185 GLU B CA 1
ATOM 3176 C C . GLU B 1 185 ? -7.742 -26.141 1.275 1 97.44 185 GLU B C 1
ATOM 3178 O O . GLU B 1 185 ? -8.648 -26.969 1.221 1 97.44 185 GLU B O 1
ATOM 3183 N N . ALA B 1 186 ? -7.461 -25.391 2.336 1 96.38 186 ALA B N 1
ATOM 3184 C CA . ALA B 1 186 ? -8.203 -25.578 3.58 1 96.38 186 ALA B CA 1
ATOM 3185 C C . ALA B 1 186 ? -9.695 -25.297 3.377 1 96.38 186 ALA B C 1
ATOM 3187 O O . ALA B 1 186 ? -10.547 -25.938 3.994 1 96.38 186 ALA B O 1
ATOM 3188 N N . ALA B 1 187 ? -10.008 -24.391 2.51 1 98.31 187 ALA B N 1
ATOM 3189 C CA . ALA B 1 187 ? -11.398 -23.969 2.314 1 98.31 187 ALA B CA 1
ATOM 3190 C C . ALA B 1 187 ? -12.031 -24.703 1.137 1 98.31 187 ALA B C 1
ATOM 3192 O O . ALA B 1 187 ? -13.211 -24.516 0.846 1 98.31 187 ALA B O 1
ATOM 3193 N N . HIS B 1 188 ? -11.242 -25.484 0.425 1 98.25 188 HIS B N 1
ATOM 3194 C CA . HIS B 1 188 ? -11.695 -26.172 -0.778 1 98.25 188 HIS B CA 1
ATOM 3195 C C . HIS B 1 188 ? -12.281 -25.203 -1.788 1 98.25 188 HIS B C 1
ATOM 3197 O O . HIS B 1 188 ? -13.359 -25.438 -2.338 1 98.25 188 HIS B O 1
ATOM 3203 N N . PHE B 1 189 ? -11.656 -24.109 -1.937 1 98.56 189 PHE B N 1
ATOM 3204 C CA . PHE B 1 189 ? -12.117 -23.078 -2.859 1 98.56 189 PHE B CA 1
ATOM 3205 C C . PHE B 1 189 ? -11.695 -23.406 -4.289 1 98.56 189 PHE B C 1
ATOM 3207 O O . PHE B 1 189 ? -10.5 -23.516 -4.578 1 98.56 189 PHE B O 1
ATOM 3214 N N . ASP B 1 190 ? -12.602 -23.484 -5.219 1 98.19 190 ASP B N 1
ATOM 3215 C CA . ASP B 1 190 ? -12.344 -23.891 -6.598 1 98.19 190 ASP B CA 1
ATOM 3216 C C . ASP B 1 190 ? -12.109 -22.672 -7.496 1 98.19 190 ASP B C 1
ATOM 3218 O O . ASP B 1 190 ? -13.023 -22.25 -8.211 1 98.19 190 ASP B O 1
ATOM 3222 N N . VAL B 1 191 ? -10.906 -22.234 -7.59 1 98.75 191 VAL B N 1
ATOM 3223 C CA . VAL B 1 191 ? -10.57 -21.031 -8.352 1 98.75 191 VAL B CA 1
ATOM 3224 C C . VAL B 1 191 ? -10.773 -21.297 -9.844 1 98.75 191 VAL B C 1
ATOM 3226 O O . VAL B 1 191 ? -11.328 -20.453 -10.555 1 98.75 191 VAL B O 1
ATOM 3229 N N . ALA B 1 192 ? -10.367 -22.406 -10.344 1 98.56 192 ALA B N 1
ATOM 3230 C CA . ALA B 1 192 ? -10.359 -22.734 -11.766 1 98.56 192 ALA B CA 1
ATOM 3231 C C . ALA B 1 192 ? -11.758 -22.625 -12.367 1 98.56 192 ALA B C 1
ATOM 3233 O O . ALA B 1 192 ? -11.93 -22.078 -13.461 1 98.56 192 ALA B O 1
ATOM 3234 N N . THR B 1 193 ? -12.734 -23.078 -11.664 1 98.56 193 THR B N 1
ATOM 3235 C CA . THR B 1 193 ? -14.109 -23.062 -12.148 1 98.56 193 THR B CA 1
ATOM 3236 C C . THR B 1 193 ? -14.742 -21.688 -11.945 1 98.56 193 THR B C 1
ATOM 3238 O O . THR B 1 193 ? -15.406 -21.156 -12.844 1 98.56 193 THR B O 1
ATOM 3241 N N . ARG B 1 194 ? -14.547 -21.078 -10.828 1 98.62 194 ARG B N 1
ATOM 3242 C CA . ARG B 1 194 ? -15.25 -19.859 -10.445 1 98.62 194 ARG B CA 1
ATOM 3243 C C . ARG B 1 194 ? -14.641 -18.641 -11.125 1 98.62 194 ARG B C 1
ATOM 3245 O O . ARG B 1 194 ? -15.352 -17.672 -11.43 1 98.62 194 ARG B O 1
ATOM 3252 N N . TYR B 1 195 ? -13.312 -18.688 -11.32 1 98.75 195 TYR B N 1
ATOM 3253 C CA . TYR B 1 195 ? -12.578 -17.562 -11.883 1 98.75 195 TYR B CA 1
ATOM 3254 C C . TYR B 1 195 ? -11.516 -18.031 -12.867 1 98.75 195 TYR B C 1
ATOM 3256 O O . TYR B 1 195 ? -10.32 -17.875 -12.617 1 98.75 195 TYR B O 1
ATOM 3264 N N . PRO B 1 196 ? -11.961 -18.469 -14.039 1 98.75 196 PRO B N 1
ATOM 3265 C CA . PRO B 1 196 ? -11.07 -19.156 -14.977 1 98.75 196 PRO B CA 1
ATOM 3266 C C . PRO B 1 196 ? -9.984 -18.234 -15.547 1 98.75 196 PRO B C 1
ATOM 3268 O O . PRO B 1 196 ? -8.867 -18.688 -15.812 1 98.75 196 PRO B O 1
ATOM 3271 N N . LYS B 1 197 ? -10.281 -16.938 -15.797 1 98.75 197 LYS B N 1
ATOM 3272 C CA . LYS B 1 197 ? -9.266 -16.047 -16.344 1 98.75 197 LYS B CA 1
ATOM 3273 C C . LYS B 1 197 ? -8.141 -15.812 -15.336 1 98.75 197 LYS B C 1
ATOM 3275 O O . LYS B 1 197 ? -6.965 -15.812 -15.703 1 98.75 197 LYS B O 1
ATOM 3280 N N . VAL B 1 198 ? -8.539 -15.602 -14.109 1 98.81 198 VAL B N 1
ATOM 3281 C CA . VAL B 1 198 ? -7.566 -15.375 -13.039 1 98.81 198 VAL B CA 1
ATOM 3282 C C . VAL B 1 198 ? -6.699 -16.609 -12.852 1 98.81 198 VAL B C 1
ATOM 3284 O O . VAL B 1 198 ? -5.48 -16.516 -12.719 1 98.81 198 VAL B O 1
ATOM 3287 N N . HIS B 1 199 ? -7.336 -17.766 -12.844 1 98.88 199 HIS B N 1
ATOM 3288 C CA . HIS B 1 199 ? -6.629 -19.031 -12.734 1 98.88 199 HIS B CA 1
ATOM 3289 C C . HIS B 1 199 ? -5.633 -19.219 -13.875 1 98.88 199 HIS B C 1
ATOM 3291 O O . HIS B 1 199 ? -4.484 -19.594 -13.648 1 98.88 199 HIS B O 1
ATOM 3297 N N . ALA B 1 200 ? -6.043 -18.922 -15.016 1 98.88 200 ALA B N 1
ATOM 3298 C CA . ALA B 1 200 ? -5.207 -19.078 -16.203 1 98.88 200 ALA B CA 1
ATOM 3299 C C . ALA B 1 200 ? -4.035 -18.094 -16.188 1 98.88 200 ALA B C 1
ATOM 3301 O O . ALA B 1 200 ? -2.928 -18.438 -16.609 1 98.88 200 ALA B O 1
ATOM 3302 N N . LEU B 1 201 ? -4.277 -16.859 -15.789 1 98.88 201 LEU B N 1
ATOM 3303 C CA . LEU B 1 201 ? -3.201 -15.883 -15.703 1 98.88 201 LEU B CA 1
ATOM 3304 C C . LEU B 1 201 ? -2.105 -16.359 -14.75 1 98.88 201 LEU B C 1
ATOM 3306 O O . LEU B 1 201 ? -0.917 -16.203 -15.031 1 98.88 201 LEU B O 1
ATOM 3310 N N . ALA B 1 202 ? -2.5 -16.906 -13.617 1 98.88 202 ALA B N 1
ATOM 3311 C CA . ALA B 1 202 ? -1.511 -17.422 -12.672 1 98.88 202 ALA B CA 1
ATOM 3312 C C . ALA B 1 202 ? -0.642 -18.5 -13.312 1 98.88 202 ALA B C 1
ATOM 3314 O O . ALA B 1 202 ? 0.58 -18.5 -13.141 1 98.88 202 ALA B O 1
ATOM 3315 N N . ALA B 1 203 ? -1.271 -19.359 -14.023 1 98.75 203 ALA B N 1
ATOM 3316 C CA . ALA B 1 203 ? -0.544 -20.422 -14.703 1 98.75 203 ALA B CA 1
ATOM 3317 C C . ALA B 1 203 ? 0.409 -19.859 -15.75 1 98.75 203 ALA B C 1
ATOM 3319 O O . ALA B 1 203 ? 1.566 -20.281 -15.836 1 98.75 203 ALA B O 1
ATOM 3320 N N . ARG B 1 204 ? -0.063 -18.922 -16.578 1 98.69 204 ARG B N 1
ATOM 3321 C CA . ARG B 1 204 ? 0.775 -18.297 -17.578 1 98.69 204 ARG B CA 1
ATOM 3322 C C . ARG B 1 204 ? 1.949 -17.562 -16.938 1 98.69 204 ARG B C 1
ATOM 3324 O O . ARG B 1 204 ? 3.068 -17.594 -17.469 1 98.69 204 ARG B O 1
ATOM 3331 N N . THR B 1 205 ? 1.676 -16.875 -15.883 1 98.94 205 THR B N 1
ATOM 3332 C CA . THR B 1 205 ? 2.713 -16.125 -15.18 1 98.94 205 THR B CA 1
ATOM 3333 C C . THR B 1 205 ? 3.777 -17.062 -14.625 1 98.94 205 THR B C 1
ATOM 3335 O O . THR B 1 205 ? 4.977 -16.797 -14.75 1 98.94 205 THR B O 1
ATOM 3338 N N . ALA B 1 206 ? 3.365 -18.172 -14.031 1 98.88 206 ALA B N 1
ATOM 3339 C CA . ALA B 1 206 ? 4.293 -19.156 -13.477 1 98.88 206 ALA B CA 1
ATOM 3340 C C . ALA B 1 206 ? 5.18 -19.75 -14.57 1 98.88 206 ALA B C 1
ATOM 3342 O O . ALA B 1 206 ? 6.332 -20.109 -14.312 1 98.88 206 ALA B O 1
ATOM 3343 N N . ALA B 1 207 ? 4.648 -19.812 -15.734 1 98.69 207 ALA B N 1
ATOM 3344 C CA . ALA B 1 207 ? 5.348 -20.469 -16.844 1 98.69 207 ALA B CA 1
ATOM 3345 C C . ALA B 1 207 ? 6.293 -19.484 -17.547 1 98.69 207 ALA B C 1
ATOM 3347 O O . ALA B 1 207 ? 7.145 -19.891 -18.328 1 98.69 207 ALA B O 1
ATOM 3348 N N . ALA B 1 208 ? 6.113 -18.172 -17.328 1 98.75 208 ALA B N 1
ATOM 3349 C CA . ALA B 1 208 ? 7.031 -17.203 -17.938 1 98.75 208 ALA B CA 1
ATOM 3350 C C . ALA B 1 208 ? 8.484 -17.547 -17.594 1 98.75 208 ALA B C 1
ATOM 3352 O O . ALA B 1 208 ? 8.797 -17.859 -16.438 1 98.75 208 ALA B O 1
ATOM 3353 N N . PRO B 1 209 ? 9.391 -17.453 -18.5 1 98.19 209 PRO B N 1
ATOM 3354 C CA . PRO B 1 209 ? 10.742 -17.984 -18.328 1 98.19 209 PRO B CA 1
ATOM 3355 C C . PRO B 1 209 ? 11.43 -17.469 -17.078 1 98.19 209 PRO B C 1
ATOM 3357 O O . PRO B 1 209 ? 11.969 -18.25 -16.281 1 98.19 209 PRO B O 1
ATOM 3360 N N . THR B 1 210 ? 11.406 -16.188 -16.828 1 98.19 210 THR B N 1
ATOM 3361 C CA . THR B 1 210 ? 12.109 -15.617 -15.68 1 98.19 210 THR B CA 1
ATOM 3362 C C . THR B 1 210 ? 11.43 -16.031 -14.375 1 98.19 210 THR B C 1
ATOM 3364 O O . THR B 1 210 ? 12.102 -16.25 -13.359 1 98.19 210 THR B O 1
ATOM 3367 N N . VAL B 1 211 ? 10.125 -16.141 -14.383 1 98.88 211 VAL B N 1
ATOM 3368 C CA . VAL B 1 211 ? 9.383 -16.547 -13.195 1 98.88 211 VAL B CA 1
ATOM 3369 C C . VAL B 1 211 ? 9.625 -18.031 -12.93 1 98.88 211 VAL B C 1
ATOM 3371 O O . VAL B 1 211 ? 9.914 -18.438 -11.797 1 98.88 211 VAL B O 1
ATOM 3374 N N . ALA B 1 212 ? 9.547 -18.844 -13.977 1 98.81 212 ALA B N 1
ATOM 3375 C CA . ALA B 1 212 ? 9.781 -20.281 -13.852 1 98.81 212 ALA B CA 1
ATOM 3376 C C . ALA B 1 212 ? 11.172 -20.562 -13.297 1 98.81 212 ALA B C 1
ATOM 3378 O O . ALA B 1 212 ? 11.344 -21.453 -12.453 1 98.81 212 ALA B O 1
ATOM 3379 N N . ALA B 1 213 ? 12.125 -19.828 -13.789 1 98.62 213 ALA B N 1
ATOM 3380 C CA . ALA B 1 213 ? 13.492 -19.969 -13.289 1 98.62 213 ALA B CA 1
ATOM 3381 C C . ALA B 1 213 ? 13.57 -19.641 -11.797 1 98.62 213 ALA B C 1
ATOM 3383 O O . ALA B 1 213 ? 14.219 -20.375 -11.031 1 98.62 213 ALA B O 1
ATOM 3384 N N . TYR B 1 214 ? 12.953 -18.594 -11.438 1 98.69 214 TYR B N 1
ATOM 3385 C CA . TYR B 1 214 ? 12.914 -18.219 -10.023 1 98.69 214 TYR B CA 1
ATOM 3386 C C . TYR B 1 214 ? 12.234 -19.297 -9.195 1 98.69 214 TYR B C 1
ATOM 3388 O O . TYR B 1 214 ? 12.742 -19.688 -8.141 1 98.69 214 TYR B O 1
ATOM 3396 N N . LEU B 1 215 ? 11.055 -19.75 -9.617 1 98.69 215 LEU B N 1
ATOM 3397 C CA . LEU B 1 215 ? 10.258 -20.703 -8.867 1 98.69 215 LEU B CA 1
ATOM 3398 C C . LEU B 1 215 ? 11 -22.031 -8.688 1 98.69 215 LEU B C 1
ATOM 3400 O O . LEU B 1 215 ? 10.891 -22.672 -7.645 1 98.69 215 LEU B O 1
ATOM 3404 N N . SER B 1 216 ? 11.789 -22.438 -9.617 1 98.12 216 SER B N 1
ATOM 3405 C CA . SER B 1 216 ? 12.5 -23.719 -9.57 1 98.12 216 SER B CA 1
ATOM 3406 C C . SER B 1 216 ? 13.594 -23.688 -8.5 1 98.12 216 SER B C 1
ATOM 3408 O O . SER B 1 216 ? 14.016 -24.75 -8.023 1 98.12 216 SER B O 1
ATOM 3410 N N . LYS B 1 217 ? 14 -22.516 -8.086 1 97 217 LYS B N 1
ATOM 3411 C CA . LYS B 1 217 ? 15.102 -22.391 -7.137 1 97 217 LYS B CA 1
ATOM 3412 C C . LYS B 1 217 ? 14.617 -21.828 -5.801 1 97 217 LYS B C 1
ATOM 3414 O O . LYS B 1 217 ? 15.375 -21.781 -4.832 1 97 217 LYS B O 1
ATOM 3419 N N . SER B 1 218 ? 13.352 -21.438 -5.816 1 97.44 218 SER B N 1
ATOM 3420 C CA . SER B 1 218 ? 12.828 -20.75 -4.641 1 97.44 218 SER B CA 1
ATOM 3421 C C . SER B 1 218 ? 12.727 -21.703 -3.449 1 97.44 218 SER B C 1
ATOM 3423 O O . SER B 1 218 ? 12.305 -22.859 -3.598 1 97.44 218 SER B O 1
ATOM 3425 N N . LYS B 1 219 ? 13.102 -21.203 -2.277 1 92.19 219 LYS B N 1
ATOM 3426 C CA . LYS B 1 219 ? 12.969 -21.969 -1.048 1 92.19 219 LYS B CA 1
ATOM 3427 C C . LYS B 1 219 ? 11.734 -21.562 -0.26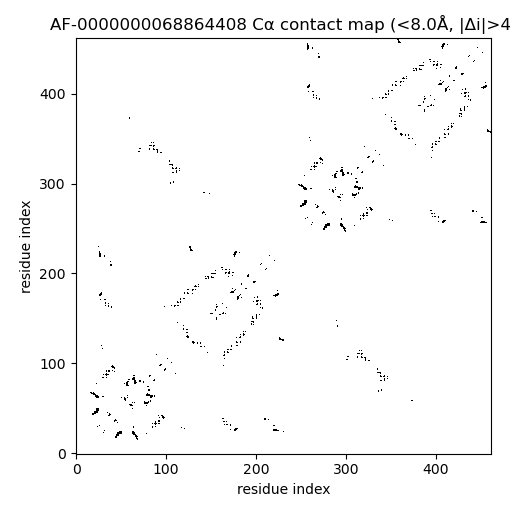2 1 92.19 219 LYS B C 1
ATOM 3429 O O . LYS B 1 219 ? 11.383 -22.188 0.741 1 92.19 219 LYS B O 1
ATOM 3434 N N . THR B 1 220 ? 11.094 -20.531 -0.716 1 96.06 220 THR B N 1
ATOM 3435 C CA . THR B 1 220 ? 9.992 -19.969 0.055 1 96.06 220 THR B CA 1
ATOM 3436 C C . THR B 1 220 ? 8.664 -20.172 -0.667 1 96.06 220 THR B C 1
ATOM 3438 O O . THR B 1 220 ? 7.625 -20.359 -0.027 1 96.06 220 THR B O 1
ATOM 3441 N N . PHE B 1 221 ? 8.602 -20.203 -1.934 1 98.25 221 PHE B N 1
ATOM 3442 C CA . PHE B 1 221 ? 7.367 -20.047 -2.697 1 98.25 221 PHE B CA 1
ATOM 3443 C C . PHE B 1 221 ? 6.379 -21.156 -2.367 1 98.25 221 PHE B C 1
ATOM 3445 O O . PHE B 1 221 ? 5.184 -20.906 -2.213 1 98.25 221 PHE B O 1
ATOM 3452 N N . TYR B 1 222 ? 6.848 -22.344 -2.211 1 97.12 222 TYR B N 1
ATOM 3453 C CA . TYR B 1 222 ? 5.938 -23.469 -2.021 1 97.12 222 TYR B CA 1
ATOM 3454 C C . TYR B 1 222 ? 5.934 -23.922 -0.568 1 97.12 222 TYR B C 1
ATOM 3456 O O . TYR B 1 222 ? 5.371 -24.969 -0.243 1 97.12 222 TYR B O 1
ATOM 3464 N N . ALA B 1 223 ? 6.641 -23.094 0.299 1 95.19 223 ALA B N 1
ATOM 3465 C CA . ALA B 1 223 ? 6.742 -23.453 1.711 1 95.19 223 ALA B CA 1
ATOM 3466 C C . ALA B 1 223 ? 5.363 -23.5 2.363 1 95.19 223 ALA B C 1
ATOM 3468 O O . ALA B 1 223 ? 4.496 -22.672 2.061 1 95.19 223 ALA B O 1
ATOM 3469 N N . ARG B 1 224 ? 5.227 -24.453 3.23 1 92.12 224 ARG B N 1
ATOM 3470 C CA . ARG B 1 224 ? 4.012 -24.609 4.027 1 92.12 224 ARG B CA 1
ATOM 3471 C C . ARG B 1 224 ? 4.277 -24.297 5.496 1 92.12 224 ARG B C 1
ATOM 3473 O O . ARG B 1 224 ? 5.434 -24.234 5.926 1 92.12 224 ARG B O 1
ATOM 3480 N N . HIS B 1 225 ? 3.285 -23.859 6.07 1 85.38 225 HIS B N 1
ATOM 3481 C CA . HIS B 1 225 ? 3.418 -23.531 7.484 1 85.38 225 HIS B CA 1
ATOM 3482 C C . HIS B 1 225 ? 2.377 -24.266 8.32 1 85.38 225 HIS B C 1
ATOM 3484 O O . HIS B 1 225 ? 1.197 -24.297 7.965 1 85.38 225 HIS B O 1
ATO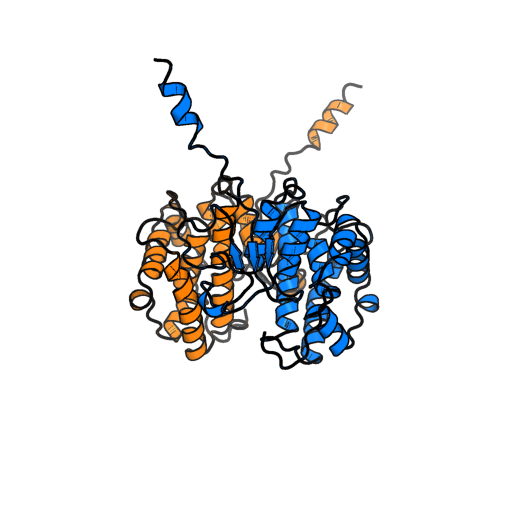M 3490 N N . SER B 1 226 ? 2.902 -25.109 9.18 1 70.44 226 SER B N 1
ATOM 3491 C CA . SER B 1 226 ? 2 -25.859 10.047 1 70.44 226 SER B CA 1
ATOM 3492 C C . SER B 1 226 ? 1.482 -24.984 11.195 1 70.44 226 SER B C 1
ATOM 3494 O O . SER B 1 226 ? 2.223 -24.172 11.742 1 70.44 226 SER B O 1
ATOM 3496 N N . SER B 1 227 ? 0.225 -25.062 11.383 1 54.97 227 SER B N 1
ATOM 3497 C CA . SER B 1 227 ? -0.554 -24.375 12.414 1 54.97 227 SER B CA 1
ATOM 3498 C C . SER B 1 227 ? 0.074 -24.547 13.789 1 54.97 227 SER B C 1
ATOM 3500 O O . SER B 1 227 ? 0.633 -25.609 14.094 1 54.97 227 SER B O 1
ATOM 3502 N N . GLY B 1 228 ? 0.409 -23.453 14.547 1 48.59 228 GLY B N 1
ATOM 3503 C CA . GLY B 1 228 ? 0.947 -23.453 15.898 1 48.59 228 GLY B CA 1
ATOM 3504 C C . GLY B 1 228 ? 2.352 -22.891 15.984 1 48.59 228 GLY B C 1
ATOM 3505 O O . GLY B 1 228 ? 2.869 -22.672 17.078 1 48.59 228 GLY B O 1
ATOM 3506 N N . SER B 1 229 ? 2.926 -22.859 14.828 1 48.97 229 SER B N 1
ATOM 3507 C CA . SER B 1 229 ? 4.27 -22.281 14.891 1 48.97 229 SER B CA 1
ATOM 3508 C C . SER B 1 229 ? 4.238 -20.766 14.703 1 48.97 229 SER B C 1
ATOM 3510 O O . SER B 1 229 ? 3.457 -20.25 13.906 1 48.97 229 SER B O 1
ATOM 3512 N N . VAL B 1 230 ? 4.445 -20.172 15.844 1 49.19 230 VAL B N 1
ATOM 3513 C CA . VAL B 1 230 ? 4.465 -18.719 15.844 1 49.19 230 VAL B CA 1
ATOM 3514 C C . VAL B 1 230 ? 5.438 -18.219 14.773 1 49.19 230 VAL B C 1
ATOM 3516 O O . VAL B 1 230 ? 6.582 -18.672 14.711 1 49.19 230 VAL B O 1
ATOM 3519 N N . LEU B 1 231 ? 4.887 -17.625 13.688 1 52.06 231 LEU B N 1
ATOM 3520 C CA . LEU B 1 231 ? 5.824 -16.828 12.898 1 52.06 231 LEU B CA 1
ATOM 3521 C C . LEU B 1 231 ? 6.332 -15.633 13.688 1 52.06 231 LEU B C 1
ATOM 3523 O O . LEU B 1 231 ? 5.625 -15.109 14.555 1 52.06 231 LEU B O 1
#

Foldseek 3Di:
DVVVVPPVVPPVPCPVFDAKEWEAALACALQPLLVLLCLQLVGDHHYHNPCVPVQQQEDNHHDGAIDGPPQPPPFPHNRHYDHDSLRSSLVSNCPRNNNVPDDPVRSVLLSVLLVLLVQLSVQQDDQQDGDALVSNQVSCVVSLVVLLVQFDQDDERVNDPAHDSNLSSLLQQDQFAPPRVVSCVNNVPDCCVVRVRSVVSNVVNCPGPSNVVCVVPRSHRNDYGDPPDRD/DVVVVVVVVVVVPCPVFDAKEWEAALACPLQPLLVLLCLQLVGDHHYHNPCVPVQQQEDNRHDGAIDGPPQPPPFPHPRHYDHDSLRNSLVSNCPRNNNVPDDPVRSVLLSVLLVLLVQLSVQQDDQQDGDALVSNQVSCVVSLVVLLVQFDQDDESVNDPAHDSNLSSLLQQDQFAPPRVVSCVNNVPDCCVSRVRSVVSNVVNCPGPSNVVCVVPRSHRNDYGDPPDRD

pLDDT: mean 91.83, std 16.91, range [31.3, 99.0]

Solvent-accessible surface area (backbone atoms only — not comparable to full-atom values): 24490 Å² total; per-residue (Å²): 132,75,74,71,64,61,63,70,60,56,76,67,56,75,67,68,77,62,58,37,31,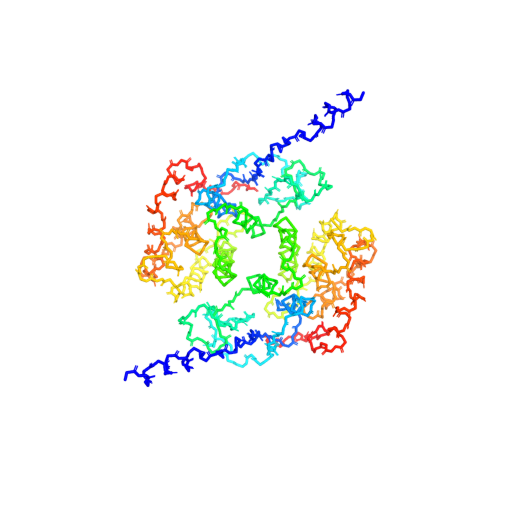38,34,30,64,71,38,25,47,72,50,36,61,28,52,50,33,18,54,59,13,68,32,75,64,44,80,38,53,76,55,82,64,37,54,76,27,22,75,81,39,59,72,35,26,36,27,42,85,77,48,60,86,81,58,87,34,84,51,19,68,48,36,49,45,72,21,47,28,48,38,39,35,65,73,8,68,65,44,63,82,59,48,65,51,57,50,26,50,19,38,28,36,41,49,50,35,51,53,44,48,60,38,27,35,57,90,59,31,71,46,58,42,70,47,29,49,54,34,51,55,60,51,48,57,42,47,43,74,65,41,43,92,61,79,33,70,85,68,49,99,59,73,50,52,41,35,49,24,48,27,44,56,58,57,16,15,23,59,34,28,52,36,36,60,71,41,67,55,61,50,60,79,78,35,46,43,48,43,48,38,24,53,54,42,49,63,34,69,56,44,34,56,46,60,75,68,49,77,21,44,74,22,77,70,66,78,83,50,76,112,128,76,70,68,61,58,59,64,55,57,73,64,55,76,67,67,78,63,58,37,32,39,34,30,65,70,39,23,47,71,49,37,62,27,54,48,33,19,54,61,13,68,33,74,62,44,80,38,52,77,56,80,64,36,55,79,28,22,76,79,39,59,72,37,25,35,29,44,84,78,48,61,84,82,59,85,34,83,49,19,68,49,35,50,44,69,20,47,28,50,37,38,34,67,72,7,68,65,46,64,83,58,49,65,51,56,49,27,51,18,36,28,36,41,50,50,35,50,53,44,50,61,38,27,36,56,90,58,33,72,48,58,42,70,48,30,49,54,35,50,55,59,52,47,59,42,48,42,73,66,42,43,92,61,81,34,68,84,68,48,99,59,72,51,52,40,36,48,25,48,27,42,56,59,57,14,14,22,57,35,30,52,36,37,60,72,43,66,57,62,50,60,78,78,34,47,43,46,43,47,39,24,53,53,40,49,62,34,68,56,45,34,56,47,59,77,69,49,78,21,44,74,22,75,70,65,79,83,51,78,113

Organism: Emiliania huxleyi (strain CCMP1516) (NCBI:txid280463)

InterPro domains:
  IPR004045 Glutathione S-transferase, N-terminal [PS50404] (18-100)
  IPR004046 Glutathione S-transferase, C-terminal [PF14497] (135-217)
  IPR010987 Glutathione S-transferase, C-terminal-like [PS50405] (103-226)
  IPR036249 Thioredoxin-like superfamily [SSF52833] (20-94)
  IPR036282 Glutathione S-transferase, C-terminal domain superfamily [SSF47616] (135-220)
  IPR050213 Glutathione S-transferase superfamily [PTHR11571] (20-218)

Nearest PDB structures (foldseek):
  3fr9-assembly1_B  TM=7.560E-01  e=5.624E-07  Plasmodium falciparum
  8bhc-assembly1_D  TM=5.953E-01  e=1.301E-07  Homo sapiens
  2fno-assembly1_A  TM=7.078E-01  e=3.607E-06  Agrobacterium fabrum str. C58
  2c80-assembly1_B  TM=6.631E-01  e=1.385E-06  Schistosoma haematobium
  1u3i-assembly1_A-2  TM=6.117E-01  e=1.465E-06  Schistosoma mansoni